Protein AF-A0A131XV72-F1 (afdb_monomer_lite)

pLDDT: mean 80.52, std 11.96, range [27.45, 95.62]

Structure (mmCIF, N/CA/C/O backbone):
data_AF-A0A131XV72-F1
#
_entry.id   AF-A0A131XV72-F1
#
loop_
_atom_site.group_PDB
_atom_site.id
_atom_site.type_symbol
_atom_site.label_atom_id
_atom_site.label_alt_id
_atom_site.label_comp_id
_atom_site.label_asym_id
_atom_site.label_entity_id
_atom_site.label_seq_id
_atom_site.pdbx_PDB_ins_code
_atom_site.Cartn_x
_atom_site.Cartn_y
_atom_site.Cartn_z
_atom_site.occupancy
_atom_site.B_iso_or_equiv
_atom_site.auth_seq_id
_atom_site.auth_comp_id
_atom_site.auth_asym_id
_atom_site.auth_atom_id
_atom_site.pdbx_PDB_model_num
ATOM 1 N N . SER A 1 1 ? -5.399 -6.086 -35.362 1.00 27.45 1 SER A N 1
ATOM 2 C CA . SER A 1 1 ? -6.202 -4.880 -35.625 1.00 27.45 1 SER A CA 1
ATOM 3 C C . SER A 1 1 ? -5.304 -3.683 -35.371 1.00 27.45 1 SER A C 1
ATOM 5 O O . SER A 1 1 ? -4.701 -3.657 -34.309 1.00 27.45 1 SER A O 1
ATOM 7 N N . VAL A 1 2 ? -5.060 -2.812 -36.354 1.00 29.72 2 VAL A N 1
ATOM 8 C CA . VAL A 1 2 ? -4.218 -1.610 -36.183 1.00 29.72 2 VAL A CA 1
ATOM 9 C C . VAL A 1 2 ? -5.155 -0.458 -35.835 1.00 29.72 2 VAL A C 1
ATOM 11 O O . VAL A 1 2 ? -6.003 -0.112 -36.652 1.00 29.72 2 VAL A O 1
ATOM 14 N N . ASP A 1 3 ? -5.048 0.084 -34.623 1.00 28.81 3 ASP A N 1
ATOM 15 C CA . ASP A 1 3 ? -5.884 1.199 -34.174 1.00 28.81 3 ASP A CA 1
ATOM 16 C C . ASP A 1 3 ? -5.440 2.516 -34.829 1.00 28.81 3 ASP A C 1
ATOM 18 O O . ASP A 1 3 ? -4.367 3.050 -34.563 1.00 28.81 3 ASP A O 1
ATOM 22 N N . LEU A 1 4 ? -6.299 3.032 -35.712 1.00 39.41 4 LEU A N 1
ATOM 23 C CA . LEU A 1 4 ? -6.119 4.222 -36.558 1.00 39.41 4 LEU A CA 1
ATOM 24 C C . LEU A 1 4 ? -6.673 5.505 -35.905 1.00 39.41 4 LEU A C 1
ATOM 26 O O . LEU A 1 4 ? -7.398 6.271 -36.547 1.00 39.41 4 LEU A O 1
ATOM 30 N N . LYS A 1 5 ? -6.382 5.745 -34.621 1.00 35.47 5 LYS A N 1
ATOM 31 C CA . LYS A 1 5 ? -6.919 6.919 -33.901 1.00 35.47 5 LYS A CA 1
ATOM 32 C C . LYS A 1 5 ? -6.004 8.147 -33.844 1.00 35.47 5 LYS A C 1
ATOM 34 O O . LYS A 1 5 ? -6.435 9.163 -33.320 1.00 35.47 5 LYS A O 1
ATOM 39 N N . SER A 1 6 ? -4.795 8.107 -34.404 1.00 35.81 6 SER A N 1
ATOM 40 C CA . SER A 1 6 ? -3.827 9.213 -34.281 1.00 35.81 6 SER A CA 1
ATOM 41 C C . SER A 1 6 ? -3.590 10.038 -35.553 1.00 35.81 6 SER A C 1
ATOM 43 O O . SER A 1 6 ? -2.619 10.785 -35.608 1.00 35.81 6 SER A O 1
ATOM 45 N N . LEU A 1 7 ? -4.448 9.922 -36.570 1.00 38.53 7 LEU A N 1
ATOM 46 C CA . LEU A 1 7 ? -4.444 10.834 -37.719 1.00 38.53 7 LEU A CA 1
ATOM 47 C C . LEU A 1 7 ? -5.539 11.881 -37.502 1.00 38.53 7 LEU A C 1
ATOM 49 O O . LEU A 1 7 ? -6.712 11.630 -37.782 1.00 38.53 7 LEU A O 1
ATOM 53 N N . GLU A 1 8 ? -5.151 13.037 -36.962 1.00 36.12 8 GLU A N 1
ATOM 54 C CA . GLU A 1 8 ? -5.967 14.252 -36.958 1.00 36.12 8 GLU A CA 1
ATOM 55 C C . GLU A 1 8 ? -6.166 14.713 -38.409 1.00 36.12 8 GLU A C 1
ATOM 57 O O . GLU A 1 8 ? -5.365 15.435 -38.990 1.00 36.12 8 GLU A O 1
ATOM 62 N N . GLY A 1 9 ? -7.225 14.208 -39.032 1.00 32.41 9 GLY A N 1
ATOM 63 C CA . GLY A 1 9 ? -7.619 14.539 -40.392 1.00 32.41 9 GLY A CA 1
ATOM 64 C C . GLY A 1 9 ? -8.913 13.809 -40.719 1.00 32.41 9 GLY A C 1
ATOM 65 O O . GLY A 1 9 ? -8.969 12.581 -40.632 1.00 32.41 9 GLY A O 1
ATOM 66 N N . GLY A 1 10 ? -9.963 14.576 -41.027 1.00 34.97 10 GLY A N 1
ATOM 67 C CA . GLY A 1 10 ? -11.336 14.097 -41.196 1.00 34.97 10 GLY A CA 1
ATOM 68 C C . GLY A 1 10 ? -11.464 12.858 -42.087 1.00 34.97 10 GLY A C 1
ATOM 69 O O . GLY A 1 10 ? -10.639 12.611 -42.965 1.00 34.97 10 GLY A O 1
ATOM 70 N N . GLU A 1 11 ? -12.534 12.092 -41.869 1.00 42.91 11 GLU A N 1
ATOM 71 C CA . GLU A 1 11 ? -12.829 10.751 -42.413 1.00 42.91 11 GLU A CA 1
ATOM 72 C C . GLU A 1 11 ? -12.763 10.586 -43.955 1.00 42.91 11 GLU A C 1
ATOM 74 O O . GLU A 1 11 ? -12.989 9.494 -44.470 1.00 42.91 11 GLU A O 1
ATOM 79 N N . ASN A 1 12 ? -12.405 11.629 -44.711 1.00 44.94 12 ASN A N 1
ATOM 80 C CA . ASN A 1 12 ? -12.421 11.696 -46.170 1.00 44.94 12 ASN A CA 1
ATOM 81 C C . ASN A 1 12 ? -11.063 11.967 -46.854 1.00 44.94 12 ASN A C 1
ATOM 83 O O . ASN A 1 12 ? -11.059 12.248 -48.055 1.00 44.94 12 ASN A O 1
ATOM 87 N N . SER A 1 13 ? -9.918 11.871 -46.167 1.00 60.88 13 SER A N 1
ATOM 88 C CA . SER A 1 13 ? -8.619 12.088 -46.831 1.00 60.88 13 SER A CA 1
ATOM 89 C C . SER A 1 13 ? -8.328 11.022 -47.915 1.00 60.88 13 SER A C 1
ATOM 91 O O . SER A 1 13 ? -8.603 9.831 -47.712 1.00 60.88 13 SER A O 1
ATOM 93 N N . PRO A 1 14 ? -7.787 11.410 -49.091 1.00 65.44 14 PRO A N 1
ATOM 94 C CA . PRO A 1 14 ? -7.508 10.483 -50.196 1.00 65.44 14 PRO A CA 1
ATOM 95 C C . PRO A 1 14 ? -6.527 9.375 -49.786 1.00 65.44 14 PRO A C 1
ATOM 97 O O . PRO A 1 14 ? -6.689 8.224 -50.178 1.00 65.44 14 PRO A O 1
ATOM 100 N N . GLU A 1 15 ? -5.578 9.690 -48.909 1.00 68.69 15 GLU A N 1
ATOM 101 C CA . GLU A 1 15 ? -4.560 8.776 -48.379 1.00 68.69 15 GLU A CA 1
ATOM 102 C C . GLU A 1 15 ? -5.152 7.627 -47.549 1.00 68.69 15 GLU A C 1
ATOM 104 O O . GLU A 1 15 ? -4.706 6.481 -47.654 1.00 68.69 15 GLU A O 1
ATOM 109 N N . ARG A 1 16 ? -6.217 7.892 -46.778 1.00 68.12 16 ARG A N 1
ATOM 110 C CA . ARG A 1 16 ? -6.900 6.874 -45.964 1.00 68.12 16 ARG A CA 1
ATOM 111 C C . ARG A 1 16 ? -7.698 5.895 -46.829 1.00 68.12 16 ARG A C 1
ATOM 113 O O . ARG A 1 16 ? -7.755 4.707 -46.514 1.00 68.12 16 ARG A O 1
ATOM 120 N N . LYS A 1 17 ? -8.253 6.364 -47.954 1.00 72.94 17 LYS A N 1
ATOM 121 C CA . LYS A 1 17 ? -8.891 5.505 -48.971 1.00 72.94 17 LYS A CA 1
ATOM 122 C C . LYS A 1 17 ? -7.856 4.610 -49.659 1.00 72.94 17 LYS A C 1
ATOM 124 O O . LYS A 1 17 ? -8.112 3.420 -49.845 1.00 72.94 17 LYS A O 1
ATOM 129 N N . THR A 1 18 ? -6.670 5.144 -49.955 1.00 74.94 18 THR A N 1
ATOM 130 C CA . THR A 1 18 ? -5.547 4.374 -50.514 1.00 74.94 18 THR A CA 1
ATOM 131 C C . THR A 1 18 ? -5.054 3.297 -49.543 1.00 74.94 18 THR A C 1
ATOM 133 O O . THR A 1 18 ? -4.872 2.154 -49.956 1.00 74.94 18 THR A O 1
ATOM 136 N N . LEU A 1 19 ? -4.935 3.601 -48.242 1.00 75.88 19 LEU A N 1
ATOM 137 C CA . LEU A 1 19 ? -4.617 2.609 -47.202 1.00 75.88 19 LEU A CA 1
ATOM 138 C C . LEU A 1 19 ? -5.638 1.464 -47.153 1.00 75.88 19 LEU A C 1
ATOM 140 O O . LEU A 1 19 ? -5.257 0.296 -47.195 1.00 75.88 19 LEU A O 1
ATOM 144 N N . GLN A 1 20 ? -6.938 1.777 -47.118 1.00 76.25 20 GLN A N 1
ATOM 145 C CA . GLN A 1 20 ? -8.000 0.760 -47.086 1.00 76.25 20 GLN A CA 1
ATOM 146 C C . GLN A 1 20 ? -7.979 -0.147 -48.325 1.00 76.25 20 GLN A C 1
ATOM 148 O O . GLN A 1 20 ? -8.265 -1.345 -48.241 1.00 76.25 20 GLN A O 1
ATOM 153 N N . LEU A 1 21 ? -7.632 0.417 -49.482 1.00 77.62 21 LEU A N 1
ATOM 154 C CA . LEU A 1 21 ? -7.515 -0.319 -50.734 1.00 77.62 21 LEU A CA 1
ATOM 155 C C . LEU A 1 21 ? -6.277 -1.234 -50.725 1.00 77.62 21 LEU A C 1
ATOM 157 O O . LEU A 1 21 ? -6.392 -2.413 -51.062 1.00 77.62 21 LEU A O 1
ATOM 161 N N . LEU A 1 22 ? -5.130 -0.747 -50.239 1.00 77.38 22 LEU A N 1
ATOM 162 C CA . LEU A 1 22 ? -3.911 -1.546 -50.054 1.00 77.38 22 LEU A CA 1
ATOM 163 C C . LEU A 1 22 ? -4.099 -2.678 -49.030 1.00 77.38 22 LEU A C 1
ATOM 165 O O . LEU A 1 22 ? -3.632 -3.796 -49.254 1.00 77.38 22 LEU A O 1
ATOM 169 N N . GLU A 1 23 ? -4.834 -2.444 -47.940 1.00 78.81 23 GLU A N 1
ATOM 170 C CA . GLU A 1 23 ? -5.179 -3.488 -46.969 1.00 78.81 23 GLU A CA 1
ATOM 171 C C . GLU A 1 23 ? -6.040 -4.592 -47.591 1.00 78.81 23 GLU A C 1
ATOM 173 O O . GLU A 1 23 ? -5.794 -5.779 -47.361 1.00 78.81 23 GLU A O 1
ATOM 178 N N . ARG A 1 24 ? -7.038 -4.219 -48.404 1.00 77.94 24 ARG A N 1
ATOM 179 C CA . ARG A 1 24 ? -7.892 -5.178 -49.122 1.00 77.94 24 ARG A CA 1
ATOM 180 C C . ARG A 1 24 ? -7.087 -6.016 -50.114 1.00 77.94 24 ARG A C 1
ATOM 182 O O . ARG A 1 24 ? -7.250 -7.234 -50.135 1.00 77.94 24 ARG A O 1
ATOM 189 N N . ILE A 1 25 ? -6.180 -5.392 -50.868 1.00 77.88 25 ILE A N 1
ATOM 190 C CA . ILE A 1 25 ? -5.281 -6.093 -51.800 1.00 77.88 25 ILE A CA 1
ATOM 191 C C . ILE A 1 25 ? -4.367 -7.061 -51.043 1.00 77.88 25 ILE A C 1
ATOM 193 O O . ILE A 1 25 ? -4.231 -8.220 -51.433 1.00 77.88 25 ILE A O 1
ATOM 197 N N . THR A 1 26 ? -3.800 -6.622 -49.919 1.00 77.38 26 THR A N 1
ATOM 198 C CA . THR A 1 26 ? -2.908 -7.451 -49.096 1.00 77.38 26 THR A CA 1
ATOM 199 C C . THR A 1 26 ? -3.626 -8.675 -48.517 1.00 77.38 26 THR A C 1
ATOM 201 O O . THR A 1 26 ? -3.021 -9.738 -48.408 1.00 77.38 26 THR A O 1
ATOM 204 N N . ARG A 1 27 ? -4.921 -8.567 -48.180 1.00 75.81 27 ARG A N 1
ATOM 205 C CA . ARG A 1 27 ? -5.741 -9.706 -47.713 1.00 75.81 27 ARG A CA 1
ATOM 206 C C . ARG A 1 27 ? -6.132 -10.668 -48.839 1.00 75.81 27 ARG A C 1
ATOM 208 O O . ARG A 1 27 ? -6.290 -11.858 -48.585 1.00 75.81 27 ARG A O 1
ATOM 215 N N . ALA A 1 28 ? -6.296 -10.171 -50.064 1.00 75.56 28 ALA A N 1
ATOM 216 C CA . ALA A 1 28 ? -6.684 -10.982 -51.219 1.00 75.56 28 ALA A CA 1
ATOM 217 C C . ALA A 1 28 ? -5.498 -11.737 -51.858 1.00 75.56 28 ALA A C 1
ATOM 219 O O . ALA A 1 28 ? -5.679 -12.806 -52.445 1.00 75.56 28 ALA A O 1
ATOM 220 N N . ALA A 1 29 ? -4.279 -11.207 -51.744 1.00 73.25 29 ALA A N 1
ATOM 221 C CA . ALA A 1 29 ? -3.091 -11.758 -52.385 1.00 73.25 29 ALA A CA 1
ATOM 222 C C . ALA A 1 29 ? -2.446 -12.902 -51.573 1.00 73.25 29 ALA A C 1
ATOM 224 O O . ALA A 1 29 ? -1.741 -12.657 -50.601 1.00 73.25 29 ALA A O 1
ATOM 225 N N . LYS A 1 30 ? -2.622 -14.162 -52.007 1.00 68.62 30 LYS A N 1
ATOM 226 C CA . LYS A 1 30 ? -2.040 -15.346 -51.330 1.00 68.62 30 LYS A CA 1
ATOM 227 C C . LYS A 1 30 ? -0.558 -15.614 -51.645 1.00 68.62 30 LYS A C 1
ATOM 229 O O . LYS A 1 30 ? 0.149 -16.133 -50.794 1.00 68.62 30 LYS A O 1
ATOM 234 N N . LYS A 1 31 ? -0.077 -15.294 -52.858 1.00 70.06 31 LYS A N 1
ATOM 235 C CA . LYS A 1 31 ? 1.315 -15.576 -53.296 1.00 70.06 31 LYS A CA 1
ATOM 236 C C . LYS A 1 31 ? 2.268 -14.381 -53.172 1.00 70.06 31 LYS A C 1
ATOM 238 O O . LYS A 1 31 ? 3.456 -14.576 -52.965 1.00 70.06 31 LYS A O 1
ATOM 243 N N . SER A 1 32 ? 1.761 -13.152 -53.272 1.00 75.50 32 SER A N 1
ATOM 244 C CA . SER A 1 32 ? 2.546 -11.908 -53.183 1.00 75.50 32 SER A CA 1
ATOM 245 C C . SER A 1 32 ? 2.342 -11.167 -51.856 1.00 75.50 32 SER A C 1
ATOM 247 O O . SER A 1 32 ? 2.614 -9.972 -51.764 1.00 75.50 32 SER A O 1
ATOM 249 N N . GLN A 1 33 ? 1.861 -11.864 -50.822 1.00 78.81 33 GLN A N 1
ATOM 250 C CA . GLN A 1 33 ? 1.451 -11.263 -49.552 1.00 78.81 33 GLN A CA 1
ATOM 251 C C . GLN A 1 33 ? 2.580 -10.471 -48.880 1.00 78.81 33 GLN A C 1
ATOM 253 O O . GLN A 1 33 ? 2.343 -9.360 -48.421 1.00 78.81 33 GLN A O 1
ATOM 258 N N . GLN A 1 34 ? 3.810 -10.995 -48.880 1.00 76.06 34 GLN A N 1
ATOM 259 C CA . GLN A 1 34 ? 4.971 -10.311 -48.300 1.00 76.06 34 GLN A CA 1
ATOM 260 C C . GLN A 1 34 ? 5.309 -9.006 -49.036 1.00 76.06 34 GLN A C 1
ATOM 262 O O . GLN A 1 34 ? 5.602 -7.998 -48.401 1.00 76.06 34 GLN A O 1
ATOM 267 N N . LEU A 1 35 ? 5.211 -8.983 -50.369 1.00 76.62 35 LEU A N 1
ATOM 268 C CA . LEU A 1 35 ? 5.434 -7.766 -51.158 1.00 76.62 35 LEU A CA 1
ATOM 269 C C . LEU A 1 35 ? 4.325 -6.735 -50.914 1.00 76.62 35 LEU A C 1
ATOM 271 O O . LEU A 1 35 ? 4.615 -5.560 -50.711 1.00 76.62 35 LEU A O 1
ATOM 275 N N . CYS A 1 36 ? 3.064 -7.175 -50.857 1.00 77.25 36 CYS A N 1
ATOM 276 C CA . CYS A 1 36 ? 1.935 -6.305 -50.525 1.00 77.25 36 CYS A CA 1
ATOM 277 C C . CYS A 1 36 ? 2.045 -5.740 -49.098 1.00 77.25 36 CYS A C 1
ATOM 279 O O . CYS A 1 36 ? 1.782 -4.560 -48.888 1.00 77.25 36 CYS A O 1
ATOM 281 N N . GLN A 1 37 ? 2.505 -6.544 -48.134 1.00 79.06 37 GLN A N 1
ATOM 282 C CA . GLN A 1 37 ? 2.784 -6.094 -46.768 1.00 79.06 37 GLN A CA 1
ATOM 283 C C . GLN A 1 37 ? 3.927 -5.079 -46.720 1.00 79.06 37 GLN A C 1
ATOM 285 O O . GLN A 1 37 ? 3.807 -4.086 -46.009 1.00 79.06 37 GLN A O 1
ATOM 290 N N . ARG A 1 38 ? 5.002 -5.276 -47.496 1.00 79.69 38 ARG A N 1
ATOM 291 C CA . ARG A 1 38 ? 6.100 -4.301 -47.601 1.00 79.69 38 ARG A CA 1
ATOM 292 C C . ARG A 1 38 ? 5.608 -2.963 -48.143 1.00 79.69 38 ARG A C 1
ATOM 294 O O . ARG A 1 38 ? 5.890 -1.948 -47.524 1.00 79.69 38 ARG A O 1
ATOM 301 N N . VAL A 1 39 ? 4.822 -2.972 -49.221 1.00 81.31 39 VAL A N 1
ATOM 302 C CA . VAL A 1 39 ? 4.223 -1.762 -49.819 1.00 81.31 39 VAL A CA 1
ATOM 303 C C . VAL A 1 39 ? 3.257 -1.066 -48.855 1.00 81.31 39 VAL A C 1
ATOM 305 O O . VAL A 1 39 ? 3.277 0.155 -48.720 1.00 81.31 39 VAL A O 1
ATOM 308 N N . LEU A 1 40 ? 2.419 -1.830 -48.150 1.00 81.12 40 LEU A N 1
ATOM 309 C CA . LEU A 1 40 ? 1.497 -1.284 -47.154 1.00 81.12 40 LEU A CA 1
ATOM 310 C C . LEU A 1 40 ? 2.254 -0.637 -45.985 1.00 81.12 40 LEU A C 1
ATOM 312 O O . LEU A 1 40 ? 1.885 0.449 -45.536 1.00 81.12 40 LEU A O 1
ATOM 316 N N . LEU A 1 41 ? 3.317 -1.284 -45.498 1.00 78.88 41 LEU A N 1
ATOM 317 C CA . LEU A 1 41 ? 4.143 -0.751 -44.418 1.00 78.88 41 LEU A CA 1
ATOM 318 C C . LEU A 1 41 ? 4.914 0.491 -44.861 1.00 78.88 41 LEU A C 1
ATOM 320 O O . LEU A 1 41 ? 4.845 1.488 -44.156 1.00 78.88 41 LEU A O 1
ATOM 324 N N . THR A 1 42 ? 5.570 0.497 -46.024 1.00 78.75 42 THR A N 1
ATOM 325 C CA . THR A 1 42 ? 6.277 1.693 -46.523 1.00 78.75 42 THR A CA 1
ATOM 326 C C . THR A 1 42 ? 5.334 2.863 -46.771 1.00 78.75 42 THR A C 1
ATOM 328 O O . THR A 1 42 ? 5.685 4.001 -46.467 1.00 78.75 42 THR A O 1
ATOM 331 N N . PHE A 1 43 ? 4.108 2.602 -47.229 1.00 78.25 43 PHE A N 1
ATOM 332 C CA . PHE A 1 43 ? 3.083 3.636 -47.342 1.00 78.25 43 PHE A CA 1
ATOM 333 C C . PHE A 1 43 ? 2.635 4.153 -45.968 1.00 78.25 43 PHE A C 1
ATOM 335 O O . PHE A 1 43 ? 2.572 5.361 -45.757 1.00 78.25 43 PHE A O 1
ATOM 342 N N . THR A 1 44 ? 2.426 3.273 -44.988 1.00 77.81 44 THR A N 1
ATOM 343 C CA . THR A 1 44 ? 2.098 3.688 -43.612 1.00 77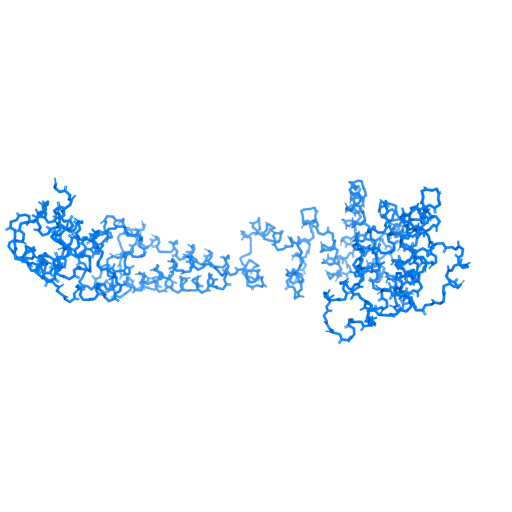.81 44 THR A CA 1
ATOM 344 C C . THR A 1 44 ? 3.234 4.506 -42.976 1.00 77.81 44 THR A C 1
ATOM 346 O O . THR A 1 44 ? 2.977 5.510 -42.318 1.00 77.81 44 THR A O 1
ATOM 349 N N . LEU A 1 45 ? 4.494 4.130 -43.223 1.00 78.62 45 LEU A N 1
ATOM 350 C CA . LEU A 1 45 ? 5.674 4.882 -42.784 1.00 78.62 45 LEU A CA 1
ATOM 351 C C . LEU A 1 45 ? 5.743 6.263 -43.439 1.00 78.62 45 LEU A C 1
ATOM 353 O O . LEU A 1 45 ? 6.028 7.237 -42.750 1.00 78.62 45 LEU A O 1
ATOM 357 N N . SER A 1 46 ? 5.433 6.364 -44.737 1.00 80.44 46 SER A N 1
ATOM 358 C CA . SER A 1 46 ? 5.400 7.647 -45.452 1.00 80.44 46 SER A CA 1
ATOM 359 C C . SER A 1 46 ? 4.403 8.633 -44.843 1.00 80.44 46 SER A C 1
ATOM 361 O O . SER A 1 46 ? 4.728 9.807 -44.681 1.00 80.44 46 SER A O 1
ATOM 363 N N . LEU A 1 47 ? 3.244 8.136 -44.398 1.00 78.81 47 LEU A N 1
ATOM 364 C CA . LEU A 1 47 ? 2.219 8.941 -43.736 1.00 78.81 47 LEU A CA 1
ATOM 365 C C . LEU A 1 47 ? 2.638 9.370 -42.325 1.00 78.81 47 LEU A C 1
ATOM 367 O O . LEU A 1 47 ? 2.422 10.517 -41.948 1.00 78.81 47 LEU A O 1
ATOM 371 N N . ASN A 1 48 ? 3.280 8.483 -41.560 1.00 74.75 48 ASN A N 1
ATOM 372 C CA . ASN A 1 48 ? 3.741 8.804 -40.205 1.00 74.75 48 ASN A CA 1
ATOM 373 C C . ASN A 1 48 ? 4.941 9.761 -40.177 1.00 74.75 48 ASN A C 1
ATOM 375 O O . ASN A 1 48 ? 5.066 10.545 -39.240 1.00 74.75 48 ASN A O 1
ATOM 379 N N . LEU A 1 49 ? 5.822 9.685 -41.180 1.00 71.44 49 LEU A N 1
ATOM 380 C CA . LEU A 1 49 ? 7.017 10.528 -41.309 1.00 71.44 49 LEU A CA 1
ATOM 381 C C . LEU A 1 49 ? 6.769 11.807 -42.128 1.00 71.44 49 LEU A C 1
ATOM 383 O O . LEU A 1 49 ? 7.673 12.628 -42.253 1.00 71.44 49 LEU A O 1
ATOM 387 N N . GLY A 1 50 ? 5.588 11.963 -42.741 1.00 71.06 50 GLY A N 1
ATOM 388 C CA . GLY A 1 50 ? 5.273 13.090 -43.628 1.00 71.06 50 GLY A CA 1
ATOM 389 C C . GLY A 1 50 ? 6.161 13.171 -44.880 1.00 71.06 50 GLY A C 1
ATOM 390 O O . GLY A 1 50 ? 6.374 14.256 -45.416 1.00 71.06 50 GLY A O 1
ATOM 391 N N . CYS A 1 51 ? 6.715 12.042 -45.334 1.00 75.56 51 CYS A N 1
ATOM 392 C CA . CYS A 1 51 ? 7.671 11.971 -46.444 1.00 75.56 51 CYS A CA 1
ATOM 393 C C . CYS A 1 51 ? 7.030 11.372 -47.704 1.00 75.56 51 CYS A C 1
ATOM 395 O O . CYS A 1 51 ? 6.091 10.585 -47.623 1.00 75.56 51 CYS A O 1
ATOM 397 N N . SER A 1 52 ? 7.558 11.692 -48.892 1.00 77.44 52 SER A N 1
ATOM 398 C CA . SER A 1 52 ? 7.040 11.105 -50.139 1.00 77.44 52 SER A CA 1
ATOM 399 C C . SER A 1 52 ? 7.315 9.595 -50.213 1.00 77.44 52 SER A C 1
ATOM 401 O O . SER A 1 52 ? 8.429 9.138 -49.944 1.00 77.44 52 SER A O 1
ATOM 403 N N . TYR A 1 53 ? 6.311 8.814 -50.629 1.00 75.56 53 TYR A N 1
ATOM 404 C CA . TYR A 1 53 ? 6.428 7.357 -50.778 1.00 75.56 53 TYR A CA 1
ATOM 405 C C . TYR A 1 53 ? 7.586 6.947 -51.700 1.00 75.56 53 TYR A C 1
ATOM 407 O O . TYR A 1 53 ? 8.267 5.962 -51.434 1.00 75.56 53 TYR A O 1
ATOM 415 N N . SER A 1 54 ? 7.849 7.720 -52.759 1.00 69.62 54 SER A N 1
ATOM 416 C CA . SER A 1 54 ? 8.938 7.460 -53.706 1.00 69.62 54 SER A CA 1
ATOM 417 C C . SER A 1 54 ? 10.318 7.469 -53.052 1.00 69.62 54 SER A C 1
ATOM 419 O O . SER A 1 54 ? 11.163 6.676 -53.442 1.00 69.62 54 SER A O 1
ATOM 421 N N . VAL A 1 55 ? 10.547 8.321 -52.048 1.00 72.44 55 VAL A N 1
ATOM 422 C CA . VAL A 1 55 ? 11.841 8.397 -51.350 1.00 72.44 55 VAL A CA 1
ATOM 423 C C . VAL A 1 55 ? 12.048 7.165 -50.470 1.00 72.44 55 VAL A C 1
ATOM 425 O O . VAL A 1 55 ? 13.083 6.515 -50.562 1.00 72.44 55 VAL A O 1
ATOM 428 N N . LEU A 1 56 ? 11.030 6.775 -49.699 1.00 72.25 56 LEU A N 1
ATOM 429 C CA . LEU A 1 56 ? 11.103 5.612 -48.806 1.00 72.25 56 LEU A CA 1
ATOM 430 C C . LEU A 1 56 ? 11.079 4.274 -49.559 1.00 72.25 56 LEU A C 1
ATOM 432 O O . LEU A 1 56 ? 11.620 3.284 -49.080 1.00 72.25 56 LEU A O 1
ATOM 436 N N . ALA A 1 57 ? 10.457 4.226 -50.738 1.00 69.69 57 ALA A N 1
ATOM 437 C CA . ALA A 1 57 ? 10.430 3.031 -51.579 1.00 69.69 57 ALA A CA 1
ATOM 438 C C . ALA A 1 57 ? 11.765 2.770 -52.301 1.00 69.69 57 ALA A C 1
ATOM 440 O O . ALA A 1 57 ? 12.038 1.624 -52.658 1.00 69.69 57 ALA A O 1
ATOM 441 N N . LEU A 1 58 ? 12.576 3.811 -52.526 1.00 72.38 58 LEU A N 1
ATOM 442 C CA . LEU A 1 58 ? 13.916 3.708 -53.122 1.00 72.38 58 LEU A CA 1
ATOM 443 C C . LEU A 1 58 ? 15.000 3.373 -52.086 1.00 72.38 58 LEU A C 1
ATOM 445 O O . LEU A 1 58 ? 16.100 2.947 -52.450 1.00 72.38 58 LEU A O 1
ATOM 449 N N . GLU A 1 59 ? 14.702 3.547 -50.800 1.00 72.00 59 GLU A N 1
ATOM 450 C CA . GLU A 1 59 ? 15.637 3.271 -49.719 1.00 72.00 59 GLU A CA 1
ATOM 451 C C . GLU A 1 59 ? 15.863 1.759 -49.580 1.00 72.00 59 GLU A C 1
ATOM 453 O O . GLU A 1 59 ? 14.964 0.978 -49.262 1.00 72.00 59 GLU A O 1
ATOM 458 N N . SER A 1 60 ? 17.086 1.332 -49.898 1.00 65.56 60 SER A N 1
ATOM 459 C CA . SER A 1 60 ? 17.434 -0.087 -50.032 1.00 65.56 60 SER A CA 1
ATOM 460 C C . SER A 1 60 ? 17.801 -0.747 -48.699 1.00 65.56 60 SER A C 1
ATOM 462 O O . SER A 1 60 ? 17.750 -1.975 -48.597 1.00 65.56 60 SER A O 1
ATOM 464 N N . ASP A 1 61 ? 18.165 0.042 -47.680 1.00 78.50 61 ASP A N 1
ATOM 465 C CA . ASP A 1 61 ? 18.572 -0.471 -46.371 1.00 78.50 61 ASP A CA 1
ATOM 466 C C . ASP A 1 61 ? 17.413 -0.425 -45.357 1.00 78.50 61 ASP A C 1
ATOM 468 O O . ASP A 1 61 ? 16.981 0.654 -44.945 1.00 78.50 61 ASP A O 1
ATOM 472 N N . PRO A 1 62 ? 16.904 -1.583 -44.902 1.00 77.25 62 PRO A N 1
ATOM 473 C CA . PRO A 1 62 ? 15.786 -1.625 -43.965 1.00 77.25 62 PRO A CA 1
ATOM 474 C C . PRO A 1 62 ? 16.152 -1.114 -42.558 1.00 77.25 62 PRO A C 1
ATOM 476 O O . PRO A 1 62 ? 15.256 -0.747 -41.798 1.00 77.25 62 PRO A O 1
ATOM 479 N N . VAL A 1 63 ? 17.445 -1.050 -42.208 1.00 82.00 63 VAL A N 1
ATOM 480 C CA . VAL A 1 63 ? 17.917 -0.492 -40.926 1.00 82.00 63 VAL A CA 1
ATOM 481 C C . VAL A 1 63 ? 17.821 1.038 -40.915 1.00 82.00 63 VAL A C 1
ATOM 483 O O . VAL A 1 63 ? 17.448 1.611 -39.895 1.00 82.00 63 VAL A O 1
ATOM 486 N N . ALA A 1 64 ? 18.060 1.705 -42.048 1.00 80.88 64 ALA A N 1
ATOM 487 C CA . ALA A 1 64 ? 17.863 3.151 -42.179 1.00 80.88 64 ALA A CA 1
ATOM 488 C C . ALA A 1 64 ? 16.385 3.545 -41.994 1.00 80.88 64 ALA A C 1
ATOM 490 O O . ALA A 1 64 ? 16.077 4.481 -41.256 1.00 80.88 64 ALA A O 1
ATOM 491 N N . LEU A 1 65 ? 15.458 2.766 -42.567 1.00 79.62 65 LEU A N 1
AT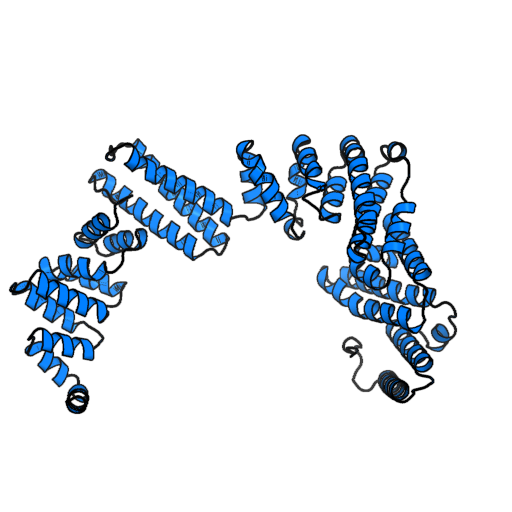OM 492 C CA . LEU A 1 65 ? 14.013 2.954 -42.371 1.00 79.62 65 LEU A CA 1
ATOM 493 C C . LEU A 1 65 ? 13.599 2.788 -40.899 1.00 79.62 65 LEU A C 1
ATOM 495 O O . LEU A 1 65 ? 12.792 3.569 -40.389 1.00 79.62 65 LEU A O 1
ATOM 499 N N . LEU A 1 66 ? 14.171 1.795 -40.208 1.00 82.88 66 LEU A N 1
ATOM 500 C CA . LEU A 1 66 ? 13.988 1.604 -38.768 1.00 82.88 66 LEU A CA 1
ATOM 501 C C . LEU A 1 66 ? 14.533 2.806 -37.976 1.00 82.88 66 LEU A C 1
ATOM 503 O O . LEU A 1 66 ? 13.848 3.314 -37.090 1.00 82.88 66 LEU A O 1
ATOM 507 N N . GLY A 1 67 ? 15.721 3.295 -38.340 1.00 82.69 67 GLY A N 1
ATOM 508 C CA . GLY A 1 67 ? 16.349 4.483 -37.762 1.00 82.69 67 GLY A CA 1
ATOM 509 C C . GLY A 1 67 ? 15.500 5.740 -37.881 1.00 82.69 67 GLY A C 1
ATOM 510 O O . GLY A 1 67 ? 15.285 6.431 -36.885 1.00 82.69 67 GLY A O 1
ATOM 511 N N . ASN A 1 68 ? 14.949 5.993 -39.066 1.00 82.00 68 ASN A N 1
ATOM 512 C CA . ASN A 1 68 ? 14.090 7.146 -39.322 1.00 82.00 68 ASN A CA 1
ATOM 513 C C . ASN A 1 68 ? 12.799 7.088 -38.491 1.00 82.00 68 ASN A C 1
ATOM 515 O O . ASN A 1 68 ? 12.398 8.089 -37.899 1.00 82.00 68 ASN A O 1
ATOM 519 N N . LEU A 1 69 ? 12.177 5.910 -38.385 1.00 81.94 69 LEU A N 1
ATOM 520 C CA . LEU A 1 69 ? 10.960 5.716 -37.595 1.00 81.94 69 LEU A CA 1
ATOM 521 C C . LEU A 1 69 ? 11.206 5.889 -36.090 1.00 81.94 69 LEU A C 1
ATOM 523 O O . LEU A 1 69 ? 10.476 6.628 -35.427 1.00 81.94 69 LEU A O 1
ATOM 527 N N . VAL A 1 70 ? 12.237 5.230 -35.553 1.00 83.06 70 VAL A N 1
ATOM 528 C CA . VAL A 1 70 ? 12.580 5.311 -34.126 1.00 83.06 70 VAL A CA 1
ATOM 529 C C . VAL A 1 70 ? 13.027 6.732 -33.774 1.00 83.06 70 VAL A C 1
ATOM 531 O O . VAL A 1 70 ? 12.545 7.297 -32.796 1.00 83.06 70 VAL A O 1
ATOM 534 N N . GLY A 1 71 ? 13.871 7.357 -34.598 1.00 82.94 71 GLY A N 1
ATOM 535 C CA . GLY A 1 71 ? 14.325 8.734 -34.399 1.00 82.94 71 GLY A CA 1
ATOM 536 C C . GLY A 1 71 ? 13.187 9.758 -34.427 1.00 82.94 71 GLY A C 1
ATOM 537 O O . GLY A 1 71 ? 13.151 10.655 -33.584 1.00 82.94 71 GLY A O 1
ATOM 538 N N . HIS A 1 72 ? 12.222 9.609 -35.341 1.00 81.19 72 HIS A N 1
ATOM 539 C CA . HIS A 1 72 ? 11.040 10.473 -35.398 1.00 81.19 72 HIS A CA 1
ATOM 540 C C . HIS A 1 72 ? 10.132 10.292 -34.173 1.00 81.19 72 HIS A C 1
ATOM 542 O O . HIS A 1 72 ? 9.670 11.275 -33.589 1.00 81.19 72 HIS A O 1
ATOM 548 N N . SER A 1 73 ? 9.920 9.046 -33.741 1.00 81.69 73 SER A N 1
ATOM 549 C CA . SER A 1 73 ? 9.125 8.737 -32.549 1.00 81.69 73 SER A CA 1
ATOM 550 C C . SER A 1 73 ? 9.736 9.346 -31.281 1.00 81.69 73 SER A C 1
ATOM 552 O O . SER A 1 73 ? 9.047 10.008 -30.500 1.00 81.69 73 SER A O 1
ATOM 554 N N . LEU A 1 74 ? 11.056 9.228 -31.123 1.00 80.12 74 LEU A N 1
ATOM 555 C CA . LEU A 1 74 ? 11.782 9.837 -30.010 1.00 80.12 74 LEU A CA 1
ATOM 556 C C . LEU A 1 74 ? 11.766 11.375 -30.072 1.00 80.12 74 LEU A C 1
ATOM 558 O O . LEU A 1 74 ? 11.552 12.023 -29.050 1.00 80.12 74 LEU A O 1
ATOM 562 N N . ALA A 1 75 ? 11.895 11.983 -31.255 1.00 81.00 75 ALA A N 1
ATOM 563 C CA . ALA A 1 75 ? 11.778 13.436 -31.406 1.00 81.00 75 ALA A CA 1
ATOM 564 C C . ALA A 1 75 ? 10.379 13.955 -31.013 1.00 81.00 75 ALA A C 1
ATOM 566 O O . ALA A 1 75 ? 10.256 14.980 -30.335 1.00 81.00 75 ALA A O 1
ATOM 567 N N . LYS A 1 76 ? 9.322 13.221 -31.386 1.00 78.50 76 LYS A N 1
ATOM 568 C CA . LYS A 1 76 ? 7.933 13.517 -31.002 1.00 78.50 76 LYS A CA 1
ATOM 569 C C . LYS A 1 76 ? 7.736 13.434 -29.486 1.00 78.50 76 LYS A C 1
ATOM 571 O O . LYS A 1 76 ? 7.108 14.315 -28.898 1.00 78.50 76 LYS A O 1
ATOM 576 N N . MET A 1 77 ? 8.322 12.421 -28.850 1.00 77.12 77 MET A N 1
ATOM 577 C CA . MET A 1 77 ? 8.315 12.237 -27.397 1.00 77.12 77 MET A CA 1
ATOM 578 C C . MET A 1 77 ? 8.937 13.429 -26.667 1.00 77.12 77 MET A C 1
ATOM 580 O O . MET A 1 77 ? 8.330 13.987 -25.749 1.00 77.12 77 MET A O 1
ATOM 584 N N . GLU A 1 78 ? 10.107 13.884 -27.118 1.00 75.81 78 GLU A N 1
ATOM 585 C CA . GLU A 1 78 ? 10.765 15.044 -26.522 1.00 75.81 78 GLU A CA 1
ATOM 586 C C . GLU A 1 78 ? 9.971 16.338 -26.706 1.00 75.81 78 GLU A C 1
ATOM 588 O O . GLU A 1 78 ? 9.873 17.144 -25.778 1.00 75.81 78 GLU A O 1
ATOM 593 N N . ALA A 1 79 ? 9.388 16.552 -27.888 1.00 77.00 79 ALA A N 1
ATOM 594 C CA . ALA A 1 79 ? 8.538 17.710 -28.152 1.00 77.00 79 ALA A CA 1
ATOM 595 C C . ALA A 1 79 ? 7.314 17.733 -27.220 1.00 77.00 79 ALA A C 1
ATOM 597 O O . ALA A 1 79 ? 6.991 18.767 -26.633 1.00 77.00 79 ALA A O 1
ATOM 598 N N . GLN A 1 80 ? 6.682 16.580 -27.002 1.00 75.19 80 GLN A N 1
ATOM 599 C CA . GLN A 1 80 ? 5.516 16.458 -26.132 1.00 75.19 80 GLN A CA 1
ATOM 600 C C . GLN A 1 80 ? 5.857 16.612 -24.646 1.00 75.19 80 GLN A C 1
ATOM 602 O O . GLN A 1 80 ? 5.090 17.218 -23.892 1.00 75.19 80 GLN A O 1
ATOM 607 N N . LYS A 1 81 ? 7.033 16.135 -24.223 1.00 74.00 81 LYS A N 1
ATOM 608 C CA . LYS A 1 81 ? 7.566 16.351 -22.871 1.00 74.00 81 LYS A CA 1
ATOM 609 C C . LYS A 1 81 ? 7.803 17.838 -22.592 1.00 74.00 81 LYS A C 1
ATOM 611 O O . LYS A 1 81 ? 7.452 18.306 -21.511 1.00 74.00 81 LYS A O 1
ATOM 616 N N . ARG A 1 82 ? 8.327 18.590 -23.574 1.00 73.38 82 ARG A N 1
ATOM 617 C CA . ARG A 1 82 ? 8.502 20.056 -23.485 1.00 73.38 82 ARG A CA 1
ATOM 618 C C . ARG A 1 82 ? 7.165 20.801 -23.387 1.00 73.38 82 ARG A C 1
ATOM 620 O O . ARG A 1 82 ? 7.099 21.805 -22.689 1.00 73.38 82 ARG A O 1
ATOM 627 N N . ALA A 1 83 ? 6.115 20.309 -24.046 1.00 70.88 83 ALA A N 1
ATOM 628 C CA . ALA A 1 83 ? 4.806 20.965 -24.074 1.00 70.88 83 ALA A CA 1
ATOM 629 C C . ALA A 1 83 ? 3.910 20.657 -22.856 1.00 70.88 83 ALA A C 1
ATOM 631 O O . ALA A 1 83 ? 3.186 21.533 -22.396 1.00 70.88 83 ALA A O 1
ATOM 632 N N . SER A 1 84 ? 3.929 19.422 -22.340 1.00 63.44 84 SER A N 1
ATOM 633 C CA . SER A 1 84 ? 2.938 18.942 -21.355 1.00 63.44 84 SER A CA 1
ATOM 634 C C . SER A 1 84 ? 3.469 18.760 -19.930 1.00 63.44 84 SER A C 1
ATOM 636 O O . SER A 1 84 ? 2.677 18.608 -19.002 1.00 63.44 84 SER A O 1
ATOM 638 N N . GLY A 1 85 ? 4.792 18.729 -19.723 1.00 59.78 85 GLY A N 1
ATOM 639 C CA . GLY A 1 85 ? 5.410 18.513 -18.406 1.00 59.78 85 GLY A CA 1
ATOM 640 C C . GLY A 1 85 ? 5.138 17.139 -17.761 1.00 59.78 85 GLY A C 1
ATOM 641 O O . GLY A 1 85 ? 5.711 16.832 -16.715 1.00 59.78 85 GLY A O 1
ATOM 642 N N . GLN A 1 86 ? 4.307 16.286 -18.371 1.00 57.66 86 GLN A N 1
ATOM 643 C CA . GLN A 1 86 ? 3.939 14.960 -17.876 1.00 57.66 86 GLN A CA 1
ATOM 644 C C . GLN A 1 86 ? 4.743 13.866 -18.591 1.00 57.66 86 GLN A C 1
ATOM 646 O O . GLN A 1 86 ? 4.800 13.810 -19.818 1.00 57.66 86 GLN A O 1
ATOM 651 N N . ARG A 1 87 ? 5.367 12.970 -17.812 1.00 56.97 87 ARG A N 1
ATOM 652 C CA . ARG A 1 87 ? 6.221 11.883 -18.332 1.00 56.97 87 ARG A CA 1
ATOM 653 C C . ARG A 1 87 ? 5.422 10.715 -18.924 1.00 56.97 87 ARG A C 1
ATOM 655 O O . ARG A 1 87 ? 5.863 10.121 -19.901 1.00 56.97 87 ARG A O 1
ATOM 662 N N . ASP A 1 88 ? 4.242 10.422 -18.381 1.00 55.53 88 ASP A N 1
ATOM 663 C CA . ASP A 1 88 ? 3.483 9.216 -18.746 1.00 55.53 88 ASP A CA 1
ATOM 664 C C . ASP A 1 88 ? 2.789 9.344 -20.115 1.00 55.53 88 ASP A C 1
ATOM 666 O O . ASP A 1 88 ? 2.791 8.401 -20.908 1.00 55.53 88 ASP A O 1
ATOM 670 N N . GLY A 1 89 ? 2.295 10.541 -20.459 1.00 56.62 89 GLY A N 1
ATOM 671 C CA . GLY A 1 89 ? 1.699 10.812 -21.774 1.00 56.62 89 GLY A CA 1
ATOM 672 C C . GLY A 1 89 ? 2.699 10.708 -22.934 1.00 56.62 89 GLY A C 1
ATOM 673 O O . GLY A 1 89 ? 2.332 10.298 -24.033 1.00 56.62 89 GLY A O 1
ATOM 674 N N . ALA A 1 90 ? 3.977 11.007 -22.684 1.00 58.94 90 ALA A N 1
ATOM 675 C CA . ALA A 1 90 ? 5.039 10.951 -23.690 1.00 58.94 90 ALA A CA 1
ATOM 676 C C . ALA A 1 90 ? 5.402 9.502 -24.083 1.00 58.94 90 ALA A C 1
ATOM 678 O O . ALA A 1 90 ? 5.691 9.223 -25.250 1.00 58.94 90 ALA A O 1
ATOM 679 N N . ARG A 1 91 ? 5.310 8.552 -23.137 1.00 65.31 91 ARG A N 1
ATOM 680 C CA . ARG A 1 91 ? 5.532 7.116 -23.391 1.00 65.31 91 ARG A CA 1
ATOM 681 C C . ARG A 1 91 ? 4.427 6.515 -24.259 1.00 65.31 91 ARG A C 1
ATOM 683 O O . ARG A 1 91 ? 4.718 5.770 -25.195 1.00 65.31 91 ARG A O 1
ATOM 690 N N . GLN A 1 92 ? 3.168 6.866 -23.989 1.00 69.44 92 GLN A N 1
ATOM 691 C CA . GLN A 1 92 ? 2.015 6.371 -24.751 1.00 69.44 92 GLN A CA 1
ATOM 692 C C . GLN A 1 92 ? 2.125 6.727 -26.244 1.00 69.44 92 GLN A C 1
ATOM 694 O O . GLN A 1 92 ? 1.750 5.932 -27.105 1.00 69.44 92 GLN A O 1
ATOM 699 N N . CYS A 1 93 ? 2.696 7.892 -26.555 1.00 67.56 93 CYS A N 1
ATOM 700 C CA . CYS A 1 93 ? 2.849 8.371 -27.925 1.00 67.56 93 CYS A CA 1
ATOM 701 C C . CYS A 1 93 ? 3.899 7.620 -28.751 1.00 67.56 93 CYS A C 1
ATOM 703 O O . CYS A 1 93 ? 3.792 7.629 -29.974 1.00 67.56 93 CYS A O 1
ATOM 705 N N . CYS A 1 94 ? 4.849 6.926 -28.114 1.00 73.25 94 CYS A N 1
ATOM 706 C CA . CYS A 1 94 ? 5.860 6.123 -28.811 1.00 73.25 94 CYS A CA 1
ATOM 707 C C . CYS A 1 94 ? 5.395 4.687 -29.092 1.00 73.25 94 CYS A C 1
ATOM 709 O O . CYS A 1 94 ? 5.883 4.043 -30.015 1.00 73.25 94 CYS A O 1
ATOM 711 N N . SER A 1 95 ? 4.444 4.165 -28.310 1.00 79.12 95 SER A N 1
ATOM 712 C CA . SER A 1 95 ? 4.046 2.749 -28.366 1.00 79.12 95 SER A CA 1
ATOM 713 C C . SER A 1 95 ? 3.556 2.309 -29.753 1.00 79.12 95 SER A C 1
ATOM 715 O O . SER A 1 95 ? 3.938 1.242 -30.236 1.00 79.12 95 SER A O 1
ATOM 717 N N . ALA A 1 96 ? 2.773 3.148 -30.439 1.00 79.44 96 ALA A N 1
ATOM 718 C CA . ALA A 1 96 ? 2.270 2.838 -31.778 1.00 79.44 96 ALA A CA 1
ATOM 719 C C . ALA A 1 96 ? 3.390 2.770 -32.833 1.00 79.44 96 ALA A C 1
ATOM 721 O O . ALA A 1 96 ? 3.393 1.866 -33.672 1.00 79.44 96 ALA A O 1
ATOM 722 N N . ASP A 1 97 ? 4.362 3.681 -32.764 1.00 82.50 97 ASP A N 1
ATOM 723 C CA . ASP A 1 97 ? 5.482 3.740 -33.707 1.00 82.50 97 ASP A CA 1
ATOM 724 C C . ASP A 1 97 ? 6.451 2.570 -33.494 1.00 82.50 97 ASP A C 1
ATOM 726 O O . ASP A 1 97 ? 6.880 1.943 -34.461 1.00 82.50 97 ASP A O 1
ATOM 730 N N . PHE A 1 98 ? 6.731 2.195 -32.241 1.00 83.50 98 PHE A N 1
ATOM 731 C CA . PHE A 1 98 ? 7.544 1.014 -31.927 1.00 83.50 98 PHE A CA 1
ATOM 732 C C . PHE A 1 98 ? 6.843 -0.296 -32.328 1.00 83.50 98 PHE A C 1
ATOM 734 O O . PHE A 1 98 ? 7.483 -1.219 -32.834 1.00 83.50 98 PHE A O 1
ATOM 741 N N . ALA A 1 99 ? 5.513 -0.373 -32.222 1.00 84.25 99 ALA A N 1
ATOM 742 C CA . ALA A 1 99 ? 4.756 -1.512 -32.743 1.00 84.25 99 ALA A CA 1
ATOM 743 C C . ALA A 1 99 ? 4.825 -1.612 -34.281 1.00 84.25 99 ALA A C 1
ATOM 745 O O . ALA A 1 99 ? 4.822 -2.715 -34.840 1.00 84.25 99 ALA A O 1
ATOM 746 N N . LEU A 1 100 ? 4.891 -0.477 -34.985 1.00 82.62 100 LEU A N 1
ATOM 747 C CA . LEU A 1 100 ? 5.140 -0.441 -36.429 1.00 82.62 100 LEU A CA 1
ATOM 748 C C . LEU A 1 100 ? 6.585 -0.820 -36.765 1.00 82.62 100 LEU A C 1
ATOM 750 O O . LEU A 1 100 ? 6.794 -1.602 -37.691 1.00 82.62 100 LEU A O 1
ATOM 754 N N . ALA A 1 101 ? 7.559 -0.355 -35.982 1.00 84.69 101 ALA A N 1
ATOM 755 C CA . ALA A 1 101 ? 8.967 -0.722 -36.107 1.00 84.69 101 ALA A CA 1
ATOM 756 C C . ALA A 1 101 ? 9.169 -2.240 -35.965 1.00 84.69 101 ALA A C 1
ATOM 758 O O . ALA A 1 101 ? 9.829 -2.862 -36.795 1.00 84.69 101 ALA A O 1
ATOM 759 N N . LYS A 1 102 ? 8.501 -2.873 -34.996 1.00 85.62 102 LYS A N 1
ATOM 760 C CA . LYS A 1 102 ? 8.514 -4.333 -34.821 1.00 85.62 102 LYS A CA 1
ATOM 761 C C . LYS A 1 102 ? 7.961 -5.078 -36.040 1.00 85.62 102 LYS A C 1
ATOM 763 O O . LYS A 1 102 ? 8.521 -6.082 -36.476 1.00 85.62 102 LYS A O 1
ATOM 768 N N . LYS A 1 103 ? 6.876 -4.574 -36.638 1.00 83.06 103 LYS A N 1
ATOM 769 C CA . LYS A 1 103 ? 6.320 -5.136 -37.883 1.00 83.06 103 LYS A CA 1
ATOM 770 C C . LYS A 1 103 ? 7.256 -4.938 -39.070 1.00 83.06 103 LYS A C 1
ATOM 772 O O . LYS A 1 103 ? 7.337 -5.826 -39.912 1.00 83.06 103 LYS A O 1
ATOM 777 N N . LEU A 1 104 ? 7.954 -3.805 -39.135 1.00 84.12 104 LEU A N 1
ATOM 778 C CA . LEU A 1 104 ? 8.967 -3.530 -40.151 1.00 84.12 104 LEU A CA 1
ATOM 779 C C . LEU A 1 104 ? 10.087 -4.571 -40.065 1.00 84.12 104 LEU A C 1
ATOM 781 O O . LEU A 1 104 ? 10.359 -5.230 -41.065 1.00 84.12 104 LEU A O 1
ATOM 785 N N . VAL A 1 105 ? 10.650 -4.799 -38.874 1.00 85.25 105 VAL A N 1
ATOM 786 C CA . VAL A 1 105 ? 11.677 -5.831 -38.640 1.00 85.25 105 VAL A CA 1
ATOM 787 C C . VAL A 1 105 ? 11.204 -7.202 -39.141 1.00 85.25 105 VAL A C 1
ATOM 789 O O . VAL A 1 105 ? 11.906 -7.842 -39.925 1.00 85.25 105 VAL A O 1
ATOM 792 N N . ALA A 1 106 ? 9.982 -7.608 -38.778 1.00 84.88 106 ALA A N 1
ATOM 793 C CA . ALA A 1 106 ? 9.422 -8.903 -39.164 1.00 84.88 106 ALA A CA 1
ATOM 794 C C . ALA A 1 106 ? 9.153 -9.042 -40.676 1.00 84.88 106 ALA A C 1
ATOM 796 O O . ALA A 1 106 ? 9.435 -10.083 -41.263 1.00 84.88 106 ALA A O 1
ATOM 797 N N . VAL A 1 107 ? 8.605 -8.009 -41.327 1.00 83.38 107 VAL A N 1
ATOM 798 C CA . VAL A 1 107 ? 8.208 -8.070 -42.747 1.00 83.38 107 VAL A CA 1
ATOM 799 C C . VAL A 1 107 ? 9.394 -7.883 -43.694 1.00 83.38 107 VAL A C 1
ATOM 801 O O . VAL A 1 107 ? 9.417 -8.475 -44.774 1.00 83.38 107 VAL A O 1
ATOM 804 N N . PHE A 1 108 ? 10.386 -7.078 -43.309 1.00 81.75 108 PHE A N 1
ATOM 805 C CA . PHE A 1 108 ? 11.619 -6.912 -44.081 1.00 81.75 108 PHE A CA 1
ATOM 806 C C . PHE A 1 108 ? 12.661 -7.997 -43.785 1.00 81.75 108 PHE A C 1
ATOM 808 O O . PHE A 1 108 ? 13.655 -8.065 -44.505 1.00 81.75 108 PHE A O 1
ATOM 815 N N . GLY A 1 109 ? 12.435 -8.844 -42.773 1.00 81.25 109 GLY A N 1
ATOM 816 C CA . GLY A 1 109 ? 13.344 -9.930 -42.405 1.00 81.25 109 GLY A CA 1
ATOM 817 C C . GLY A 1 109 ? 14.725 -9.411 -42.011 1.00 81.25 109 GLY A C 1
ATOM 818 O O . GLY A 1 109 ? 15.737 -9.932 -42.478 1.00 81.25 109 GLY A O 1
ATOM 819 N N . ILE A 1 110 ? 14.774 -8.332 -41.223 1.00 85.38 110 ILE A N 1
ATOM 820 C CA . ILE A 1 110 ? 16.049 -7.767 -40.770 1.00 85.38 110 ILE A CA 1
ATOM 821 C C . ILE A 1 110 ? 16.690 -8.779 -39.812 1.00 85.38 110 ILE A C 1
ATOM 823 O O . ILE A 1 110 ? 16.034 -9.160 -38.847 1.00 85.38 110 ILE A O 1
ATOM 827 N N . PRO A 1 111 ? 17.942 -9.212 -40.049 1.00 86.69 111 PRO A N 1
ATOM 828 C CA . PRO A 1 111 ? 18.596 -10.169 -39.169 1.00 86.69 111 PRO A CA 1
ATOM 829 C C . PRO A 1 111 ? 18.817 -9.568 -37.779 1.00 86.69 111 PRO A C 1
ATOM 831 O O . PRO A 1 111 ? 19.172 -8.391 -37.650 1.00 86.69 111 PRO A O 1
ATOM 834 N N . ASP A 1 112 ? 18.661 -10.408 -36.764 1.00 86.25 112 ASP A N 1
ATOM 835 C CA . ASP A 1 112 ? 18.683 -10.049 -35.344 1.00 86.25 112 ASP A CA 1
ATOM 836 C C . ASP A 1 112 ? 19.968 -9.306 -34.959 1.00 86.25 112 ASP A C 1
ATOM 838 O O . ASP A 1 112 ? 19.911 -8.273 -34.294 1.00 86.25 112 ASP A O 1
ATOM 842 N N . ASP A 1 113 ? 21.114 -9.741 -35.494 1.00 88.00 113 ASP A N 1
ATOM 843 C CA . ASP A 1 113 ? 22.411 -9.085 -35.308 1.00 88.00 113 ASP A CA 1
ATOM 844 C C . ASP A 1 113 ? 22.410 -7.628 -35.783 1.00 88.00 113 ASP A C 1
ATOM 846 O O . ASP A 1 113 ? 23.036 -6.766 -35.164 1.00 88.00 113 ASP A O 1
ATOM 850 N N . ARG A 1 114 ? 21.721 -7.313 -36.888 1.00 87.19 114 ARG A N 1
ATOM 851 C CA . ARG A 1 114 ? 21.662 -5.937 -37.404 1.00 87.19 114 ARG A CA 1
ATOM 852 C C . ARG A 1 114 ? 20.743 -5.062 -36.565 1.00 87.19 114 ARG A C 1
ATOM 854 O O . ARG A 1 114 ? 21.078 -3.901 -36.347 1.00 87.19 114 ARG A O 1
ATOM 861 N N . VAL A 1 115 ? 19.646 -5.613 -36.046 1.00 87.88 115 VAL A N 1
ATOM 862 C CA . VAL A 1 115 ? 18.769 -4.898 -35.105 1.00 87.88 115 VAL A CA 1
ATOM 863 C C . VAL A 1 115 ? 19.496 -4.650 -33.781 1.00 87.88 115 VAL A C 1
ATOM 865 O O . VAL A 1 115 ? 19.501 -3.524 -33.288 1.00 87.88 115 VAL A O 1
ATOM 868 N N . ALA A 1 116 ? 20.180 -5.663 -33.242 1.00 89.00 116 ALA A N 1
ATOM 869 C CA . ALA A 1 116 ? 20.963 -5.550 -32.016 1.00 89.00 116 ALA A CA 1
ATOM 870 C C . ALA A 1 116 ? 22.112 -4.538 -32.160 1.00 89.00 116 ALA A C 1
ATOM 872 O O . ALA A 1 116 ? 22.285 -3.691 -31.288 1.00 89.00 116 ALA A O 1
ATOM 873 N N . ASN A 1 117 ? 22.858 -4.558 -33.271 1.00 89.44 117 ASN A N 1
ATOM 874 C CA . ASN A 1 117 ? 23.915 -3.573 -33.530 1.00 89.44 117 ASN A CA 1
ATOM 875 C C . ASN A 1 117 ? 23.359 -2.150 -33.693 1.00 89.44 117 ASN A C 1
ATOM 877 O O . ASN A 1 117 ? 23.940 -1.204 -33.165 1.00 89.44 117 ASN A O 1
ATOM 881 N N . PHE A 1 118 ? 22.223 -1.986 -34.374 1.00 89.06 118 PHE A N 1
ATOM 882 C CA . PHE A 1 118 ? 21.553 -0.692 -34.503 1.00 89.06 118 PHE A CA 1
ATOM 883 C C . PHE A 1 118 ? 21.159 -0.115 -33.132 1.00 89.06 118 PHE A C 1
ATOM 885 O O . PHE A 1 118 ? 21.536 1.012 -32.801 1.00 89.06 118 PHE A O 1
ATOM 892 N N . LEU A 1 119 ? 20.476 -0.910 -32.300 1.00 88.88 119 LEU A N 1
ATOM 893 C CA . LEU A 1 119 ? 20.092 -0.506 -30.945 1.00 88.88 119 LEU A CA 1
ATOM 894 C C . LEU A 1 119 ? 21.311 -0.259 -30.052 1.00 88.88 119 LEU A C 1
ATOM 896 O O . LEU A 1 119 ? 21.309 0.684 -29.264 1.00 88.88 119 LEU A O 1
ATOM 900 N N . PHE A 1 120 ? 22.366 -1.063 -30.198 1.00 90.44 120 PHE A N 1
ATOM 901 C CA . PHE A 1 120 ? 23.627 -0.878 -29.488 1.00 90.44 120 PHE A CA 1
ATOM 902 C C . PHE A 1 120 ? 24.260 0.479 -29.808 1.00 90.44 120 PHE A C 1
ATOM 904 O O . PHE A 1 120 ? 24.607 1.206 -28.882 1.00 90.44 120 PHE A O 1
ATOM 911 N N . HIS A 1 121 ? 24.378 0.855 -31.084 1.00 88.75 121 HIS A N 1
ATOM 912 C CA . HIS A 1 121 ? 24.945 2.152 -31.463 1.00 88.75 121 HIS A CA 1
ATOM 913 C C . HIS A 1 121 ? 24.115 3.318 -30.919 1.00 88.75 121 HIS A C 1
ATOM 915 O O . HIS A 1 121 ? 24.675 4.209 -30.281 1.00 88.75 121 HIS A O 1
ATOM 921 N N . MET A 1 122 ? 22.785 3.256 -31.048 1.00 85.69 122 MET A N 1
ATOM 922 C CA . MET A 1 122 ? 21.895 4.262 -30.461 1.00 85.69 122 MET A CA 1
ATOM 923 C C . MET A 1 122 ? 22.049 4.372 -28.939 1.00 85.69 122 MET A C 1
ATOM 925 O O . MET A 1 122 ? 22.134 5.476 -28.399 1.00 85.69 122 MET A O 1
ATOM 929 N N . ALA A 1 123 ? 22.103 3.236 -28.240 1.00 87.69 123 ALA A N 1
ATOM 930 C CA . ALA A 1 123 ? 22.289 3.200 -26.796 1.00 87.69 123 ALA A CA 1
ATOM 931 C C . ALA A 1 123 ? 23.651 3.779 -26.399 1.00 87.69 123 ALA A C 1
ATOM 933 O O . ALA A 1 123 ? 23.730 4.600 -25.493 1.00 87.69 123 ALA A O 1
ATOM 934 N N . MET A 1 124 ? 24.726 3.397 -27.090 1.00 87.88 124 MET A N 1
ATOM 935 C CA . MET A 1 124 ? 26.079 3.872 -26.804 1.00 87.88 124 MET A CA 1
ATOM 936 C C . MET A 1 124 ? 26.231 5.376 -27.024 1.00 87.88 124 MET A C 1
ATOM 938 O O . MET A 1 124 ? 26.878 6.039 -26.209 1.00 87.88 124 MET A O 1
ATOM 942 N N . ASP A 1 125 ? 25.626 5.919 -28.079 1.00 85.38 125 ASP A N 1
ATOM 943 C CA . ASP A 1 125 ? 25.633 7.357 -28.341 1.00 85.38 125 ASP A CA 1
ATOM 944 C C . ASP A 1 125 ? 24.865 8.116 -27.253 1.00 85.38 125 ASP A C 1
ATOM 946 O O . ASP A 1 125 ? 25.347 9.141 -26.760 1.00 85.38 125 ASP A O 1
ATOM 950 N N . ALA A 1 126 ? 23.727 7.580 -26.799 1.00 85.38 126 ALA A N 1
ATOM 951 C CA . ALA A 1 126 ? 22.960 8.154 -25.696 1.00 85.38 126 ALA A CA 1
ATOM 952 C C . ALA A 1 126 ? 23.728 8.095 -24.363 1.00 85.38 126 ALA A C 1
ATOM 954 O O . ALA A 1 126 ? 23.833 9.103 -23.666 1.00 85.38 126 ALA A O 1
ATOM 955 N N . ILE A 1 127 ? 24.337 6.951 -24.036 1.00 84.50 127 ILE A N 1
ATOM 956 C CA . ILE A 1 127 ? 25.094 6.734 -22.792 1.00 84.50 127 ILE A CA 1
ATOM 957 C C . ILE A 1 127 ? 26.342 7.628 -22.729 1.00 84.50 127 ILE A C 1
ATOM 959 O O . ILE A 1 127 ? 26.690 8.144 -21.667 1.00 84.50 127 ILE A O 1
ATOM 963 N N . ARG A 1 128 ? 27.030 7.832 -23.859 1.00 83.25 128 ARG A N 1
ATOM 964 C CA . ARG A 1 128 ? 28.224 8.693 -23.933 1.00 83.25 128 ARG A CA 1
ATOM 965 C C . ARG A 1 128 ? 27.895 10.185 -24.012 1.00 83.25 128 ARG A C 1
ATOM 967 O O . ARG A 1 128 ? 28.812 10.996 -23.911 1.00 83.25 128 ARG A O 1
ATOM 974 N N . GLY A 1 129 ? 26.621 10.546 -24.176 1.00 74.25 129 GLY A N 1
ATOM 975 C CA . GLY A 1 129 ? 26.187 11.931 -24.372 1.00 74.25 129 GLY A CA 1
ATOM 976 C C . GLY A 1 129 ? 26.530 12.496 -25.754 1.00 74.25 129 GLY A C 1
ATOM 977 O O . GLY A 1 129 ? 26.549 13.711 -25.921 1.00 74.25 129 GLY A O 1
ATOM 978 N N . ASN A 1 130 ? 26.805 11.625 -26.730 1.00 68.25 130 ASN A N 1
ATOM 979 C CA . ASN A 1 130 ? 27.093 11.987 -28.121 1.00 68.25 130 ASN A CA 1
ATOM 980 C C . ASN A 1 130 ? 25.851 11.900 -29.022 1.00 68.25 130 ASN A C 1
ATOM 982 O O . ASN A 1 130 ? 25.933 12.216 -30.207 1.00 68.25 130 ASN A O 1
ATOM 986 N N . ALA A 1 131 ? 24.714 11.449 -28.487 1.00 62.56 131 ALA A N 1
ATOM 987 C CA . ALA A 1 131 ? 23.478 11.353 -29.242 1.00 62.56 131 ALA A CA 1
ATOM 988 C C . ALA A 1 131 ? 23.030 12.730 -29.751 1.00 62.56 131 ALA A C 1
ATOM 990 O O . ALA A 1 131 ? 23.001 13.716 -29.012 1.00 62.56 131 ALA A O 1
ATOM 991 N N . VAL A 1 132 ? 22.603 12.767 -31.015 1.00 59.03 132 VAL A N 1
ATOM 992 C CA . VAL A 1 132 ? 21.760 13.849 -31.540 1.00 59.03 132 VAL A CA 1
ATOM 993 C C . VAL A 1 132 ? 20.547 13.986 -30.613 1.00 59.03 132 VAL A C 1
ATOM 995 O O . VAL A 1 132 ? 20.090 12.975 -30.083 1.00 59.03 132 VAL A O 1
ATOM 998 N N . ALA A 1 133 ? 20.020 15.201 -30.410 1.00 54.47 133 ALA A N 1
ATOM 999 C CA . ALA A 1 133 ? 18.918 15.460 -29.472 1.00 54.47 133 ALA A CA 1
ATOM 1000 C C . ALA A 1 133 ? 17.776 14.425 -29.573 1.00 54.47 133 ALA A C 1
ATOM 1002 O O . ALA A 1 133 ? 17.302 13.948 -28.560 1.00 54.47 133 ALA A O 1
ATOM 1003 N N . SER A 1 134 ? 17.434 13.957 -30.775 1.00 55.75 134 SER A N 1
ATOM 1004 C CA . SER A 1 134 ? 16.412 12.927 -31.006 1.00 55.75 134 SER A CA 1
ATOM 1005 C C . SER A 1 134 ? 16.746 11.507 -30.511 1.00 55.75 134 SER A C 1
ATOM 1007 O O . SER A 1 134 ? 15.838 10.698 -30.379 1.00 55.75 134 SER A O 1
ATOM 1009 N N . GLY A 1 135 ? 18.008 11.153 -30.263 1.00 60.38 135 GLY A N 1
ATOM 1010 C CA . GLY A 1 135 ? 18.434 9.795 -29.894 1.00 60.38 135 GLY A CA 1
ATOM 1011 C C . GLY A 1 135 ? 18.537 9.541 -28.387 1.00 60.38 135 GLY A C 1
ATOM 1012 O O . GLY A 1 135 ? 18.474 8.390 -27.959 1.00 60.38 135 GLY A O 1
ATOM 1013 N N . ALA A 1 136 ? 18.657 10.590 -27.567 1.00 66.06 136 ALA A N 1
ATOM 1014 C CA . ALA A 1 136 ? 18.863 10.461 -26.120 1.00 66.06 136 ALA A CA 1
ATOM 1015 C C . ALA A 1 136 ? 17.673 9.793 -25.401 1.00 66.06 136 ALA A C 1
ATOM 1017 O O . ALA A 1 136 ? 17.854 9.070 -24.419 1.00 66.06 136 ALA A O 1
ATOM 1018 N N . GLY A 1 137 ? 16.460 9.970 -25.935 1.00 76.06 137 GLY A N 1
ATOM 1019 C CA . GLY A 1 137 ? 15.230 9.388 -25.399 1.00 76.06 137 GLY A CA 1
ATOM 1020 C C . GLY A 1 137 ? 15.150 7.858 -25.453 1.00 76.06 137 GLY A C 1
ATOM 1021 O O . GLY A 1 137 ? 14.296 7.288 -24.776 1.00 76.06 137 GLY A O 1
ATOM 1022 N N . ILE A 1 138 ? 16.031 7.170 -26.196 1.00 82.38 138 ILE A N 1
ATOM 1023 C CA . ILE A 1 138 ? 16.014 5.697 -26.304 1.00 82.38 138 ILE A CA 1
ATOM 1024 C C . ILE A 1 138 ? 16.178 5.014 -24.939 1.00 82.38 138 ILE A C 1
ATOM 1026 O O . ILE A 1 138 ? 15.594 3.964 -24.679 1.00 82.38 138 ILE A O 1
ATOM 1030 N N . LEU A 1 139 ? 16.927 5.651 -24.037 1.00 84.62 139 LEU A N 1
ATOM 1031 C CA . LEU A 1 139 ? 17.157 5.181 -22.678 1.00 84.62 139 LEU A CA 1
ATOM 1032 C C . LEU A 1 139 ? 15.904 5.309 -21.792 1.00 84.62 139 LEU A C 1
ATOM 1034 O O . LEU A 1 139 ? 15.750 4.540 -20.846 1.00 84.62 139 LEU A O 1
ATOM 1038 N N . GLU A 1 140 ? 14.988 6.233 -22.080 1.00 82.06 140 GLU A N 1
ATOM 1039 C CA . GLU A 1 140 ? 13.728 6.371 -21.329 1.00 82.06 140 GLU A CA 1
ATOM 1040 C C . GLU A 1 140 ? 12.675 5.342 -21.773 1.00 82.06 140 GLU A C 1
ATOM 1042 O O . GLU A 1 140 ? 11.775 5.003 -21.008 1.00 82.06 140 GLU A O 1
ATOM 1047 N N . VAL A 1 141 ? 12.801 4.821 -22.998 1.00 85.19 141 VAL A N 1
ATOM 1048 C CA . VAL A 1 141 ? 11.827 3.921 -23.639 1.00 85.19 141 VAL A CA 1
ATOM 1049 C C . VAL A 1 141 ? 12.450 2.551 -23.950 1.00 85.19 141 VAL A C 1
ATOM 1051 O O . VAL A 1 141 ? 12.101 1.874 -24.915 1.00 85.19 141 VAL A O 1
ATOM 1054 N N . TRP A 1 142 ? 13.399 2.138 -23.113 1.00 88.38 142 TRP A N 1
ATOM 1055 C CA . TRP A 1 142 ? 14.228 0.954 -23.339 1.00 88.38 142 TRP A CA 1
ATOM 1056 C C . TRP A 1 142 ? 13.438 -0.344 -23.428 1.00 88.38 142 TRP A C 1
ATOM 1058 O O . TRP A 1 142 ? 13.749 -1.166 -24.279 1.00 88.38 142 TRP A O 1
ATOM 1068 N N . ASP A 1 143 ? 12.373 -0.489 -22.641 1.00 87.00 143 ASP A N 1
ATOM 1069 C CA . ASP A 1 143 ? 11.496 -1.663 -22.704 1.00 87.00 143 ASP A CA 1
ATOM 1070 C C . ASP A 1 143 ? 10.926 -1.859 -24.123 1.00 87.00 143 ASP A C 1
ATOM 1072 O O . ASP A 1 143 ? 10.984 -2.957 -24.670 1.00 87.00 143 ASP A O 1
ATOM 1076 N N . LEU A 1 144 ? 10.471 -0.779 -24.782 1.00 85.94 144 LEU A N 1
ATOM 1077 C CA . LEU A 1 144 ? 9.972 -0.866 -26.163 1.00 85.94 144 LEU A CA 1
ATOM 1078 C C . LEU A 1 144 ? 11.099 -1.144 -27.163 1.00 85.94 144 LEU A C 1
ATOM 1080 O O . LEU A 1 144 ? 10.866 -1.774 -28.191 1.00 85.94 144 LEU A O 1
ATOM 1084 N N . ALA A 1 145 ? 12.317 -0.671 -26.885 1.00 86.19 145 ALA A N 1
ATOM 1085 C CA . ALA A 1 145 ? 13.481 -0.968 -27.712 1.00 86.19 145 ALA A CA 1
ATOM 1086 C C . ALA A 1 145 ? 13.869 -2.453 -27.626 1.00 86.19 145 ALA A C 1
ATOM 1088 O O . ALA A 1 145 ? 14.199 -3.050 -28.650 1.00 86.19 145 ALA A O 1
ATOM 1089 N N . LEU A 1 146 ? 13.771 -3.067 -26.441 1.00 87.81 146 LEU A N 1
ATOM 1090 C CA . LEU A 1 146 ? 13.986 -4.504 -26.261 1.00 87.81 146 LEU A CA 1
ATOM 1091 C C . LEU A 1 146 ? 12.957 -5.325 -27.045 1.00 87.81 146 LEU A C 1
ATOM 1093 O O . LEU A 1 146 ? 13.338 -6.295 -27.692 1.00 87.81 146 LEU A O 1
ATOM 1097 N N . GLU A 1 147 ? 11.694 -4.890 -27.102 1.00 87.12 147 GLU A N 1
ATOM 10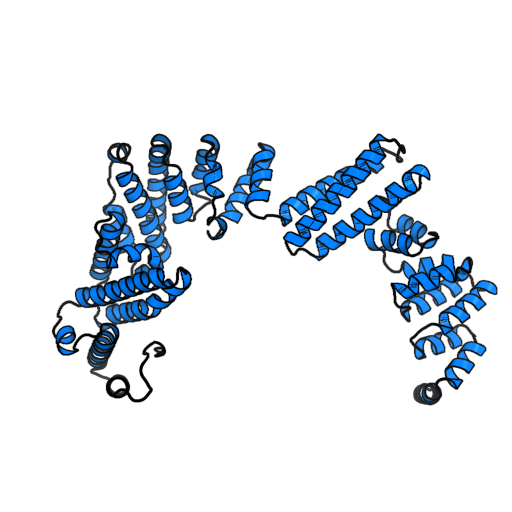98 C CA . GLU A 1 147 ? 10.651 -5.570 -27.884 1.00 87.12 147 GLU A CA 1
ATOM 1099 C C . GLU A 1 147 ? 10.905 -5.609 -29.404 1.00 87.12 147 GLU A C 1
ATOM 1101 O O . GLU A 1 147 ? 10.269 -6.418 -30.098 1.00 87.12 147 GLU A O 1
ATOM 1106 N N . LEU A 1 148 ? 11.774 -4.731 -29.931 1.00 85.31 148 LEU A N 1
ATOM 1107 C CA . LEU A 1 148 ? 12.191 -4.725 -31.341 1.00 85.31 148 LEU A CA 1
ATOM 1108 C C . LEU A 1 148 ? 13.181 -5.844 -31.653 1.00 85.31 148 LEU A C 1
ATOM 1110 O O . LEU A 1 148 ? 13.265 -6.274 -32.804 1.00 85.31 148 LEU A O 1
ATOM 1114 N N . CYS A 1 149 ? 13.946 -6.280 -30.653 1.00 85.06 149 CYS A N 1
ATOM 1115 C CA . CYS A 1 149 ? 14.954 -7.309 -30.813 1.00 85.06 149 CYS A CA 1
ATOM 1116 C C . CYS A 1 149 ? 14.331 -8.680 -30.504 1.00 85.06 149 CYS A C 1
ATOM 1118 O O . CYS A 1 149 ? 13.889 -8.903 -29.379 1.00 85.06 149 CYS A O 1
ATOM 1120 N N . PRO A 1 150 ? 14.274 -9.608 -31.472 1.00 81.12 150 PRO A N 1
ATOM 1121 C CA . PRO A 1 150 ? 13.753 -10.951 -31.217 1.00 81.12 150 PRO A CA 1
ATOM 1122 C C . PRO A 1 150 ? 14.663 -11.767 -30.284 1.00 81.12 150 PRO A C 1
ATOM 1124 O O . PRO A 1 150 ? 14.144 -12.572 -29.516 1.00 81.12 150 PRO A O 1
ATOM 1127 N N . ASP A 1 151 ? 15.981 -11.518 -30.290 1.00 87.44 151 ASP A N 1
ATOM 1128 C CA . ASP A 1 151 ? 16.926 -12.042 -29.294 1.00 87.44 151 ASP A CA 1
ATOM 1129 C C . ASP A 1 151 ? 17.671 -10.908 -28.554 1.00 87.44 151 ASP A C 1
ATOM 1131 O O . ASP A 1 151 ? 18.755 -10.473 -28.967 1.00 87.44 151 ASP A O 1
ATOM 1135 N N . PRO A 1 152 ? 17.137 -10.445 -27.409 1.00 89.62 152 PRO A N 1
ATOM 1136 C CA . PRO A 1 152 ? 17.773 -9.416 -26.588 1.00 89.62 152 PRO A CA 1
ATOM 1137 C C . PRO A 1 152 ? 19.142 -9.823 -26.014 1.00 89.62 152 PRO A C 1
ATOM 1139 O O . PRO A 1 152 ? 19.919 -8.956 -25.601 1.00 89.62 152 PRO A O 1
ATOM 1142 N N . SER A 1 153 ? 19.488 -11.117 -25.987 1.00 90.31 153 SER A N 1
ATOM 1143 C CA . SER A 1 153 ? 20.763 -11.581 -25.427 1.00 90.31 153 SER A CA 1
ATOM 1144 C C . SER A 1 153 ? 21.968 -11.107 -26.248 1.00 90.31 153 SER A C 1
ATOM 1146 O O . SER A 1 153 ? 23.030 -10.821 -25.681 1.00 90.31 153 SER A O 1
ATOM 1148 N N . LEU A 1 154 ? 21.801 -10.940 -27.565 1.00 89.94 154 LEU A N 1
ATOM 1149 C CA . LEU A 1 154 ? 22.816 -10.390 -28.465 1.00 89.94 154 LEU A CA 1
ATOM 1150 C C . LEU A 1 154 ? 23.145 -8.944 -28.090 1.00 89.94 154 LEU A C 1
ATOM 1152 O O . LEU A 1 154 ? 24.315 -8.606 -27.892 1.00 89.94 154 LEU A O 1
ATOM 1156 N N . LEU A 1 155 ? 22.115 -8.115 -27.896 1.00 90.94 155 LEU A N 1
ATOM 1157 C CA . LEU A 1 155 ? 22.263 -6.728 -27.453 1.00 90.94 155 LEU A CA 1
ATOM 1158 C C . LEU A 1 155 ? 22.932 -6.655 -26.074 1.00 90.94 155 LEU A C 1
ATOM 1160 O O . LEU A 1 155 ? 23.887 -5.898 -25.888 1.00 90.94 155 LEU A O 1
ATOM 1164 N N . GLY A 1 156 ? 22.499 -7.498 -25.132 1.00 91.38 156 GLY A N 1
ATOM 1165 C CA . GLY A 1 156 ? 23.126 -7.611 -23.815 1.00 91.38 156 GLY A CA 1
ATOM 1166 C C . GLY A 1 156 ? 24.618 -7.939 -23.914 1.00 91.38 156 GLY A C 1
ATOM 1167 O O . GLY A 1 156 ? 25.448 -7.275 -23.293 1.00 91.38 156 GLY A O 1
ATOM 1168 N N . ASN A 1 157 ? 24.995 -8.912 -24.747 1.00 91.88 157 ASN A N 1
ATOM 1169 C CA . ASN A 1 157 ? 26.392 -9.291 -24.959 1.00 91.88 157 ASN A CA 1
ATOM 1170 C C . ASN A 1 157 ? 27.228 -8.176 -25.603 1.00 91.88 157 ASN A C 1
ATOM 1172 O O . ASN A 1 157 ? 28.379 -7.986 -25.200 1.00 91.88 157 ASN A O 1
ATOM 1176 N N . LEU A 1 158 ? 26.671 -7.426 -26.559 1.00 90.75 158 LEU A N 1
ATOM 1177 C CA . LEU A 1 158 ? 27.332 -6.260 -27.157 1.00 90.75 158 LEU A CA 1
ATOM 1178 C C . LEU A 1 158 ? 27.600 -5.174 -26.105 1.00 90.75 158 LEU A C 1
ATOM 1180 O O . LEU A 1 158 ? 28.732 -4.701 -25.987 1.00 90.75 158 LEU A O 1
ATOM 1184 N N . LEU A 1 159 ? 26.606 -4.860 -25.268 1.00 90.75 159 LEU A N 1
ATOM 1185 C CA . LEU A 1 159 ? 26.759 -3.914 -24.157 1.00 90.75 159 LEU A CA 1
ATOM 1186 C C . LEU A 1 159 ? 27.810 -4.389 -23.146 1.00 90.75 159 LEU A C 1
ATOM 1188 O O . LEU A 1 159 ? 28.647 -3.598 -22.713 1.00 90.75 159 LEU A O 1
ATOM 1192 N N . LEU A 1 160 ? 27.841 -5.687 -22.813 1.00 88.62 160 LEU A N 1
ATOM 1193 C CA . LEU A 1 160 ? 28.864 -6.231 -21.916 1.00 88.62 160 LEU A CA 1
ATOM 1194 C C . LEU A 1 160 ? 30.280 -6.149 -22.493 1.00 88.62 160 LEU A C 1
ATOM 1196 O O . LEU A 1 160 ? 31.217 -5.971 -21.710 1.00 88.62 160 LEU A O 1
ATOM 1200 N N . ARG A 1 161 ? 30.436 -6.329 -23.812 1.00 87.69 161 ARG A N 1
ATOM 1201 C CA . ARG A 1 161 ? 31.723 -6.247 -24.527 1.00 87.69 161 ARG A CA 1
ATOM 1202 C C . ARG A 1 161 ? 32.231 -4.812 -24.646 1.00 87.69 161 ARG A C 1
ATOM 1204 O O . ARG A 1 161 ? 33.437 -4.615 -24.679 1.00 87.69 161 ARG A O 1
ATOM 1211 N N . ALA A 1 162 ? 31.335 -3.828 -24.671 1.00 83.38 162 ALA A N 1
ATOM 1212 C CA . ALA A 1 162 ? 31.688 -2.409 -24.728 1.00 83.38 162 ALA A CA 1
ATOM 1213 C C . ALA A 1 162 ? 32.254 -1.847 -23.410 1.00 83.38 162 ALA A C 1
ATOM 1215 O O . ALA A 1 162 ? 32.739 -0.714 -23.382 1.00 83.38 162 ALA A O 1
ATOM 1216 N N . ARG A 1 163 ? 32.183 -2.621 -22.320 1.00 81.50 163 ARG A N 1
ATOM 1217 C CA . ARG A 1 163 ? 32.702 -2.247 -20.999 1.00 81.50 163 ARG A CA 1
ATOM 1218 C C . ARG A 1 163 ? 34.227 -2.263 -20.965 1.00 81.50 163 ARG A C 1
ATOM 1220 O O . ARG A 1 163 ? 34.878 -3.059 -21.636 1.00 81.50 163 ARG A O 1
ATOM 1227 N N . VAL A 1 164 ? 34.806 -1.429 -20.109 1.00 77.06 164 VAL A N 1
ATOM 1228 C CA . VAL A 1 164 ? 36.265 -1.362 -19.932 1.00 77.06 164 VAL A CA 1
ATOM 1229 C C . VAL A 1 164 ? 36.738 -2.549 -19.099 1.00 77.06 164 VAL A C 1
ATOM 1231 O O . VAL A 1 164 ? 36.284 -2.718 -17.978 1.00 77.06 164 VAL A O 1
ATOM 1234 N N . HIS A 1 165 ? 37.669 -3.374 -19.580 1.00 68.44 165 HIS A N 1
ATOM 1235 C CA . HIS A 1 165 ? 38.090 -4.574 -18.840 1.00 68.44 165 HIS A CA 1
ATOM 1236 C C . HIS A 1 165 ? 38.655 -4.259 -17.438 1.00 68.44 165 HIS A C 1
ATOM 1238 O O . HIS A 1 165 ? 38.240 -4.891 -16.455 1.00 68.44 165 HIS A O 1
ATOM 1244 N N . ASP A 1 166 ? 39.479 -3.213 -17.324 1.00 71.69 166 ASP A N 1
ATOM 1245 C CA . ASP A 1 166 ? 40.150 -2.820 -16.082 1.00 71.69 166 ASP A CA 1
ATOM 1246 C C . ASP A 1 166 ? 39.452 -1.679 -15.335 1.00 71.69 166 ASP A C 1
ATOM 1248 O O . ASP A 1 166 ? 39.656 -0.496 -15.607 1.00 71.69 166 ASP A O 1
ATOM 1252 N N . LEU A 1 167 ? 38.708 -2.038 -14.286 1.00 71.50 167 LEU A N 1
ATOM 1253 C CA . LEU A 1 167 ? 38.021 -1.097 -13.383 1.00 71.50 167 LEU A CA 1
ATOM 1254 C C . LEU A 1 167 ? 38.965 -0.109 -12.673 1.00 71.50 167 LEU A C 1
ATOM 1256 O O . LEU A 1 167 ? 38.540 0.970 -12.274 1.00 71.50 167 LEU A O 1
ATOM 1260 N N . ARG A 1 168 ? 40.255 -0.445 -12.539 1.00 63.50 168 ARG A N 1
ATOM 1261 C CA . ARG A 1 168 ? 41.269 0.433 -11.925 1.00 63.50 168 ARG A CA 1
ATOM 1262 C C . ARG A 1 168 ? 41.563 1.680 -12.760 1.00 63.50 168 ARG A C 1
ATOM 1264 O O . ARG A 1 168 ? 41.964 2.693 -12.210 1.00 63.50 168 ARG A O 1
ATOM 1271 N N . THR A 1 169 ? 41.339 1.619 -14.071 1.00 65.56 169 THR A N 1
ATOM 1272 C CA . THR A 1 169 ? 41.488 2.782 -14.962 1.00 65.56 169 THR A CA 1
ATOM 1273 C C . THR A 1 169 ? 40.299 3.742 -14.863 1.00 65.56 169 THR A C 1
ATOM 1275 O O . THR A 1 169 ? 40.410 4.916 -15.207 1.00 65.56 169 THR A O 1
ATOM 1278 N N . LEU A 1 170 ? 39.164 3.252 -14.352 1.00 65.38 170 LEU A N 1
ATOM 1279 C CA . LEU A 1 170 ? 37.905 3.985 -14.243 1.00 65.38 170 LEU A CA 1
ATOM 1280 C C . LEU A 1 170 ? 37.762 4.739 -12.918 1.00 65.38 170 LEU A C 1
ATOM 1282 O O . LEU A 1 170 ? 37.023 5.719 -12.868 1.00 65.38 170 LEU A O 1
ATOM 1286 N N . SER A 1 171 ? 38.473 4.336 -11.859 1.00 63.69 171 SER A N 1
ATOM 1287 C CA . SER A 1 171 ? 38.329 4.934 -10.520 1.00 63.69 171 SER A CA 1
ATOM 1288 C C . SER A 1 171 ? 38.662 6.427 -10.462 1.00 63.69 171 SER A C 1
ATOM 1290 O O . SER A 1 171 ? 38.252 7.101 -9.525 1.00 63.69 171 SER A O 1
ATOM 1292 N N . SER A 1 172 ? 39.389 6.950 -11.453 1.00 65.38 172 SER A N 1
ATOM 1293 C CA . SER A 1 172 ? 39.769 8.364 -11.533 1.00 65.38 172 SER A CA 1
ATOM 1294 C C . SER A 1 172 ? 38.800 9.229 -12.351 1.00 65.38 172 SER A C 1
ATOM 1296 O O . SER A 1 172 ? 38.920 10.450 -12.301 1.00 65.38 172 SER A O 1
ATOM 1298 N N . ASN A 1 173 ? 37.855 8.645 -13.105 1.00 78.56 173 ASN A N 1
ATOM 1299 C CA . ASN A 1 173 ? 36.949 9.401 -13.976 1.00 78.56 173 ASN A CA 1
ATOM 1300 C C . ASN A 1 173 ? 35.461 9.124 -13.657 1.00 78.56 173 ASN A C 1
ATOM 1302 O O . ASN A 1 173 ? 34.945 8.061 -14.017 1.00 78.56 173 ASN A O 1
ATOM 1306 N N . PRO A 1 174 ? 34.726 10.096 -13.078 1.00 75.62 174 PRO A N 1
ATOM 1307 C CA . PRO A 1 174 ? 33.328 9.912 -12.678 1.00 75.62 174 PRO A CA 1
ATOM 1308 C C . PRO A 1 174 ? 32.392 9.645 -13.863 1.00 75.62 174 PRO A C 1
ATOM 1310 O O . PRO A 1 174 ? 31.441 8.873 -13.743 1.00 75.62 174 PRO A O 1
ATOM 1313 N N . LYS A 1 175 ? 32.667 10.234 -15.037 1.00 80.06 175 LYS A N 1
ATOM 1314 C CA . LYS A 1 175 ? 31.853 10.010 -16.242 1.00 80.06 175 LYS A CA 1
ATOM 1315 C C . LYS A 1 175 ? 31.987 8.574 -16.734 1.00 80.06 175 LYS A C 1
ATOM 1317 O O . LYS A 1 175 ? 31.002 7.965 -17.132 1.00 80.06 175 LYS A O 1
ATOM 1322 N N . ALA A 1 176 ? 33.193 8.021 -16.662 1.00 83.19 176 ALA A N 1
ATOM 1323 C CA . ALA A 1 176 ? 33.453 6.656 -17.092 1.00 83.19 176 ALA A CA 1
ATOM 1324 C C . ALA A 1 176 ? 32.794 5.627 -16.150 1.00 83.19 176 ALA A C 1
ATOM 1326 O O . ALA A 1 176 ? 32.260 4.625 -16.619 1.00 83.19 176 ALA A O 1
ATOM 1327 N N . LEU A 1 177 ? 32.741 5.915 -14.843 1.00 83.62 177 LEU A N 1
ATOM 1328 C CA . LEU A 1 177 ? 31.976 5.120 -13.874 1.00 83.62 177 LEU A CA 1
ATOM 1329 C C . LEU A 1 177 ? 30.465 5.188 -14.130 1.00 83.62 177 LEU A C 1
ATOM 1331 O O . LEU A 1 177 ? 29.799 4.160 -14.071 1.00 83.62 177 LEU A O 1
ATOM 1335 N N . SER A 1 178 ? 29.927 6.368 -14.455 1.00 85.56 178 SER A N 1
ATOM 1336 C CA . SER A 1 178 ? 28.508 6.515 -14.808 1.00 85.56 178 SER A CA 1
ATOM 1337 C C . SER A 1 178 ? 28.140 5.714 -16.058 1.00 85.56 178 SER A C 1
ATOM 1339 O O . SER A 1 178 ? 27.103 5.058 -16.073 1.00 85.56 178 SER A O 1
ATOM 1341 N N . VAL A 1 179 ? 28.997 5.732 -17.084 1.00 87.44 179 VAL A N 1
ATOM 1342 C CA . VAL A 1 179 ? 28.829 4.916 -18.297 1.00 87.44 179 VAL A CA 1
ATOM 1343 C C . VAL A 1 179 ? 28.839 3.426 -17.953 1.00 87.44 179 VAL A C 1
ATOM 1345 O O . VAL A 1 179 ? 27.984 2.686 -18.425 1.00 87.44 179 VAL A O 1
ATOM 1348 N N . GLU A 1 180 ? 29.763 2.976 -17.102 1.00 88.25 180 GLU A N 1
ATOM 1349 C CA . GLU A 1 180 ? 29.850 1.567 -16.697 1.00 88.25 180 GLU A CA 1
ATOM 1350 C C . GLU A 1 180 ? 28.612 1.105 -15.906 1.00 88.25 180 GLU A C 1
ATOM 1352 O O . GLU A 1 180 ? 28.124 -0.006 -16.132 1.00 88.25 180 GLU A O 1
ATOM 1357 N N . VAL A 1 181 ? 28.085 1.948 -15.008 1.00 89.06 181 VAL A N 1
ATOM 1358 C CA . VAL A 1 181 ? 26.832 1.684 -14.277 1.00 89.06 181 VAL A CA 1
ATOM 1359 C C . VAL A 1 181 ? 25.670 1.537 -15.254 1.00 89.06 181 VAL A C 1
ATOM 1361 O O . VAL A 1 181 ? 24.968 0.528 -15.210 1.00 89.06 181 VAL A O 1
ATOM 1364 N N . GLU A 1 182 ? 25.514 2.491 -16.171 1.00 89.31 182 GLU A N 1
ATOM 1365 C CA . GLU A 1 182 ? 24.429 2.480 -17.151 1.00 89.31 182 GLU A CA 1
ATOM 1366 C C . GLU A 1 182 ? 24.510 1.244 -18.060 1.00 89.31 182 GLU A C 1
ATOM 1368 O O . GLU A 1 182 ? 23.517 0.547 -18.253 1.00 89.31 182 GLU A O 1
ATOM 1373 N N . LEU A 1 183 ? 25.708 0.882 -18.535 1.00 90.69 183 LEU A N 1
ATOM 1374 C CA . LEU A 1 183 ? 25.923 -0.340 -19.318 1.00 90.69 183 LEU A CA 1
ATOM 1375 C C . LEU A 1 183 ? 25.525 -1.604 -18.553 1.00 90.69 183 LEU A C 1
ATOM 1377 O O . LEU A 1 183 ? 24.937 -2.512 -19.141 1.00 90.69 183 LEU A O 1
ATOM 1381 N N . CYS A 1 184 ? 25.834 -1.683 -17.255 1.00 91.25 184 CYS A N 1
ATOM 1382 C CA . CYS A 1 184 ? 25.446 -2.830 -16.436 1.00 91.25 184 CYS A CA 1
ATOM 1383 C C . CYS A 1 184 ? 23.924 -2.916 -16.274 1.00 91.25 184 CYS A C 1
ATOM 1385 O O . CYS A 1 184 ? 23.372 -3.997 -16.471 1.00 91.25 184 CYS A O 1
ATOM 1387 N N . VAL A 1 185 ? 23.256 -1.793 -15.995 1.00 91.75 185 VAL A N 1
ATOM 1388 C CA . VAL A 1 185 ? 21.790 -1.731 -15.875 1.00 91.75 185 VAL A CA 1
ATOM 1389 C C . VAL A 1 185 ? 21.117 -2.133 -17.191 1.00 91.75 185 VAL A C 1
ATOM 1391 O O . VAL A 1 185 ? 20.258 -3.009 -17.203 1.00 91.75 185 VAL A O 1
ATOM 1394 N N . ARG A 1 186 ? 21.548 -1.581 -18.332 1.00 91.88 186 ARG A N 1
ATOM 1395 C CA . ARG A 1 186 ? 20.934 -1.899 -19.636 1.00 91.88 186 ARG A CA 1
ATOM 1396 C C . ARG A 1 186 ? 21.177 -3.323 -20.087 1.00 91.88 186 ARG A C 1
ATOM 1398 O O . ARG A 1 186 ? 20.251 -3.975 -20.570 1.00 91.88 186 ARG A O 1
ATOM 1405 N N . ALA A 1 187 ? 22.399 -3.821 -19.923 1.00 92.19 187 ALA A N 1
ATOM 1406 C CA . ALA A 1 187 ? 22.704 -5.201 -20.267 1.00 92.19 187 ALA A CA 1
ATOM 1407 C C . ALA A 1 187 ? 21.922 -6.178 -19.379 1.00 92.19 187 ALA A C 1
ATOM 1409 O O . ALA A 1 187 ? 21.469 -7.215 -19.855 1.00 92.19 187 ALA A O 1
ATOM 1410 N N . HIS A 1 188 ? 21.712 -5.832 -18.107 1.00 93.19 188 HIS A N 1
ATOM 1411 C CA . HIS A 1 188 ? 20.872 -6.610 -17.206 1.00 93.19 188 HIS A CA 1
ATOM 1412 C C . HIS A 1 188 ? 19.422 -6.699 -17.681 1.00 93.19 188 HIS A C 1
ATOM 1414 O O . HIS A 1 188 ? 18.915 -7.816 -17.771 1.00 93.19 188 HIS A O 1
ATOM 1420 N N . SER A 1 189 ? 18.795 -5.582 -18.065 1.00 90.81 189 SER A N 1
ATOM 1421 C CA . SER A 1 189 ? 17.441 -5.593 -18.641 1.00 90.81 189 SER A CA 1
ATOM 1422 C C . SER A 1 189 ? 17.355 -6.481 -19.889 1.00 90.81 189 SER A C 1
ATOM 1424 O O . SER A 1 189 ? 16.399 -7.235 -20.037 1.00 90.81 189 SER A O 1
ATOM 1426 N N . CYS A 1 190 ? 18.387 -6.469 -20.744 1.00 91.75 190 CYS A N 1
ATOM 1427 C CA . CYS A 1 190 ? 18.448 -7.346 -21.920 1.00 91.75 190 CYS A CA 1
ATOM 1428 C C . CYS A 1 190 ? 18.448 -8.835 -21.534 1.00 91.75 190 CYS A C 1
ATOM 1430 O O . CYS A 1 190 ? 17.729 -9.633 -22.127 1.00 91.75 190 CYS A O 1
ATOM 1432 N N . PHE A 1 191 ? 19.254 -9.230 -20.542 1.00 92.62 191 PHE A N 1
ATOM 1433 C CA . PHE A 1 191 ? 19.320 -10.631 -20.112 1.00 92.62 191 PHE A CA 1
ATOM 1434 C C . PHE A 1 191 ? 18.106 -11.078 -19.303 1.00 92.62 191 PHE A C 1
ATOM 1436 O O . PHE A 1 191 ? 17.809 -12.270 -19.307 1.00 92.62 191 PHE A O 1
ATOM 1443 N N . LEU A 1 192 ? 17.421 -10.157 -18.620 1.00 91.12 192 LEU A N 1
ATOM 1444 C CA . LEU A 1 192 ? 16.129 -10.439 -18.000 1.00 91.12 192 LEU A CA 1
ATOM 1445 C C . LEU A 1 192 ? 15.087 -10.788 -19.060 1.00 91.12 192 LEU A C 1
ATOM 1447 O O . LEU A 1 192 ? 14.467 -11.841 -18.952 1.00 91.12 192 LEU A O 1
ATOM 1451 N N . GLU A 1 193 ? 14.957 -9.960 -20.099 1.00 89.62 193 GLU A N 1
ATOM 1452 C CA . GLU A 1 193 ? 14.001 -10.203 -21.185 1.00 89.62 193 GLU A CA 1
ATOM 1453 C C . GLU A 1 193 ? 14.328 -11.502 -21.938 1.00 89.62 193 GLU A C 1
ATOM 1455 O O . GLU A 1 193 ? 13.458 -12.333 -22.178 1.00 89.62 193 GLU A O 1
ATOM 1460 N N . ALA A 1 194 ? 15.612 -11.747 -22.217 1.00 89.25 194 ALA A N 1
ATOM 1461 C CA . ALA A 1 194 ? 16.069 -12.992 -22.835 1.00 89.25 194 ALA A CA 1
ATOM 1462 C C . ALA A 1 194 ? 16.087 -14.206 -21.881 1.00 89.25 194 ALA A C 1
ATOM 1464 O O . ALA A 1 194 ? 16.491 -15.294 -22.290 1.00 89.25 194 ALA A O 1
ATOM 1465 N N . CYS A 1 195 ? 15.721 -14.038 -20.603 1.00 89.81 195 CYS A N 1
ATOM 1466 C CA . CYS A 1 195 ? 15.781 -15.077 -19.567 1.00 89.81 195 CYS A CA 1
ATOM 1467 C C . CYS A 1 195 ? 17.154 -15.789 -19.457 1.00 89.81 195 CYS A C 1
ATOM 1469 O O . CYS A 1 195 ? 17.240 -16.973 -19.125 1.00 89.81 195 CYS A O 1
ATOM 1471 N N . SER A 1 196 ? 18.257 -15.078 -19.723 1.00 91.88 196 SER A N 1
ATOM 1472 C CA . SER A 1 196 ? 19.614 -15.639 -19.719 1.00 91.88 196 SER A CA 1
ATOM 1473 C C . SER A 1 196 ? 20.259 -15.546 -18.334 1.00 91.88 196 SER A C 1
ATOM 1475 O O . SER A 1 196 ? 20.814 -14.514 -17.945 1.00 91.88 196 SER A O 1
ATOM 1477 N N . MET A 1 197 ? 20.242 -16.659 -17.596 1.00 90.75 197 MET A N 1
ATOM 1478 C CA . MET A 1 197 ? 20.843 -16.749 -16.256 1.00 90.75 197 MET A CA 1
ATOM 1479 C C . MET A 1 197 ? 22.363 -16.518 -16.265 1.00 90.75 197 MET A C 1
ATOM 1481 O O . MET A 1 197 ? 22.905 -15.899 -15.347 1.00 90.75 197 MET A O 1
ATOM 1485 N N . GLU A 1 198 ? 23.059 -16.961 -17.316 1.00 91.94 198 GLU A N 1
ATOM 1486 C CA . GLU A 1 198 ? 24.502 -16.738 -17.468 1.00 91.94 198 GLU A CA 1
ATOM 1487 C C . GLU A 1 198 ? 24.821 -15.246 -17.635 1.00 91.94 198 GLU A C 1
ATOM 1489 O O . GLU A 1 198 ? 25.686 -14.706 -16.940 1.00 91.94 198 GLU A O 1
ATOM 1494 N N . GLY A 1 199 ? 24.091 -14.554 -18.518 1.00 90.50 199 GLY A N 1
ATOM 1495 C CA . GLY A 1 199 ? 24.247 -13.115 -18.727 1.00 90.50 199 GLY A CA 1
ATOM 1496 C C . GLY A 1 199 ? 23.969 -12.326 -17.448 1.00 90.50 199 GLY A C 1
ATOM 1497 O O . GLY A 1 199 ? 24.769 -11.479 -17.048 1.00 90.50 199 GLY A O 1
ATOM 1498 N N . ILE A 1 200 ? 22.893 -12.687 -16.748 1.00 91.56 200 ILE A N 1
ATOM 1499 C CA . ILE A 1 200 ? 22.525 -12.154 -15.433 1.00 91.56 200 ILE A CA 1
ATOM 1500 C C . ILE A 1 200 ? 23.676 -12.282 -14.424 1.00 91.56 200 ILE A C 1
ATOM 1502 O O . ILE A 1 200 ? 24.077 -11.279 -13.827 1.00 91.56 200 ILE A O 1
ATOM 1506 N N . SER A 1 201 ? 24.245 -13.480 -14.270 1.00 91.88 201 SER A N 1
ATOM 1507 C CA . SER A 1 201 ? 25.344 -13.739 -13.333 1.00 91.88 201 SER A CA 1
ATOM 1508 C C . SER A 1 201 ? 26.601 -12.931 -13.680 1.00 91.88 201 SER A C 1
ATOM 1510 O O . SER A 1 201 ? 27.215 -12.305 -12.812 1.00 91.88 201 SER A O 1
ATOM 1512 N N . ARG A 1 202 ? 26.942 -12.837 -14.974 1.00 91.50 202 ARG A N 1
ATOM 1513 C CA . ARG A 1 202 ? 28.081 -12.041 -15.467 1.00 91.50 202 ARG A CA 1
ATOM 1514 C C . ARG A 1 202 ? 27.926 -10.548 -15.172 1.00 91.50 202 ARG A C 1
ATOM 1516 O O . ARG A 1 202 ? 28.924 -9.881 -14.886 1.00 91.50 202 ARG A O 1
ATOM 1523 N N . VAL A 1 203 ? 26.708 -10.005 -15.249 1.00 92.94 203 VAL A N 1
ATOM 1524 C CA . VAL A 1 203 ? 26.439 -8.613 -14.855 1.00 92.94 203 VAL A CA 1
ATOM 1525 C C . VAL A 1 203 ? 26.590 -8.454 -13.347 1.00 92.94 203 VAL A C 1
ATOM 1527 O O . VAL A 1 203 ? 27.337 -7.582 -12.921 1.00 92.94 203 VAL A O 1
ATOM 1530 N N . LEU A 1 204 ? 25.959 -9.303 -12.535 1.00 91.50 204 LEU A N 1
ATOM 1531 C CA . LEU A 1 204 ? 26.016 -9.194 -11.071 1.00 91.50 204 LEU A CA 1
ATOM 1532 C C . LEU A 1 204 ? 27.440 -9.279 -10.534 1.00 91.50 204 LEU A C 1
ATOM 1534 O O . LEU A 1 204 ? 27.848 -8.452 -9.720 1.00 91.50 204 LEU A O 1
ATOM 1538 N N . HIS A 1 205 ? 28.226 -10.230 -11.041 1.00 90.88 205 HIS A N 1
ATOM 1539 C CA . HIS A 1 205 ? 29.631 -10.356 -10.676 1.00 90.88 205 HIS A CA 1
ATOM 1540 C C . HIS A 1 205 ? 30.413 -9.078 -11.011 1.00 90.88 205 HIS A C 1
ATOM 1542 O O . HIS A 1 205 ? 31.284 -8.642 -10.254 1.00 90.88 205 HIS A O 1
ATOM 1548 N N . ARG A 1 206 ? 30.080 -8.430 -12.134 1.00 89.00 206 ARG A N 1
ATOM 1549 C CA . ARG A 1 206 ? 30.663 -7.140 -12.496 1.00 89.00 206 ARG A CA 1
ATOM 1550 C C . ARG A 1 206 ? 30.205 -6.022 -11.558 1.00 89.00 206 ARG A C 1
ATOM 1552 O O . ARG A 1 206 ? 31.063 -5.270 -11.104 1.00 89.00 206 ARG A O 1
ATOM 1559 N N . CYS A 1 207 ? 28.915 -5.937 -11.235 1.00 90.94 207 CYS A N 1
ATOM 1560 C CA . CYS A 1 207 ? 28.366 -4.962 -10.290 1.00 90.94 207 CYS A CA 1
ATOM 1561 C C . CYS A 1 207 ? 29.047 -5.072 -8.922 1.00 90.94 207 CYS A C 1
ATOM 1563 O O . CYS A 1 207 ? 29.499 -4.065 -8.387 1.00 90.94 207 CYS A O 1
ATOM 1565 N N . HIS A 1 208 ? 29.232 -6.291 -8.412 1.00 89.75 208 HIS A N 1
ATOM 1566 C CA . HIS A 1 208 ? 29.935 -6.537 -7.153 1.00 89.75 208 HIS A CA 1
ATOM 1567 C C . HIS A 1 208 ? 31.376 -6.005 -7.172 1.00 89.75 208 HIS A C 1
ATOM 1569 O O . HIS A 1 208 ? 31.851 -5.446 -6.188 1.00 89.75 208 HIS A O 1
ATOM 1575 N N . ARG A 1 209 ? 32.085 -6.123 -8.303 1.00 87.75 209 ARG A N 1
ATOM 1576 C CA . ARG A 1 209 ? 33.436 -5.555 -8.469 1.00 87.75 209 ARG A CA 1
ATOM 1577 C C . ARG A 1 209 ? 33.440 -4.039 -8.679 1.00 87.75 209 ARG A C 1
ATOM 1579 O O . ARG A 1 209 ? 34.431 -3.395 -8.348 1.00 87.75 209 ARG A O 1
ATOM 1586 N N . LEU A 1 210 ? 32.369 -3.481 -9.240 1.00 86.50 210 LEU A N 1
ATOM 1587 C CA . LEU A 1 210 ? 32.203 -2.047 -9.481 1.00 86.50 210 LEU A CA 1
ATOM 1588 C C . LEU A 1 210 ? 31.880 -1.286 -8.188 1.00 86.50 210 LEU A C 1
ATOM 1590 O O . LEU A 1 210 ? 32.354 -0.167 -8.000 1.00 86.50 210 LEU A O 1
ATOM 1594 N N . THR A 1 211 ? 31.112 -1.893 -7.280 1.00 87.81 211 THR A N 1
ATOM 1595 C CA . THR A 1 211 ? 30.658 -1.246 -6.046 1.00 87.81 211 THR A CA 1
ATOM 1596 C C . THR A 1 211 ? 31.803 -0.677 -5.185 1.00 87.81 211 THR A C 1
ATOM 1598 O O . THR A 1 211 ? 31.712 0.497 -4.827 1.00 87.81 211 THR A O 1
ATOM 1601 N N . PRO A 1 212 ? 32.913 -1.395 -4.905 1.00 85.69 212 PRO A N 1
ATOM 1602 C CA . PRO A 1 212 ? 34.041 -0.830 -4.159 1.00 85.69 212 PRO A CA 1
ATOM 1603 C C . PRO A 1 212 ? 34.665 0.402 -4.827 1.00 85.69 212 PRO A C 1
ATOM 1605 O O . PRO A 1 212 ? 35.059 1.339 -4.139 1.00 85.69 212 PRO A O 1
ATOM 1608 N N . CYS A 1 213 ? 34.722 0.438 -6.163 1.00 84.25 213 CYS A N 1
ATOM 1609 C CA . CYS A 1 213 ? 35.227 1.595 -6.903 1.00 84.25 213 CYS A CA 1
ATOM 1610 C C . CYS A 1 213 ? 34.300 2.813 -6.758 1.00 84.25 213 CYS A C 1
ATOM 1612 O O . CYS A 1 213 ? 34.785 3.931 -6.603 1.00 84.25 213 CYS A O 1
ATOM 1614 N N . LEU A 1 214 ? 32.979 2.601 -6.762 1.00 83.75 214 LEU A N 1
ATOM 1615 C CA . LEU A 1 214 ? 31.990 3.666 -6.548 1.00 83.75 214 LEU A CA 1
ATOM 1616 C C . LEU A 1 214 ? 32.047 4.225 -5.120 1.00 83.75 214 LEU A C 1
ATOM 1618 O O . LEU A 1 214 ? 31.962 5.439 -4.937 1.00 83.75 214 LEU A O 1
ATOM 1622 N N . VAL A 1 215 ? 32.233 3.353 -4.124 1.00 85.69 215 VAL A N 1
ATOM 1623 C CA . VAL A 1 215 ? 32.387 3.751 -2.716 1.00 85.69 215 VAL A CA 1
ATOM 1624 C C . VAL A 1 215 ? 33.692 4.524 -2.512 1.00 85.69 215 VAL A C 1
ATOM 1626 O O . VAL A 1 215 ? 33.674 5.593 -1.907 1.00 85.69 215 VAL A O 1
ATOM 1629 N N . ALA A 1 216 ? 34.807 4.056 -3.087 1.00 83.62 216 ALA A N 1
ATOM 1630 C CA . ALA A 1 216 ? 36.088 4.764 -3.038 1.00 83.62 216 ALA A CA 1
ATOM 1631 C C . ALA A 1 216 ? 36.011 6.162 -3.684 1.00 83.62 216 ALA A C 1
ATOM 1633 O O . ALA A 1 216 ? 36.584 7.115 -3.162 1.00 83.62 216 ALA A O 1
ATOM 1634 N N . GLY A 1 217 ? 35.255 6.297 -4.779 1.00 77.31 217 GLY A N 1
ATOM 1635 C CA . GLY A 1 217 ? 34.978 7.577 -5.438 1.00 77.31 217 GLY A CA 1
ATOM 1636 C C . GLY A 1 217 ? 33.901 8.441 -4.764 1.00 77.31 217 GLY A C 1
ATOM 1637 O O . GLY A 1 217 ? 33.598 9.519 -5.268 1.00 77.31 217 GLY A O 1
ATOM 1638 N N . ARG A 1 218 ? 33.299 7.993 -3.649 1.00 80.62 218 ARG A N 1
ATOM 1639 C CA . ARG A 1 218 ? 32.161 8.644 -2.962 1.00 80.62 218 ARG A CA 1
ATOM 1640 C C . ARG A 1 218 ? 30.959 8.943 -3.876 1.00 80.62 218 ARG A C 1
ATOM 1642 O O . ARG A 1 218 ? 30.205 9.888 -3.650 1.00 80.62 218 ARG A O 1
ATOM 1649 N N . HIS A 1 219 ? 30.744 8.131 -4.909 1.00 84.12 219 HIS A N 1
ATOM 1650 C CA . HIS A 1 219 ? 29.648 8.301 -5.867 1.00 84.12 219 HIS A CA 1
ATOM 1651 C C . HIS A 1 219 ? 28.406 7.494 -5.461 1.00 84.12 219 HIS A C 1
ATOM 1653 O O . HIS A 1 219 ? 27.985 6.563 -6.149 1.00 84.12 219 HIS A O 1
ATOM 1659 N N . PHE A 1 220 ? 27.794 7.859 -4.333 1.00 84.88 220 PHE A N 1
ATOM 1660 C CA . PHE A 1 220 ? 26.655 7.121 -3.770 1.00 84.88 220 PHE A CA 1
ATOM 1661 C C . PHE A 1 220 ? 25.360 7.257 -4.588 1.00 84.88 220 PHE A C 1
ATOM 1663 O O . PHE A 1 220 ? 24.557 6.331 -4.610 1.00 84.88 220 PHE A O 1
ATOM 1670 N N . SER A 1 221 ? 25.179 8.346 -5.342 1.00 83.88 221 SER A N 1
ATOM 1671 C CA . SER A 1 221 ? 24.048 8.496 -6.274 1.00 83.88 221 SER A CA 1
ATOM 1672 C C . SER A 1 221 ? 24.088 7.474 -7.418 1.00 83.88 221 SER A C 1
ATOM 1674 O O . SER A 1 221 ? 23.055 6.918 -7.796 1.00 83.88 221 SER A O 1
ATOM 1676 N N . LEU A 1 222 ? 25.285 7.171 -7.934 1.00 84.81 222 LEU A N 1
ATOM 1677 C CA . LEU A 1 222 ? 25.492 6.125 -8.939 1.00 84.81 222 LEU A CA 1
ATOM 1678 C C . LEU A 1 222 ? 25.275 4.731 -8.347 1.00 84.81 222 LEU A C 1
ATOM 1680 O O . LEU A 1 222 ? 24.739 3.859 -9.021 1.00 84.81 222 LEU A O 1
ATOM 1684 N N . LEU A 1 223 ? 25.642 4.529 -7.080 1.00 87.44 223 LEU A N 1
ATOM 1685 C CA . LEU A 1 223 ? 25.389 3.276 -6.373 1.00 87.44 223 LEU A CA 1
ATOM 1686 C C . LEU A 1 223 ? 23.886 3.025 -6.172 1.00 87.44 223 LEU A C 1
ATOM 1688 O O . LEU A 1 223 ? 23.418 1.912 -6.405 1.00 87.44 223 LEU A O 1
ATOM 1692 N N . VAL A 1 224 ? 23.125 4.062 -5.810 1.00 87.31 224 VAL A N 1
ATOM 1693 C CA . VAL A 1 224 ? 21.658 3.991 -5.737 1.00 87.31 224 VAL A CA 1
ATOM 1694 C C . VAL A 1 224 ? 21.059 3.725 -7.116 1.00 87.31 224 VAL A C 1
ATOM 1696 O O . VAL A 1 224 ? 20.204 2.855 -7.232 1.00 87.31 224 VAL A O 1
ATOM 1699 N N . SER A 1 225 ? 21.547 4.396 -8.164 1.00 86.25 225 SER A N 1
ATOM 1700 C CA . SER A 1 225 ? 21.089 4.176 -9.547 1.00 86.25 225 SER A CA 1
ATOM 1701 C C . SER A 1 225 ? 21.373 2.752 -10.036 1.00 86.25 225 SER A C 1
ATOM 1703 O O . SER A 1 225 ? 20.544 2.146 -10.708 1.00 86.25 225 SER A O 1
ATOM 1705 N N . LEU A 1 226 ? 22.523 2.183 -9.657 1.00 89.56 226 LEU A N 1
ATOM 1706 C CA . LEU A 1 226 ? 22.861 0.789 -9.935 1.00 89.56 226 LEU A CA 1
ATOM 1707 C C . LEU A 1 226 ? 21.896 -0.162 -9.214 1.00 89.56 226 LEU A C 1
ATOM 1709 O O . LEU A 1 226 ? 21.385 -1.094 -9.823 1.00 89.56 226 LEU A O 1
ATOM 1713 N N . LEU A 1 227 ? 21.623 0.076 -7.930 1.00 89.12 227 LEU A N 1
ATOM 1714 C CA . LEU A 1 227 ? 20.716 -0.754 -7.139 1.00 89.12 227 LEU A CA 1
ATOM 1715 C C . LEU A 1 227 ? 19.276 -0.713 -7.672 1.00 89.12 227 LEU A C 1
ATOM 1717 O O . LEU A 1 227 ? 18.642 -1.758 -7.819 1.00 89.12 227 LEU A O 1
ATOM 1721 N N . THR A 1 228 ? 18.753 0.480 -7.965 1.00 87.19 228 THR A N 1
ATOM 1722 C CA . THR A 1 228 ? 17.389 0.646 -8.487 1.00 87.19 228 THR A CA 1
ATOM 1723 C C . THR A 1 228 ? 17.256 0.138 -9.915 1.00 87.19 228 THR A C 1
ATOM 1725 O O . THR A 1 228 ? 16.244 -0.480 -10.226 1.00 87.19 228 THR A O 1
ATOM 1728 N N . GLY A 1 229 ? 18.276 0.332 -10.756 1.00 85.12 229 GLY A N 1
ATOM 1729 C CA . GLY A 1 229 ? 18.292 -0.161 -12.132 1.00 85.12 229 GLY A CA 1
ATOM 1730 C C . GLY A 1 229 ? 18.364 -1.685 -12.232 1.00 85.12 229 GLY A C 1
ATOM 1731 O O . GLY A 1 229 ? 17.730 -2.271 -13.102 1.00 85.12 229 GLY A O 1
ATOM 1732 N N . MET A 1 230 ? 19.091 -2.340 -11.324 1.00 87.06 230 MET A N 1
ATOM 1733 C CA . MET A 1 230 ? 19.201 -3.802 -11.296 1.00 87.06 230 MET A CA 1
ATOM 1734 C C . MET A 1 230 ? 17.966 -4.489 -10.694 1.00 87.06 230 MET A C 1
ATOM 1736 O O . MET A 1 230 ? 17.736 -5.663 -10.967 1.00 87.06 230 MET A O 1
ATOM 1740 N N . ALA A 1 231 ? 17.201 -3.808 -9.833 1.00 85.12 231 ALA A N 1
ATOM 1741 C CA . ALA A 1 231 ? 15.947 -4.284 -9.225 1.00 85.12 231 ALA A CA 1
ATOM 1742 C C . ALA A 1 231 ? 15.981 -5.696 -8.574 1.00 85.12 231 ALA A C 1
ATOM 1744 O O . ALA A 1 231 ? 14.939 -6.294 -8.314 1.00 85.12 231 ALA A O 1
ATOM 1745 N N . ARG A 1 232 ? 17.172 -6.235 -8.271 1.00 84.81 232 ARG A N 1
ATOM 1746 C CA . ARG A 1 232 ? 17.389 -7.523 -7.587 1.00 84.81 232 ARG A CA 1
ATOM 1747 C C . ARG A 1 232 ? 17.964 -7.300 -6.199 1.00 84.81 232 ARG A C 1
ATOM 1749 O O . ARG A 1 232 ? 19.147 -7.509 -5.936 1.00 84.81 232 ARG A O 1
ATOM 1756 N N . TYR A 1 233 ? 17.096 -6.840 -5.307 1.00 85.50 233 TYR A N 1
ATOM 1757 C CA . TYR A 1 233 ? 17.489 -6.388 -3.975 1.00 85.50 233 TYR A CA 1
ATOM 1758 C C . TYR A 1 233 ? 18.027 -7.501 -3.063 1.00 85.50 233 TYR A C 1
ATOM 1760 O O . TYR A 1 233 ? 18.836 -7.210 -2.189 1.00 85.50 233 TYR A O 1
ATOM 1768 N N . SER A 1 234 ? 17.637 -8.761 -3.280 1.00 84.62 234 SER A N 1
ATOM 1769 C CA . SER A 1 234 ? 18.151 -9.910 -2.518 1.00 84.62 234 SER A CA 1
ATOM 1770 C C . SER A 1 234 ? 19.636 -10.168 -2.795 1.00 84.62 234 SER A C 1
ATOM 1772 O O . SER A 1 234 ? 20.435 -10.284 -1.872 1.00 84.62 234 SER A O 1
ATOM 1774 N N . GLU A 1 235 ? 20.026 -10.207 -4.069 1.00 86.06 235 GLU A N 1
ATOM 1775 C CA . GLU A 1 235 ? 21.411 -10.442 -4.503 1.00 86.06 235 GLU A CA 1
ATOM 1776 C C . GLU A 1 235 ? 22.313 -9.225 -4.255 1.00 86.06 235 GLU A C 1
ATOM 1778 O O . GLU A 1 235 ? 23.519 -9.364 -4.050 1.00 86.06 235 GLU A O 1
ATOM 1783 N N . MET A 1 236 ? 21.730 -8.023 -4.265 1.00 87.62 236 MET A N 1
ATOM 1784 C CA . MET A 1 236 ? 22.434 -6.759 -4.043 1.00 87.62 236 MET A CA 1
ATOM 1785 C C . MET A 1 236 ? 22.301 -6.216 -2.616 1.00 87.62 236 MET A C 1
ATOM 1787 O O . MET A 1 236 ? 22.615 -5.049 -2.383 1.00 87.62 236 MET A O 1
ATOM 1791 N N . ALA A 1 237 ? 21.897 -7.043 -1.646 1.00 85.50 237 ALA A N 1
ATOM 1792 C CA . ALA A 1 237 ? 21.713 -6.622 -0.255 1.00 85.50 237 ALA A CA 1
ATOM 1793 C C . ALA A 1 237 ? 22.972 -5.969 0.353 1.00 85.50 237 ALA A C 1
ATOM 1795 O O . ALA A 1 237 ? 22.866 -5.023 1.129 1.00 85.50 237 ALA A O 1
ATOM 1796 N N . TYR A 1 238 ? 24.165 -6.386 -0.090 1.00 86.81 238 TYR A N 1
ATOM 1797 C CA . TYR A 1 238 ? 25.450 -5.800 0.312 1.00 86.81 238 TYR A CA 1
ATOM 1798 C C . TYR A 1 238 ? 25.557 -4.287 0.027 1.00 86.81 238 TYR A C 1
ATOM 1800 O O . TYR A 1 238 ? 26.324 -3.577 0.674 1.00 86.81 238 TYR A O 1
ATOM 1808 N N . VAL A 1 239 ? 24.798 -3.762 -0.941 1.00 87.25 239 VAL A N 1
ATOM 1809 C CA . VAL A 1 239 ? 24.761 -2.325 -1.240 1.00 87.25 239 VAL A CA 1
ATOM 1810 C C . VAL A 1 239 ? 24.061 -1.546 -0.126 1.00 87.25 239 VAL A C 1
ATOM 1812 O O . VAL A 1 239 ? 24.485 -0.431 0.180 1.00 87.25 239 VAL A O 1
ATOM 1815 N N . PHE A 1 240 ? 23.038 -2.124 0.5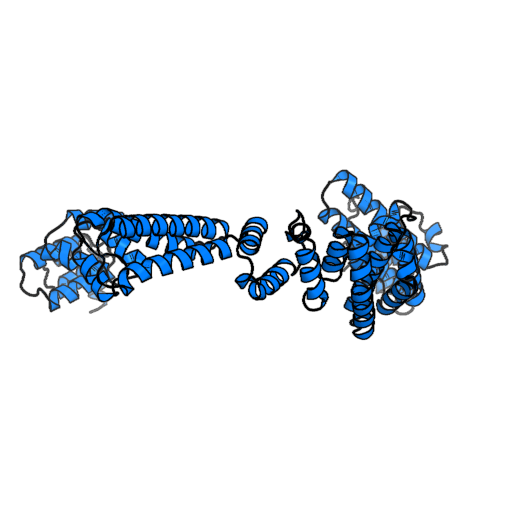13 1.00 85.12 240 PHE A N 1
ATOM 1816 C CA . PHE A 1 240 ? 22.385 -1.503 1.666 1.00 85.12 240 PHE A CA 1
ATOM 1817 C C . PHE A 1 240 ? 23.351 -1.374 2.845 1.00 85.12 240 PHE A C 1
ATOM 1819 O O . PHE A 1 240 ? 23.434 -0.298 3.436 1.00 85.12 240 PHE A O 1
ATOM 1826 N N . ASP A 1 241 ? 24.139 -2.419 3.121 1.00 84.31 241 ASP A N 1
ATOM 1827 C CA . ASP A 1 241 ? 25.190 -2.392 4.145 1.00 84.31 241 ASP A CA 1
ATOM 1828 C C . ASP A 1 241 ? 26.204 -1.271 3.878 1.00 84.31 241 ASP A C 1
ATOM 1830 O O . ASP A 1 241 ? 26.537 -0.494 4.772 1.00 84.31 241 ASP A O 1
ATOM 1834 N N . LEU A 1 242 ? 26.662 -1.139 2.630 1.00 85.12 242 LEU A N 1
ATOM 1835 C CA . LEU A 1 242 ? 27.638 -0.117 2.248 1.00 85.12 242 LEU A CA 1
ATOM 1836 C C . LEU A 1 242 ? 27.073 1.306 2.323 1.00 85.12 242 LEU A C 1
ATOM 1838 O O . LEU A 1 242 ? 27.782 2.219 2.743 1.00 85.12 242 LEU A O 1
ATOM 1842 N N . LEU A 1 243 ? 25.816 1.523 1.932 1.00 84.50 243 LEU A N 1
ATOM 1843 C CA . LEU A 1 243 ? 25.171 2.835 2.057 1.00 84.50 243 LEU A CA 1
ATOM 1844 C C . LEU A 1 243 ? 24.981 3.231 3.522 1.00 84.50 243 LEU A C 1
ATOM 1846 O O . LEU A 1 243 ? 25.171 4.399 3.871 1.00 84.50 243 LEU A O 1
ATOM 1850 N N . LEU A 1 244 ? 24.654 2.257 4.369 1.00 80.69 244 LEU A N 1
ATOM 1851 C CA . LEU A 1 244 ? 24.480 2.461 5.799 1.00 80.69 244 LEU A CA 1
ATOM 1852 C C . LEU A 1 244 ? 25.807 2.805 6.489 1.00 80.69 244 LEU A C 1
ATOM 1854 O O . LEU A 1 244 ? 25.884 3.814 7.186 1.00 80.69 244 LEU A O 1
ATOM 1858 N N . GLN A 1 245 ? 26.868 2.034 6.227 1.00 82.50 245 GLN A N 1
ATOM 1859 C CA . GLN A 1 245 ? 28.210 2.266 6.784 1.00 82.50 245 GLN A CA 1
ATOM 1860 C C . GLN A 1 245 ? 28.790 3.642 6.428 1.00 82.50 245 GLN A C 1
ATOM 1862 O O . GLN A 1 245 ? 29.614 4.172 7.164 1.00 82.50 245 GLN A O 1
ATOM 1867 N N . ASN A 1 246 ? 28.369 4.223 5.302 1.00 79.00 246 ASN A N 1
ATOM 1868 C CA . ASN A 1 246 ? 28.831 5.532 4.844 1.00 79.00 246 ASN A CA 1
ATOM 1869 C C . ASN A 1 246 ? 27.849 6.678 5.169 1.00 79.00 246 ASN A C 1
ATOM 1871 O O . ASN A 1 246 ? 28.010 7.765 4.626 1.00 79.00 246 ASN A O 1
ATOM 1875 N N . HIS A 1 247 ? 26.832 6.459 6.016 1.00 76.06 247 HIS A N 1
ATOM 1876 C CA . HIS A 1 247 ? 25.812 7.454 6.395 1.00 76.06 247 HIS A CA 1
ATOM 1877 C C . HIS A 1 247 ? 25.039 8.087 5.218 1.00 76.06 247 HIS A C 1
ATOM 1879 O O . HIS A 1 247 ? 24.488 9.178 5.337 1.00 76.06 247 HIS A O 1
ATOM 1885 N N . HIS A 1 248 ? 24.950 7.400 4.076 1.00 77.62 248 HIS A N 1
ATOM 1886 C CA . HIS A 1 248 ? 24.247 7.881 2.877 1.00 77.62 248 HIS A CA 1
ATOM 1887 C C . HIS A 1 248 ? 22.965 7.092 2.582 1.00 77.62 248 HIS A C 1
ATOM 1889 O O . HIS A 1 248 ? 22.466 7.087 1.455 1.00 77.62 248 HIS A O 1
ATOM 1895 N N . PHE A 1 249 ? 22.404 6.442 3.604 1.00 75.69 249 PHE A N 1
ATOM 1896 C CA . PHE A 1 249 ? 21.165 5.672 3.491 1.00 75.69 249 PHE A CA 1
ATOM 1897 C C . PHE A 1 249 ? 19.961 6.550 3.098 1.00 75.69 249 PHE A C 1
ATOM 1899 O O . PHE A 1 249 ? 19.063 6.088 2.400 1.00 75.69 249 PHE A O 1
ATOM 1906 N N . GLU A 1 250 ? 19.996 7.847 3.433 1.00 73.25 250 GLU A N 1
ATOM 1907 C CA . GLU A 1 250 ? 18.967 8.838 3.080 1.00 73.25 250 GLU A CA 1
ATOM 1908 C C . GLU A 1 250 ? 18.713 8.975 1.573 1.00 73.25 250 GLU A C 1
ATOM 1910 O O . GLU A 1 250 ? 17.612 9.336 1.154 1.00 73.25 250 GLU A O 1
ATOM 1915 N N . LEU A 1 251 ? 19.701 8.647 0.733 1.00 76.12 251 LEU A N 1
ATOM 1916 C CA . LEU A 1 251 ? 19.552 8.699 -0.723 1.00 76.12 251 LEU A CA 1
ATOM 1917 C C . LEU A 1 251 ? 18.479 7.725 -1.240 1.00 76.12 251 LEU A C 1
ATOM 1919 O O . LEU A 1 251 ? 17.900 7.958 -2.299 1.00 76.12 251 LEU A O 1
ATOM 1923 N N . LEU A 1 252 ? 18.179 6.661 -0.487 1.00 75.19 252 LEU A N 1
ATOM 1924 C CA . LEU A 1 252 ? 17.123 5.699 -0.813 1.00 75.19 252 LEU A CA 1
ATOM 1925 C C . LEU A 1 252 ? 15.715 6.217 -0.476 1.00 75.19 252 LEU A C 1
ATOM 1927 O O . LEU A 1 252 ? 14.734 5.617 -0.909 1.00 75.19 252 LEU A O 1
ATOM 1931 N N . PHE A 1 253 ? 15.619 7.341 0.244 1.00 68.25 253 PHE A N 1
ATOM 1932 C CA . PHE A 1 253 ? 14.367 7.965 0.691 1.00 68.25 253 PHE A CA 1
ATOM 1933 C C . PHE A 1 253 ? 14.044 9.271 -0.047 1.00 68.25 253 PHE A C 1
ATOM 1935 O O . PHE A 1 253 ? 13.126 9.998 0.327 1.00 68.25 253 PHE A O 1
ATOM 1942 N N . GLN A 1 254 ? 14.793 9.604 -1.101 1.00 69.88 254 GLN A N 1
ATOM 1943 C CA . GLN A 1 254 ? 14.540 10.816 -1.874 1.00 69.88 254 GLN A CA 1
ATOM 1944 C C . GLN A 1 254 ? 13.237 10.734 -2.681 1.00 69.88 254 GLN A C 1
ATOM 1946 O O . GLN A 1 254 ? 12.789 9.665 -3.108 1.00 69.88 254 GLN A O 1
ATOM 1951 N N . ARG A 1 255 ? 12.643 11.906 -2.945 1.00 55.97 255 ARG A N 1
ATOM 1952 C CA . ARG A 1 255 ? 11.421 12.045 -3.753 1.00 55.97 255 ARG A CA 1
ATOM 1953 C C . ARG A 1 255 ? 11.578 11.326 -5.098 1.00 55.97 255 ARG A C 1
ATOM 1955 O O . ARG A 1 255 ? 12.439 11.680 -5.897 1.00 55.97 255 ARG A O 1
ATOM 1962 N N . GLY A 1 256 ? 10.703 10.354 -5.356 1.00 59.50 256 GLY A N 1
ATOM 1963 C CA . GLY A 1 256 ? 10.704 9.537 -6.577 1.00 59.50 256 GLY A CA 1
ATOM 1964 C C . GLY A 1 256 ? 11.026 8.059 -6.344 1.00 59.50 256 GLY A C 1
ATOM 1965 O O . GLY A 1 256 ? 10.607 7.231 -7.150 1.00 59.50 256 GLY A O 1
ATOM 1966 N N . MET A 1 257 ? 11.659 7.716 -5.218 1.00 67.06 257 MET A N 1
ATOM 1967 C CA . MET A 1 257 ? 11.979 6.327 -4.848 1.00 67.06 257 MET A CA 1
ATOM 1968 C C . MET A 1 257 ? 10.736 5.497 -4.500 1.00 67.06 257 MET A C 1
ATOM 1970 O O . MET A 1 257 ? 10.715 4.286 -4.687 1.00 67.06 257 MET A O 1
ATOM 1974 N N . ASP A 1 258 ? 9.651 6.169 -4.116 1.00 61.19 258 ASP A N 1
ATOM 1975 C CA . ASP A 1 258 ? 8.316 5.596 -3.921 1.00 61.19 258 ASP A CA 1
ATOM 1976 C C . ASP A 1 258 ? 7.738 4.887 -5.146 1.00 61.19 258 ASP A C 1
ATOM 1978 O O . ASP A 1 258 ? 6.915 3.982 -5.013 1.00 61.19 258 ASP A O 1
ATOM 1982 N N . LYS A 1 259 ? 8.145 5.325 -6.342 1.00 65.69 259 LYS A N 1
ATOM 1983 C CA . LYS A 1 259 ? 7.667 4.785 -7.618 1.00 65.69 259 LYS A CA 1
ATOM 1984 C C . LYS A 1 259 ? 8.498 3.592 -8.092 1.00 65.69 259 LYS A C 1
ATOM 1986 O O . LYS A 1 259 ? 8.129 2.966 -9.082 1.00 65.69 259 LYS A O 1
ATOM 1991 N N . VAL A 1 260 ? 9.616 3.293 -7.426 1.00 72.75 260 VAL A N 1
ATOM 1992 C CA . VAL A 1 260 ? 10.488 2.177 -7.797 1.00 72.75 260 VAL A CA 1
ATOM 1993 C C . VAL A 1 260 ? 9.842 0.874 -7.313 1.00 72.75 260 VAL A C 1
ATOM 1995 O O . VAL A 1 260 ? 9.579 0.725 -6.115 1.00 72.75 260 VAL A O 1
ATOM 1998 N N . PRO A 1 261 ? 9.561 -0.077 -8.219 1.00 70.44 261 PRO A N 1
ATOM 1999 C CA . PRO A 1 261 ? 8.862 -1.301 -7.862 1.00 70.44 261 PRO A CA 1
ATOM 2000 C C . PRO A 1 261 ? 9.716 -2.153 -6.914 1.00 70.44 261 PRO A C 1
ATOM 2002 O O . PRO A 1 261 ? 10.930 -2.250 -7.066 1.00 70.44 261 PRO A O 1
ATOM 2005 N N . TYR A 1 262 ? 9.074 -2.776 -5.923 1.00 78.19 262 TYR A N 1
ATOM 2006 C CA . TYR A 1 262 ? 9.670 -3.716 -4.955 1.00 78.19 262 TYR A CA 1
ATOM 2007 C C . TYR A 1 262 ? 10.755 -3.167 -4.009 1.00 78.19 262 TYR A C 1
ATOM 2009 O O . TYR A 1 262 ? 11.075 -3.838 -3.028 1.00 78.19 262 TYR A O 1
ATOM 2017 N N . LEU A 1 263 ? 11.252 -1.941 -4.209 1.00 81.81 263 LEU A N 1
ATOM 2018 C CA . LEU A 1 263 ? 12.252 -1.321 -3.335 1.00 81.81 263 LEU A CA 1
ATOM 2019 C C . LEU A 1 263 ? 11.764 -1.211 -1.884 1.00 81.81 263 LEU A C 1
ATOM 2021 O O . LEU A 1 263 ? 12.484 -1.582 -0.963 1.00 81.81 263 LEU A O 1
ATOM 2025 N N . ARG A 1 264 ? 10.526 -0.742 -1.677 1.00 74.25 264 ARG A N 1
ATOM 2026 C CA . ARG A 1 264 ? 9.930 -0.585 -0.337 1.00 74.25 264 ARG A CA 1
ATOM 2027 C C . ARG A 1 264 ? 9.874 -1.904 0.429 1.00 74.25 264 ARG A C 1
ATOM 2029 O O . ARG A 1 264 ? 10.227 -1.957 1.600 1.00 74.25 264 ARG A O 1
ATOM 2036 N N . VAL A 1 265 ? 9.457 -2.973 -0.252 1.00 77.12 265 VAL A N 1
ATOM 2037 C CA . VAL A 1 265 ? 9.347 -4.311 0.344 1.00 77.12 265 VAL A CA 1
ATOM 2038 C C . VAL A 1 265 ? 10.729 -4.841 0.710 1.00 77.12 265 VAL A C 1
ATOM 2040 O O . VAL A 1 265 ? 10.910 -5.347 1.811 1.00 77.12 265 VAL A O 1
ATOM 2043 N N . ALA A 1 266 ? 11.714 -4.671 -0.173 1.00 79.88 266 ALA A N 1
ATOM 2044 C CA . ALA A 1 266 ? 13.080 -5.103 0.091 1.00 79.88 266 ALA A CA 1
ATOM 2045 C C . ALA A 1 266 ? 13.755 -4.307 1.219 1.00 79.88 266 ALA A C 1
ATOM 2047 O O . ALA A 1 266 ? 14.468 -4.889 2.030 1.00 79.88 266 ALA A O 1
ATOM 2048 N N . LEU A 1 267 ? 13.511 -2.996 1.304 1.00 79.56 267 LEU A N 1
ATOM 2049 C CA . LEU A 1 267 ? 13.997 -2.158 2.402 1.00 79.56 267 LEU A CA 1
ATOM 2050 C C . LEU A 1 267 ? 13.383 -2.572 3.738 1.00 79.56 267 LEU A C 1
ATOM 2052 O O . LEU A 1 267 ? 14.098 -2.687 4.728 1.00 79.56 267 LEU A O 1
ATOM 2056 N N . LEU A 1 268 ? 12.075 -2.834 3.756 1.00 73.81 268 LEU A N 1
ATOM 2057 C CA . LEU A 1 268 ? 11.382 -3.364 4.926 1.00 73.81 268 LEU A CA 1
ATOM 2058 C C . LEU A 1 268 ? 11.945 -4.716 5.354 1.00 73.81 268 LEU A C 1
ATOM 2060 O O . LEU A 1 268 ? 12.169 -4.928 6.540 1.00 73.81 268 LEU A O 1
ATOM 2064 N N . ASP A 1 269 ? 12.172 -5.626 4.410 1.00 77.19 269 ASP A N 1
ATOM 2065 C CA . ASP A 1 269 ? 12.729 -6.945 4.706 1.00 77.19 269 ASP A CA 1
ATOM 2066 C C . ASP A 1 269 ? 14.157 -6.835 5.258 1.00 77.19 269 ASP A C 1
ATOM 2068 O O . ASP A 1 269 ? 14.461 -7.375 6.322 1.00 77.19 269 ASP A O 1
ATOM 2072 N N . TYR A 1 270 ? 15.006 -6.028 4.619 1.00 76.81 270 TYR A N 1
ATOM 2073 C CA . TYR A 1 270 ? 16.361 -5.745 5.090 1.00 76.81 270 TYR A CA 1
ATOM 2074 C C . TYR A 1 270 ? 16.371 -5.137 6.503 1.00 76.81 270 TYR A C 1
ATOM 2076 O O . TYR A 1 270 ? 17.155 -5.549 7.361 1.00 76.81 270 TYR A O 1
ATOM 2084 N N . LEU A 1 271 ? 15.466 -4.194 6.780 1.00 72.31 271 LEU A N 1
ATOM 2085 C CA . LEU A 1 271 ? 15.396 -3.523 8.075 1.00 72.31 271 LEU A CA 1
ATOM 2086 C C . LEU A 1 271 ? 14.738 -4.377 9.151 1.00 72.31 271 LEU A C 1
ATOM 2088 O O . LEU A 1 271 ? 15.183 -4.300 10.284 1.00 72.31 271 LEU A O 1
ATOM 2092 N N . LYS A 1 272 ? 13.775 -5.253 8.849 1.00 69.81 272 LYS A N 1
ATOM 2093 C CA . LYS A 1 272 ? 13.228 -6.207 9.836 1.00 69.81 272 LYS A CA 1
ATOM 2094 C C . LYS A 1 272 ? 14.313 -7.098 10.435 1.00 69.81 272 LYS A C 1
ATOM 2096 O O . LYS A 1 272 ? 14.311 -7.333 11.639 1.00 69.81 272 LYS A O 1
ATOM 2101 N N . HIS A 1 273 ? 15.271 -7.531 9.618 1.00 70.75 273 HIS A N 1
ATOM 2102 C CA . HIS A 1 273 ? 16.407 -8.332 10.074 1.00 70.75 273 HIS A CA 1
ATOM 2103 C C . HIS A 1 273 ? 17.445 -7.519 10.882 1.00 70.75 273 HIS A C 1
ATOM 2105 O O . HIS A 1 273 ? 18.270 -8.110 11.574 1.00 70.75 273 HIS A O 1
ATOM 2111 N N . ARG A 1 274 ? 17.408 -6.177 10.820 1.00 65.38 274 ARG A N 1
ATOM 2112 C CA . ARG A 1 274 ? 18.359 -5.242 11.466 1.00 65.38 274 ARG A CA 1
ATOM 2113 C C . ARG A 1 274 ? 17.707 -4.286 12.485 1.00 65.38 274 ARG A C 1
ATOM 2115 O O . ARG A 1 274 ? 18.405 -3.505 13.126 1.00 65.38 274 ARG A O 1
ATOM 2122 N N . ALA A 1 275 ? 16.389 -4.334 12.676 1.00 53.09 275 ALA A N 1
ATOM 2123 C CA . ALA A 1 275 ? 15.629 -3.401 13.516 1.00 53.09 275 ALA A CA 1
ATOM 2124 C C . ALA A 1 275 ? 15.962 -3.533 15.011 1.00 53.09 275 ALA A C 1
ATOM 2126 O O . ALA A 1 275 ? 15.663 -2.633 15.788 1.00 53.09 275 ALA A O 1
ATOM 2127 N N . SER A 1 276 ? 16.623 -4.621 15.420 1.00 53.28 276 SER A N 1
ATOM 2128 C CA . SER A 1 276 ? 17.137 -4.778 16.782 1.00 53.28 276 SER A CA 1
ATOM 2129 C C . SER A 1 276 ? 18.364 -3.912 17.085 1.00 53.28 276 SER A C 1
ATOM 2131 O O . SER A 1 276 ? 18.727 -3.802 18.251 1.00 53.28 276 SER A O 1
ATOM 2133 N N . THR A 1 277 ? 19.027 -3.349 16.067 1.00 55.97 277 THR A N 1
ATOM 2134 C CA . THR A 1 277 ? 20.288 -2.606 16.244 1.00 55.97 277 THR A CA 1
ATOM 2135 C C . THR A 1 277 ? 20.129 -1.085 16.308 1.00 55.97 277 THR A C 1
ATOM 2137 O O . THR A 1 277 ? 20.827 -0.490 17.116 1.00 55.97 277 THR A O 1
ATOM 2140 N N . ASP A 1 278 ? 19.197 -0.468 15.564 1.00 63.69 278 ASP A N 1
ATOM 2141 C CA . ASP A 1 278 ? 19.031 1.000 15.534 1.00 63.69 278 ASP A CA 1
ATOM 2142 C C . ASP A 1 278 ? 17.548 1.429 15.404 1.00 63.69 278 ASP A C 1
ATOM 2144 O O . ASP A 1 278 ? 16.989 1.408 14.300 1.00 63.69 278 ASP A O 1
ATOM 2148 N N . PRO A 1 279 ? 16.882 1.849 16.499 1.00 62.78 279 PRO A N 1
ATOM 2149 C CA . PRO A 1 279 ? 15.473 2.261 16.472 1.00 62.78 279 PRO A CA 1
ATOM 2150 C C . PRO A 1 279 ? 15.235 3.574 15.700 1.00 62.78 279 PRO A C 1
ATOM 2152 O O . PRO A 1 279 ? 14.168 3.757 15.109 1.00 62.78 279 PRO A O 1
ATOM 2155 N N . ASP A 1 280 ? 16.233 4.459 15.632 1.00 65.62 280 ASP A N 1
ATOM 2156 C CA . ASP A 1 280 ? 16.123 5.764 14.964 1.00 65.62 280 ASP A CA 1
ATOM 2157 C C . ASP A 1 280 ? 16.018 5.636 13.436 1.00 65.62 280 ASP A C 1
ATOM 2159 O O . ASP A 1 280 ? 15.242 6.349 12.796 1.00 65.62 280 ASP A O 1
ATOM 2163 N N . LEU A 1 281 ? 16.729 4.670 12.843 1.00 63.91 281 LEU A N 1
ATOM 2164 C CA . LEU A 1 281 ? 16.651 4.367 11.409 1.00 63.91 281 LEU A CA 1
ATOM 2165 C C . LEU A 1 281 ? 15.283 3.793 11.024 1.00 63.91 281 LEU A C 1
ATOM 2167 O O . LEU A 1 281 ? 14.750 4.123 9.964 1.00 63.91 281 LEU A O 1
ATOM 2171 N N . TYR A 1 282 ? 14.691 2.974 11.896 1.00 63.53 282 TYR A N 1
ATOM 2172 C CA . TYR A 1 282 ? 13.346 2.432 11.702 1.00 63.53 282 TYR A CA 1
ATOM 2173 C C . TYR A 1 282 ? 12.268 3.525 11.821 1.00 63.53 282 TYR A C 1
ATOM 2175 O O . TYR A 1 282 ? 11.323 3.570 11.031 1.00 63.53 282 TYR A O 1
ATOM 2183 N N . SER A 1 283 ? 12.440 4.464 12.756 1.00 63.56 283 SER A N 1
ATOM 2184 C CA . SER A 1 283 ? 11.562 5.633 12.902 1.00 63.56 283 SER A CA 1
ATOM 2185 C C . SER A 1 283 ? 11.631 6.567 11.679 1.00 63.56 283 SER A C 1
ATOM 2187 O O . SER A 1 283 ? 10.606 6.908 11.089 1.00 63.56 283 SER A O 1
ATOM 2189 N N . MET A 1 284 ? 12.838 6.890 11.197 1.00 62.44 284 MET A N 1
ATOM 2190 C CA . MET A 1 284 ? 13.041 7.653 9.954 1.00 62.44 284 MET A CA 1
ATOM 2191 C C . MET A 1 284 ? 12.417 6.969 8.728 1.00 62.44 284 MET A C 1
ATOM 2193 O O . MET A 1 284 ? 11.792 7.630 7.899 1.00 62.44 284 MET A O 1
ATOM 2197 N N . LEU A 1 285 ? 12.554 5.644 8.610 1.00 61.97 285 LEU A N 1
ATOM 2198 C CA . LEU A 1 285 ? 11.983 4.855 7.516 1.00 61.97 285 LEU A CA 1
ATOM 2199 C C . LEU A 1 285 ? 10.452 4.930 7.489 1.00 61.97 285 LEU A C 1
ATOM 2201 O O . LEU A 1 285 ? 9.845 5.149 6.440 1.00 61.97 285 LEU A O 1
ATOM 2205 N N . THR A 1 286 ? 9.832 4.712 8.646 1.00 58.72 286 THR A N 1
ATOM 2206 C CA . THR A 1 286 ? 8.375 4.649 8.769 1.00 58.72 286 THR A CA 1
ATOM 2207 C C . THR A 1 286 ? 7.723 6.004 8.489 1.00 58.72 286 THR A C 1
ATOM 2209 O O . THR A 1 286 ? 6.684 6.053 7.823 1.00 58.72 286 THR A O 1
ATOM 2212 N N . LEU A 1 287 ? 8.372 7.099 8.901 1.00 60.88 287 LEU A N 1
ATOM 2213 C CA . LEU A 1 287 ? 7.946 8.468 8.605 1.00 60.88 287 LEU A CA 1
ATOM 2214 C C . LEU A 1 287 ? 8.160 8.858 7.132 1.00 60.88 287 LEU A C 1
ATOM 2216 O O . LEU A 1 287 ? 7.256 9.431 6.528 1.00 60.88 287 LEU A O 1
ATOM 2220 N N . ASN A 1 288 ? 9.307 8.522 6.527 1.00 58.28 288 ASN A N 1
ATOM 2221 C CA . ASN A 1 288 ? 9.634 8.945 5.157 1.00 58.28 288 ASN A CA 1
ATOM 2222 C C . ASN A 1 288 ? 8.851 8.198 4.065 1.00 58.28 288 ASN A C 1
ATOM 2224 O O . ASN A 1 288 ? 8.616 8.762 2.999 1.00 58.28 288 ASN A O 1
ATOM 2228 N N . PHE A 1 289 ? 8.422 6.956 4.310 1.00 57.50 289 PHE A N 1
ATOM 2229 C CA . PHE A 1 289 ? 7.671 6.161 3.329 1.00 57.50 289 PHE A CA 1
ATOM 2230 C C . PHE A 1 289 ? 6.148 6.204 3.502 1.00 57.50 289 PHE A C 1
ATOM 2232 O O . PHE A 1 289 ? 5.448 5.403 2.878 1.00 57.50 289 PHE A O 1
ATOM 2239 N N . ASN A 1 290 ? 5.618 7.110 4.336 1.00 58.97 290 ASN A N 1
ATOM 2240 C CA . ASN A 1 290 ? 4.197 7.136 4.703 1.00 58.97 290 ASN A CA 1
ATOM 2241 C C . ASN A 1 290 ? 3.706 5.759 5.179 1.00 58.97 290 ASN A C 1
ATOM 2243 O O . ASN A 1 290 ? 2.585 5.340 4.877 1.00 58.97 290 ASN A O 1
ATOM 2247 N N . MET A 1 291 ? 4.535 5.024 5.929 1.00 64.38 291 MET A N 1
ATOM 2248 C CA . MET A 1 291 ? 4.158 3.710 6.454 1.00 64.38 291 MET A CA 1
ATOM 2249 C C . MET A 1 291 ? 3.343 3.868 7.730 1.00 64.38 291 MET A C 1
ATOM 2251 O O . MET A 1 291 ? 3.625 3.287 8.777 1.00 64.38 291 MET A O 1
ATOM 2255 N N . HIS A 1 292 ? 2.282 4.665 7.617 1.00 74.00 292 HIS A N 1
ATOM 2256 C CA . HIS A 1 292 ? 1.364 4.983 8.696 1.00 74.00 292 HIS A CA 1
ATOM 2257 C C . HIS A 1 292 ? 0.770 3.715 9.324 1.00 74.00 292 HIS A C 1
ATOM 2259 O O . HIS A 1 292 ? 0.515 3.698 10.524 1.00 74.00 292 HIS A O 1
ATOM 2265 N N . ARG A 1 293 ? 0.643 2.621 8.554 1.00 78.94 293 ARG A N 1
ATOM 2266 C CA . ARG A 1 293 ? 0.216 1.314 9.073 1.00 78.94 293 ARG A CA 1
ATOM 2267 C C . ARG A 1 293 ? 1.201 0.734 10.090 1.00 78.94 293 ARG A C 1
ATOM 2269 O O . ARG A 1 293 ? 0.771 0.230 11.116 1.00 78.94 293 ARG A O 1
ATOM 2276 N N . GLU A 1 294 ? 2.501 0.790 9.821 1.00 77.25 294 GLU A N 1
ATOM 2277 C CA . GLU A 1 294 ? 3.522 0.190 10.692 1.00 77.25 294 GLU A CA 1
ATOM 2278 C C . GLU A 1 294 ? 3.815 1.061 11.914 1.00 77.25 294 GLU A C 1
ATOM 2280 O O . GLU A 1 294 ? 4.022 0.529 13.004 1.00 77.25 294 GLU A O 1
ATOM 2285 N N . ILE A 1 295 ? 3.736 2.389 11.761 1.00 78.00 295 ILE A N 1
ATOM 2286 C CA . ILE A 1 295 ? 3.731 3.329 12.894 1.00 78.00 295 ILE A CA 1
ATOM 2287 C C . ILE A 1 295 ? 2.558 3.002 13.819 1.00 78.00 295 ILE A C 1
ATOM 2289 O O . ILE A 1 295 ? 2.750 2.811 15.019 1.00 78.00 295 ILE A O 1
ATOM 2293 N N . ALA A 1 296 ? 1.353 2.883 13.254 1.00 85.75 296 ALA A N 1
ATOM 2294 C CA . ALA A 1 296 ? 0.151 2.584 14.016 1.00 85.75 296 ALA A CA 1
ATOM 2295 C C . ALA A 1 296 ? 0.233 1.227 14.729 1.00 85.75 296 ALA A C 1
ATOM 2297 O O . ALA A 1 296 ? -0.113 1.138 15.903 1.00 85.75 296 ALA A O 1
ATOM 2298 N N . GLU A 1 297 ? 0.743 0.189 14.058 1.00 87.44 297 GLU A N 1
ATOM 2299 C CA . GLU A 1 297 ? 0.957 -1.136 14.655 1.00 87.44 297 GLU A CA 1
ATOM 2300 C C . GLU A 1 297 ? 1.945 -1.088 15.828 1.00 87.44 297 GLU A C 1
ATOM 2302 O O . GLU A 1 297 ? 1.687 -1.682 16.877 1.00 87.44 297 GLU A O 1
ATOM 2307 N N . SER A 1 298 ? 3.053 -0.357 15.683 1.00 86.69 298 SER A N 1
ATOM 2308 C CA . SER A 1 298 ? 4.054 -0.200 16.742 1.00 86.69 298 SER A CA 1
ATOM 2309 C C . SER A 1 298 ? 3.506 0.570 17.949 1.00 86.69 298 SER A C 1
ATOM 2311 O O . SER A 1 298 ? 3.715 0.160 19.096 1.00 86.69 298 SER A O 1
ATOM 2313 N N . LEU A 1 299 ? 2.782 1.668 17.705 1.00 89.75 299 LEU A N 1
ATOM 2314 C CA . LEU A 1 299 ? 2.135 2.464 18.751 1.00 89.75 299 LEU A CA 1
ATOM 2315 C C . LEU A 1 299 ? 1.042 1.661 19.466 1.00 89.75 299 LEU A C 1
ATOM 2317 O O . LEU A 1 299 ? 1.043 1.597 20.693 1.00 89.75 299 LEU A O 1
ATOM 2321 N N . GLU A 1 300 ? 0.171 0.969 18.722 1.00 92.12 300 GLU A N 1
ATOM 2322 C CA . GLU A 1 300 ? -0.871 0.109 19.294 1.00 92.12 300 GLU A CA 1
ATOM 2323 C C . GLU A 1 300 ? -0.256 -0.987 20.174 1.00 92.12 300 GLU A C 1
ATOM 2325 O O . GLU A 1 300 ? -0.700 -1.204 21.303 1.00 92.12 300 GLU A O 1
ATOM 2330 N N . LEU A 1 301 ? 0.794 -1.663 19.701 1.00 91.75 301 LEU A N 1
ATOM 2331 C CA . LEU A 1 301 ? 1.465 -2.717 20.461 1.00 91.75 301 LEU A CA 1
ATOM 2332 C C . LEU A 1 301 ? 2.124 -2.167 21.736 1.00 91.75 301 LEU A C 1
ATOM 2334 O O . LEU A 1 301 ? 2.013 -2.769 22.809 1.00 91.75 301 LEU A O 1
ATOM 2338 N N . THR A 1 302 ? 2.757 -0.998 21.652 1.00 90.38 302 THR A N 1
ATOM 2339 C CA . THR A 1 302 ? 3.356 -0.315 22.808 1.00 90.38 302 THR A CA 1
ATOM 2340 C C . THR A 1 302 ? 2.291 0.085 23.832 1.00 90.38 302 THR A C 1
ATOM 2342 O O . THR A 1 302 ? 2.439 -0.191 25.024 1.00 90.38 302 THR A O 1
ATOM 2345 N N . ALA A 1 303 ? 1.171 0.648 23.381 1.00 92.88 303 ALA A N 1
ATOM 2346 C CA . ALA A 1 303 ? 0.064 1.030 24.248 1.00 92.88 303 ALA A CA 1
ATOM 2347 C C . ALA A 1 303 ? -0.571 -0.187 24.937 1.00 92.88 303 ALA A C 1
ATOM 2349 O O . ALA A 1 303 ? -0.779 -0.186 26.150 1.00 92.88 303 ALA A O 1
ATOM 2350 N N . LEU A 1 304 ? -0.824 -1.269 24.192 1.00 91.06 304 LEU A N 1
ATOM 2351 C CA . LEU A 1 304 ? -1.417 -2.496 24.731 1.00 91.06 304 LEU A CA 1
ATOM 2352 C C . LEU A 1 304 ? -0.497 -3.208 25.723 1.00 91.06 304 LEU A C 1
ATOM 2354 O O . LEU A 1 304 ? -0.976 -3.766 26.710 1.00 91.06 304 LEU A O 1
ATOM 2358 N N . THR A 1 305 ? 0.814 -3.211 25.483 1.00 90.06 305 THR A N 1
ATOM 2359 C CA . THR A 1 305 ? 1.777 -3.806 26.421 1.00 90.06 305 THR A CA 1
ATOM 2360 C C . THR A 1 305 ? 1.862 -3.004 27.716 1.00 90.06 305 THR A C 1
ATOM 2362 O O . THR A 1 305 ? 1.819 -3.608 28.787 1.00 90.06 305 THR A O 1
ATOM 2365 N N . LYS A 1 306 ? 1.900 -1.666 27.645 1.00 89.50 306 LYS A N 1
ATOM 2366 C CA . LYS A 1 306 ? 1.787 -0.790 28.825 1.00 89.50 306 LYS A CA 1
ATOM 2367 C C . LYS A 1 306 ? 0.476 -1.038 29.572 1.00 89.50 306 LYS A C 1
ATOM 2369 O O . LYS A 1 306 ? 0.503 -1.273 30.774 1.00 89.50 306 LYS A O 1
ATOM 2374 N N . MET A 1 307 ? -0.649 -1.076 28.857 1.00 89.12 307 MET A N 1
ATOM 2375 C CA . MET A 1 307 ? -1.970 -1.311 29.440 1.00 89.12 307 MET A CA 1
ATOM 2376 C C . MET A 1 307 ? -2.051 -2.662 30.158 1.00 89.12 307 MET A C 1
ATOM 2378 O O . MET A 1 307 ? -2.583 -2.722 31.259 1.00 89.12 307 MET A O 1
ATOM 2382 N N . LYS A 1 308 ? -1.504 -3.742 29.584 1.00 87.19 308 LYS A N 1
ATOM 2383 C CA . LYS A 1 308 ? -1.486 -5.072 30.221 1.00 87.19 308 LYS A CA 1
ATOM 2384 C C . LYS A 1 308 ? -0.634 -5.109 31.493 1.00 87.19 308 LYS A C 1
ATOM 2386 O O . LYS A 1 308 ? -1.059 -5.700 32.480 1.00 87.19 308 LYS A O 1
ATOM 2391 N N . LYS A 1 309 ? 0.538 -4.461 31.491 1.00 85.25 309 LYS A N 1
ATOM 2392 C CA . LYS A 1 309 ? 1.447 -4.426 32.655 1.00 85.25 309 LYS A CA 1
ATOM 2393 C C . LYS A 1 309 ? 0.781 -3.868 33.914 1.00 85.25 309 LYS A C 1
ATOM 2395 O O . LYS A 1 309 ? 1.038 -4.374 34.996 1.00 85.25 309 LYS A O 1
ATOM 2400 N N . LEU A 1 310 ? -0.139 -2.915 33.756 1.00 79.94 310 LEU A N 1
ATOM 2401 C CA . LEU A 1 310 ? -0.890 -2.307 34.861 1.00 79.94 310 LEU A CA 1
ATOM 2402 C C . LEU A 1 310 ? -1.766 -3.289 35.665 1.00 79.94 310 LEU A C 1
ATOM 2404 O O . LEU A 1 310 ? -2.259 -2.916 36.723 1.00 79.94 310 LEU A O 1
ATOM 2408 N N . VAL A 1 311 ? -2.003 -4.507 35.164 1.00 69.56 311 VAL A N 1
ATOM 2409 C CA . VAL A 1 311 ? -2.807 -5.539 35.848 1.00 69.56 311 VAL A CA 1
ATOM 2410 C C . VAL A 1 311 ? -1.998 -6.808 36.131 1.00 69.56 311 VAL A C 1
ATOM 2412 O O . VAL A 1 311 ? -2.291 -7.526 37.083 1.00 69.56 311 VAL A O 1
ATOM 2415 N N . THR A 1 312 ? -0.955 -7.090 35.342 1.00 64.06 312 THR A N 1
ATOM 2416 C CA . THR A 1 312 ? -0.094 -8.266 35.555 1.00 64.06 312 THR A CA 1
ATOM 2417 C C . THR A 1 312 ? 0.728 -8.179 36.846 1.00 64.06 312 THR A C 1
ATOM 2419 O O . THR A 1 312 ? 0.965 -9.209 37.471 1.00 64.06 312 THR A O 1
ATOM 2422 N N . ASP A 1 313 ? 1.127 -6.976 37.271 1.00 61.72 313 ASP A N 1
ATOM 2423 C CA . ASP A 1 313 ? 1.978 -6.778 38.457 1.00 61.72 313 ASP A CA 1
ATOM 2424 C C . ASP A 1 313 ? 1.191 -6.788 39.791 1.00 61.72 313 ASP A C 1
ATOM 2426 O O . ASP A 1 313 ? 1.775 -6.624 40.864 1.00 61.72 313 ASP A O 1
ATOM 2430 N N . GLY A 1 314 ? -0.127 -7.024 39.746 1.00 63.50 314 GLY A N 1
ATOM 2431 C CA . GLY A 1 314 ? -1.022 -7.066 40.906 1.00 63.50 314 GLY A CA 1
ATOM 2432 C C . GLY A 1 314 ? -2.287 -6.216 40.719 1.00 63.50 314 GLY A C 1
ATOM 2433 O O . GLY A 1 314 ? -2.502 -5.650 39.646 1.00 63.50 314 GLY A O 1
ATOM 2434 N N . PRO A 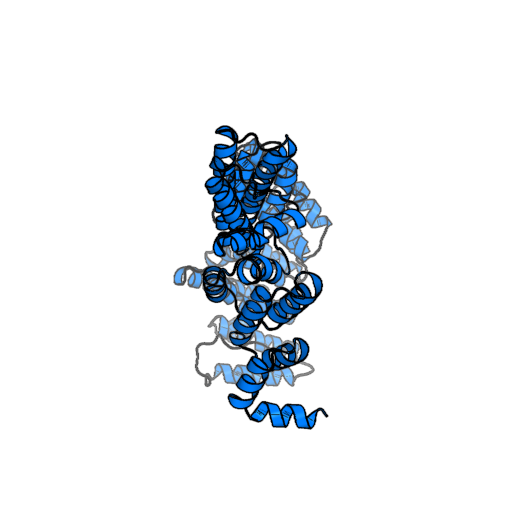1 315 ? -3.162 -6.122 41.743 1.00 70.00 315 PRO A N 1
ATOM 2435 C CA . PRO A 1 315 ? -4.272 -5.172 41.718 1.00 70.00 315 PRO A CA 1
ATOM 2436 C C . PRO A 1 315 ? -3.729 -3.742 41.587 1.00 70.00 315 PRO A C 1
ATOM 2438 O O . PRO A 1 315 ? -2.756 -3.391 42.252 1.00 70.00 315 PRO A O 1
ATOM 2441 N N . MET A 1 316 ? -4.367 -2.932 40.737 1.00 75.44 316 MET A N 1
ATOM 2442 C CA . MET A 1 316 ? -3.947 -1.558 40.436 1.00 75.44 316 MET A CA 1
ATOM 2443 C C . MET A 1 316 ? -3.720 -0.750 41.722 1.00 75.44 316 MET A C 1
ATOM 2445 O O . MET A 1 316 ? -4.594 -0.704 42.591 1.00 75.44 316 MET A O 1
ATOM 2449 N N . ALA A 1 317 ? -2.550 -0.116 41.842 1.00 77.19 317 ALA A N 1
ATOM 2450 C CA . ALA A 1 317 ? -2.134 0.579 43.062 1.00 77.19 317 ALA A CA 1
ATOM 2451 C C . ALA A 1 317 ? -2.710 2.005 43.179 1.00 77.19 317 ALA A C 1
ATOM 2453 O O . ALA A 1 317 ? -2.507 2.671 44.196 1.00 77.19 317 ALA A O 1
ATOM 2454 N N . TRP A 1 318 ? -3.438 2.470 42.156 1.00 83.88 318 TRP A N 1
ATOM 2455 C CA . TRP A 1 318 ? -4.051 3.802 42.054 1.00 83.88 318 TRP A CA 1
ATOM 2456 C C . TRP A 1 318 ? -3.070 4.946 42.329 1.00 83.88 318 TRP A C 1
ATOM 2458 O O . TRP A 1 318 ? -3.406 5.976 42.915 1.00 83.88 318 TRP A O 1
ATOM 2468 N N . SER A 1 319 ? -1.826 4.756 41.904 1.00 86.19 319 SER A N 1
ATOM 2469 C CA . SER A 1 319 ? -0.739 5.706 42.088 1.00 86.19 319 SER A CA 1
ATOM 2470 C C . SER A 1 319 ? -0.754 6.803 41.011 1.00 86.19 319 SER A C 1
ATOM 2472 O O . SER A 1 319 ? -1.174 6.570 39.874 1.00 86.19 319 SER A O 1
ATOM 2474 N N . PRO A 1 320 ? -0.201 7.998 41.292 1.00 86.69 320 PRO A N 1
ATOM 2475 C CA . PRO A 1 320 ? -0.046 9.040 40.273 1.00 86.69 320 PRO A CA 1
ATOM 2476 C C . PRO A 1 320 ? 0.860 8.605 39.106 1.00 86.69 320 PRO A C 1
ATOM 2478 O O . PRO A 1 320 ? 0.798 9.185 38.024 1.00 86.69 320 PRO A O 1
ATOM 2481 N N . GLN A 1 321 ? 1.706 7.587 39.301 1.00 86.81 321 GLN A N 1
ATOM 2482 C CA . GLN A 1 321 ? 2.525 7.007 38.235 1.00 86.81 321 GLN A CA 1
ATOM 2483 C C . GLN A 1 321 ? 1.680 6.174 37.262 1.00 86.81 321 GLN A C 1
ATOM 2485 O O . GLN A 1 321 ? 1.842 6.319 36.052 1.00 86.81 321 GLN A O 1
ATOM 2490 N N . GLU A 1 322 ? 0.744 5.362 37.761 1.00 85.56 322 GLU A N 1
ATOM 2491 C CA . GLU A 1 322 ? -0.191 4.600 36.919 1.00 85.56 322 GLU A CA 1
ATOM 2492 C C . GLU A 1 322 ? -1.181 5.516 36.196 1.00 85.56 322 GLU A C 1
ATOM 2494 O O . GLU A 1 322 ? -1.497 5.268 35.035 1.00 85.56 322 GLU A O 1
ATOM 2499 N N . GLN A 1 323 ? -1.615 6.613 36.829 1.00 89.31 323 GLN A N 1
ATOM 2500 C CA . GLN A 1 323 ? -2.436 7.625 36.160 1.00 89.31 323 GLN A CA 1
ATOM 2501 C C . GLN A 1 323 ? -1.704 8.230 34.952 1.00 89.31 323 GLN A C 1
ATOM 2503 O O . GLN A 1 323 ? -2.245 8.245 33.849 1.00 89.31 323 GLN A O 1
ATOM 2508 N N . ARG A 1 324 ? -0.441 8.648 35.126 1.00 90.31 324 ARG A N 1
ATOM 2509 C CA . ARG A 1 324 ? 0.396 9.132 34.013 1.00 90.31 324 ARG A CA 1
ATOM 2510 C C . ARG A 1 324 ? 0.614 8.054 32.955 1.00 90.31 324 ARG A C 1
ATOM 2512 O O . ARG A 1 324 ? 0.607 8.351 31.766 1.00 90.31 324 ARG A O 1
ATOM 2519 N N . ALA A 1 325 ? 0.789 6.795 33.359 1.00 90.38 325 ALA A N 1
ATOM 2520 C CA . ALA A 1 325 ? 0.910 5.691 32.413 1.00 90.38 325 ALA A CA 1
ATOM 2521 C C . ALA A 1 325 ? -0.366 5.534 31.567 1.00 90.38 325 ALA A C 1
ATOM 2523 O O . ALA A 1 325 ? -0.268 5.410 30.348 1.00 90.38 325 ALA A O 1
ATOM 2524 N N . LEU A 1 326 ? -1.553 5.615 32.174 1.00 91.81 326 LEU A N 1
ATOM 2525 C CA . LEU A 1 326 ? -2.834 5.597 31.460 1.00 91.81 326 LEU A CA 1
ATOM 2526 C C . LEU A 1 326 ? -2.996 6.795 30.513 1.00 91.81 326 LEU A C 1
ATOM 2528 O O . LEU A 1 326 ? -3.456 6.608 29.391 1.00 91.81 326 LEU A O 1
ATOM 2532 N N . GLU A 1 327 ? -2.566 7.995 30.913 1.00 93.75 327 GLU A N 1
ATOM 2533 C CA . GLU A 1 327 ? -2.536 9.175 30.032 1.00 93.75 327 GLU A CA 1
ATOM 2534 C C . GLU A 1 327 ? -1.628 8.945 28.814 1.00 93.75 327 GLU A C 1
ATOM 2536 O O . GLU A 1 327 ? -2.025 9.233 27.686 1.00 93.75 327 GLU A O 1
ATOM 2541 N N . THR A 1 328 ? -0.446 8.342 29.005 1.00 94.12 328 THR A N 1
ATOM 2542 C CA . THR A 1 328 ? 0.425 7.992 27.868 1.00 94.12 328 THR A CA 1
ATOM 2543 C C . THR A 1 328 ? -0.186 6.918 26.973 1.00 94.12 328 THR A C 1
ATOM 2545 O O . THR A 1 328 ? -0.083 7.016 25.758 1.00 94.12 328 THR A O 1
ATOM 2548 N N . VAL A 1 329 ? -0.864 5.915 27.544 1.00 95.12 329 VAL A N 1
ATOM 2549 C CA . VAL A 1 329 ? -1.561 4.874 26.771 1.00 95.12 329 VAL A CA 1
ATOM 2550 C C . VAL A 1 329 ? -2.694 5.481 25.944 1.00 95.12 329 VAL A C 1
ATOM 2552 O O . VAL A 1 329 ? -2.881 5.088 24.795 1.00 95.12 329 VAL A O 1
ATOM 2555 N N . LEU A 1 330 ? -3.438 6.437 26.506 1.00 95.50 330 LEU A N 1
ATOM 2556 C CA . LEU A 1 330 ? -4.486 7.159 25.791 1.00 95.50 330 LEU A CA 1
ATOM 2557 C C . LEU A 1 330 ? -3.913 7.906 24.581 1.00 95.50 330 LEU A C 1
ATOM 2559 O O . LEU A 1 330 ? -4.457 7.779 23.484 1.00 95.50 330 LEU A O 1
ATOM 2563 N N . GLN A 1 331 ? -2.810 8.634 24.778 1.00 95.31 331 GLN A N 1
ATOM 2564 C CA . GLN A 1 331 ? -2.138 9.367 23.708 1.00 95.31 331 GLN A CA 1
ATOM 2565 C C . GLN A 1 331 ? -1.605 8.418 22.624 1.00 95.31 331 GLN A C 1
ATOM 2567 O O . GLN A 1 331 ? -1.926 8.598 21.453 1.00 95.31 331 GLN A O 1
ATOM 2572 N N . ASP A 1 332 ? -0.895 7.353 23.012 1.00 93.69 332 ASP A N 1
ATOM 2573 C CA . ASP A 1 332 ? -0.350 6.358 22.079 1.00 93.69 332 ASP A CA 1
ATOM 2574 C C . ASP A 1 332 ? -1.467 5.708 21.229 1.00 93.69 332 ASP A C 1
ATOM 2576 O O . ASP A 1 332 ? -1.295 5.481 20.030 1.00 93.69 332 ASP A O 1
ATOM 2580 N N . LEU A 1 333 ? -2.634 5.415 21.824 1.00 95.31 333 LEU A N 1
ATOM 2581 C CA . LEU A 1 333 ? -3.790 4.859 21.105 1.00 95.31 333 LEU A CA 1
ATOM 2582 C C . LEU A 1 333 ? -4.455 5.874 20.167 1.00 95.31 333 LEU A C 1
ATOM 2584 O O . LEU A 1 333 ? -4.924 5.479 19.096 1.00 95.31 333 LEU A O 1
ATOM 2588 N N . ALA A 1 334 ? -4.511 7.152 20.550 1.00 94.81 334 ALA A N 1
ATOM 2589 C CA . ALA A 1 334 ? -5.036 8.220 19.703 1.00 94.81 334 ALA A CA 1
ATOM 2590 C C . ALA A 1 334 ? -4.132 8.449 18.480 1.00 94.81 334 ALA A C 1
ATOM 2592 O O . ALA A 1 334 ? -4.619 8.449 17.347 1.00 94.81 334 ALA A O 1
ATOM 2593 N N . ASP A 1 335 ? -2.818 8.521 18.698 1.00 92.75 335 ASP A N 1
ATOM 2594 C CA . ASP A 1 335 ? -1.815 8.676 17.641 1.00 92.75 335 ASP A CA 1
ATOM 2595 C C . ASP A 1 335 ? -1.792 7.448 16.706 1.00 92.75 335 ASP A C 1
ATOM 2597 O O . ASP A 1 335 ? -1.673 7.576 15.478 1.00 92.75 335 ASP A O 1
ATOM 2601 N N . ALA A 1 336 ? -1.981 6.241 17.260 1.00 93.38 336 ALA A N 1
ATOM 2602 C CA . ALA A 1 336 ? -2.152 5.015 16.480 1.00 93.38 336 ALA A CA 1
ATOM 2603 C C . ALA A 1 336 ? -3.423 5.057 15.618 1.00 93.38 336 ALA A C 1
ATOM 2605 O O . ALA A 1 336 ? -3.381 4.687 14.443 1.00 93.38 336 ALA A O 1
ATOM 2606 N N . ALA A 1 337 ? -4.549 5.523 16.167 1.00 94.31 337 ALA A N 1
ATOM 2607 C CA . ALA A 1 337 ? -5.799 5.646 15.422 1.00 94.31 337 ALA A CA 1
ATOM 2608 C C . ALA A 1 337 ? -5.667 6.642 14.258 1.00 94.31 337 ALA A C 1
ATOM 2610 O O . ALA A 1 337 ? -6.050 6.309 13.136 1.00 94.31 337 ALA A O 1
ATOM 2611 N N . GLU A 1 338 ? -5.067 7.816 14.485 1.00 92.00 338 GLU A N 1
ATOM 2612 C CA . GLU A 1 338 ? -4.810 8.807 13.431 1.00 92.00 338 GLU A CA 1
ATOM 2613 C C . GLU A 1 338 ? -3.905 8.232 12.330 1.00 92.00 338 GLU A C 1
ATOM 2615 O O . GLU A 1 338 ? -4.167 8.393 11.134 1.00 92.00 338 GLU A O 1
ATOM 2620 N N . SER A 1 339 ? -2.868 7.493 12.725 1.00 88.12 339 SER A N 1
ATOM 2621 C CA . SER A 1 339 ? -1.968 6.817 11.791 1.00 88.12 339 SER A CA 1
ATOM 2622 C C . SER A 1 339 ? -2.690 5.722 10.988 1.00 88.12 339 SER A C 1
ATOM 2624 O O . SER A 1 339 ? -2.523 5.639 9.773 1.00 88.12 339 SER A O 1
ATOM 2626 N N . TYR A 1 340 ? -3.580 4.933 11.598 1.00 91.44 340 TYR A N 1
ATOM 2627 C CA . TYR A 1 340 ? -4.398 3.964 10.857 1.00 91.44 340 TYR A CA 1
ATOM 2628 C C . TYR A 1 340 ? -5.389 4.626 9.890 1.00 91.44 340 TYR A C 1
ATOM 2630 O O . TYR A 1 340 ? -5.630 4.065 8.820 1.00 91.44 340 TYR A O 1
ATOM 2638 N N . VAL A 1 341 ? -5.932 5.809 10.212 1.00 90.31 341 VAL A N 1
ATOM 2639 C CA . VAL A 1 341 ? -6.766 6.590 9.275 1.00 90.31 341 VAL A CA 1
ATOM 2640 C C . VAL A 1 341 ? -5.944 7.021 8.063 1.00 90.31 341 VAL A C 1
ATOM 2642 O O . VAL A 1 341 ? -6.377 6.811 6.932 1.00 90.31 341 VAL A O 1
ATOM 2645 N N . LYS A 1 342 ? -4.728 7.542 8.280 1.00 84.56 342 LYS A N 1
ATOM 2646 C CA . LYS A 1 342 ? -3.791 7.894 7.196 1.00 84.56 342 LYS A CA 1
ATOM 2647 C C . LYS A 1 342 ? -3.375 6.680 6.352 1.00 84.56 342 LYS A C 1
ATOM 2649 O O . LYS A 1 342 ? -3.010 6.843 5.194 1.00 84.56 342 LYS A O 1
ATOM 2654 N N . ALA A 1 343 ? -3.442 5.476 6.920 1.00 82.75 343 ALA A N 1
ATOM 2655 C CA . ALA A 1 343 ? -3.185 4.205 6.243 1.00 82.75 343 ALA A CA 1
ATOM 2656 C C . ALA A 1 343 ? -4.433 3.548 5.613 1.00 82.75 343 ALA A C 1
ATOM 2658 O O . ALA A 1 343 ? -4.354 2.385 5.218 1.00 82.75 343 ALA A O 1
ATOM 2659 N N . GLU A 1 344 ? -5.590 4.226 5.597 1.00 82.88 344 GLU A N 1
ATOM 2660 C CA . GLU A 1 344 ? -6.889 3.706 5.121 1.00 82.88 344 GLU A CA 1
ATOM 2661 C C . GLU A 1 344 ? -7.373 2.423 5.841 1.00 82.88 344 GLU A C 1
ATOM 2663 O O . GLU A 1 344 ? -8.286 1.725 5.401 1.00 82.88 344 GLU A O 1
ATOM 2668 N N . CYS A 1 345 ? -6.814 2.119 7.015 1.00 87.25 345 CYS A N 1
ATOM 2669 C CA . CYS A 1 345 ? -7.144 0.948 7.828 1.00 87.25 345 CYS A CA 1
ATOM 2670 C C . CYS A 1 345 ? -8.255 1.272 8.844 1.00 87.25 345 CYS A C 1
ATOM 2672 O O . CYS A 1 345 ? -8.059 1.177 10.059 1.00 87.25 345 CYS A O 1
ATOM 2674 N N . LEU A 1 346 ? -9.440 1.652 8.353 1.00 92.06 346 LEU A N 1
ATOM 2675 C CA . LEU A 1 346 ? -10.519 2.237 9.169 1.00 92.06 346 LEU A CA 1
ATOM 2676 C C . LEU A 1 346 ? -11.010 1.338 10.316 1.00 92.06 346 LEU A C 1
ATOM 2678 O O . LEU A 1 346 ? -11.260 1.828 11.414 1.00 92.06 346 LEU A O 1
ATOM 2682 N N . LEU A 1 347 ? -11.098 0.020 10.104 1.00 92.25 347 LEU A N 1
ATOM 2683 C CA . LEU A 1 347 ? -11.538 -0.917 11.150 1.00 92.25 347 LEU A CA 1
ATOM 2684 C C . LEU A 1 347 ? -10.558 -0.970 12.331 1.00 92.25 347 LEU A C 1
ATOM 2686 O O . LEU A 1 347 ? -10.972 -1.042 13.489 1.00 92.25 347 LEU A O 1
ATOM 2690 N N . ARG A 1 348 ? -9.250 -0.907 12.049 1.00 92.00 348 ARG A N 1
ATOM 2691 C CA . ARG A 1 348 ? -8.225 -0.854 13.097 1.00 92.00 348 ARG A CA 1
ATOM 2692 C C . ARG A 1 348 ? -8.199 0.503 13.784 1.00 92.00 348 ARG A C 1
ATOM 2694 O O . ARG A 1 348 ? -8.151 0.534 15.008 1.00 92.00 348 ARG A O 1
ATOM 2701 N N . ALA A 1 349 ? -8.341 1.592 13.027 1.00 94.31 349 ALA A N 1
ATOM 2702 C CA . ALA A 1 349 ? -8.493 2.927 13.602 1.00 94.31 349 ALA A CA 1
ATOM 2703 C C . ALA A 1 349 ? -9.675 2.986 14.583 1.00 94.31 349 ALA A C 1
ATOM 2705 O O . ALA A 1 349 ? -9.527 3.473 15.702 1.00 94.31 349 ALA A O 1
ATOM 2706 N N . GLN A 1 350 ? -10.825 2.416 14.207 1.00 94.50 350 GLN A N 1
ATOM 2707 C CA . GLN A 1 350 ? -12.004 2.344 15.069 1.00 94.50 350 GLN A CA 1
ATOM 2708 C C . GLN A 1 350 ? -11.749 1.501 16.327 1.00 94.50 350 GLN A C 1
ATOM 2710 O O . GLN A 1 350 ? -12.134 1.903 17.422 1.00 94.50 350 GLN A O 1
ATOM 2715 N N . SER A 1 351 ? -11.076 0.354 16.194 1.00 93.62 351 SER A N 1
ATOM 2716 C CA . SER A 1 351 ? -10.681 -0.484 17.335 1.00 93.62 351 SER A CA 1
ATOM 2717 C C . SER A 1 351 ? -9.769 0.267 18.315 1.00 93.62 351 SER A C 1
ATOM 2719 O O . SER A 1 351 ? -10.036 0.280 19.517 1.00 93.62 351 SER A O 1
ATOM 2721 N N . CYS A 1 352 ? -8.740 0.962 17.816 1.00 94.88 352 CYS A N 1
ATOM 2722 C CA . CYS A 1 352 ? -7.875 1.820 18.631 1.00 94.88 352 CYS A CA 1
ATOM 2723 C C . CYS A 1 352 ? -8.663 2.951 19.302 1.00 94.88 352 CYS A C 1
ATOM 2725 O O . CYS A 1 352 ? -8.494 3.176 20.498 1.00 94.88 352 CYS A O 1
ATOM 2727 N N . GLY A 1 353 ? -9.576 3.597 18.571 1.00 94.94 353 GLY A N 1
ATOM 2728 C CA . GLY A 1 353 ? -10.450 4.643 19.101 1.00 94.94 353 GLY A CA 1
ATOM 2729 C C . GLY A 1 353 ? -11.346 4.156 20.244 1.00 94.94 353 GLY A C 1
ATOM 2730 O O . GLY A 1 353 ? -11.406 4.797 21.290 1.00 94.94 353 GLY A O 1
ATOM 2731 N N . ARG A 1 354 ? -11.981 2.985 20.100 1.00 94.75 354 ARG A N 1
ATOM 2732 C CA . ARG A 1 354 ? -12.788 2.363 21.168 1.00 94.75 354 ARG A CA 1
ATOM 2733 C C . ARG A 1 354 ? -11.948 2.060 22.414 1.00 94.75 354 ARG A C 1
ATOM 2735 O O . ARG A 1 354 ? -12.373 2.344 23.531 1.00 94.75 354 ARG A O 1
ATOM 2742 N N . LYS A 1 355 ? -10.728 1.538 22.238 1.00 94.56 355 LYS A N 1
ATOM 2743 C CA . LYS A 1 355 ? -9.796 1.301 23.356 1.00 94.56 355 LYS A CA 1
ATOM 2744 C C . LYS A 1 355 ? -9.367 2.610 24.027 1.00 94.56 355 LYS A C 1
ATOM 2746 O O . LYS A 1 355 ? -9.342 2.672 25.251 1.00 94.56 355 LYS A O 1
ATOM 2751 N N . ALA A 1 356 ? -9.079 3.659 23.257 1.00 95.62 356 ALA A N 1
ATOM 2752 C CA . ALA A 1 356 ? -8.768 4.982 23.796 1.00 95.62 356 ALA A CA 1
ATOM 2753 C C . ALA A 1 356 ? -9.935 5.536 24.631 1.00 95.62 356 ALA A C 1
ATOM 2755 O O . ALA A 1 356 ? -9.725 6.000 25.749 1.00 95.62 356 ALA A O 1
ATOM 2756 N N . GLN A 1 357 ? -11.178 5.410 24.155 1.00 95.06 357 GLN A N 1
ATOM 2757 C CA . GLN A 1 357 ? -12.366 5.807 24.922 1.00 95.06 357 GLN A CA 1
ATOM 2758 C C . GLN A 1 357 ? -12.493 5.036 26.245 1.00 95.06 357 GLN A C 1
ATOM 2760 O O . GLN A 1 357 ? -12.804 5.638 27.273 1.00 95.06 357 GLN A O 1
ATOM 2765 N N . LEU A 1 358 ? -12.196 3.732 26.251 1.00 94.75 358 LEU A N 1
ATOM 2766 C CA . LEU A 1 358 ? -12.167 2.930 27.478 1.00 94.75 358 LEU A CA 1
ATOM 2767 C C . LEU A 1 358 ? -11.102 3.427 28.468 1.00 94.75 358 LEU A C 1
ATOM 2769 O O . LEU A 1 358 ? -11.380 3.552 29.660 1.00 94.75 358 LEU A O 1
ATOM 2773 N N . VAL A 1 359 ? -9.895 3.742 27.991 1.00 94.06 359 VAL A N 1
ATOM 2774 C CA . VAL A 1 359 ? -8.813 4.282 28.835 1.00 94.06 359 VAL A CA 1
ATOM 2775 C C . VAL A 1 359 ? -9.180 5.665 29.382 1.00 94.06 359 VAL A C 1
ATOM 2777 O O . VAL A 1 359 ? -8.954 5.942 30.559 1.00 94.06 359 VAL A O 1
ATOM 2780 N N . ALA A 1 360 ? -9.814 6.515 28.575 1.00 94.50 360 ALA A N 1
ATOM 2781 C CA . ALA A 1 360 ? -10.323 7.804 29.033 1.00 94.50 360 ALA A CA 1
ATOM 2782 C C . ALA A 1 360 ? -11.392 7.640 30.131 1.00 94.50 360 ALA A C 1
ATOM 2784 O O . ALA A 1 360 ? -11.376 8.357 31.135 1.00 94.50 360 ALA A O 1
ATOM 2785 N N . LEU A 1 361 ? -12.283 6.654 29.989 1.00 93.25 361 LEU A N 1
ATOM 2786 C CA . LEU A 1 361 ? -13.279 6.328 31.010 1.00 93.25 361 LEU A CA 1
ATOM 2787 C C . LEU A 1 361 ? -12.622 5.822 32.307 1.00 93.25 361 LEU A C 1
ATOM 2789 O O . LEU A 1 361 ? -13.024 6.228 33.399 1.00 93.25 361 LEU A O 1
ATOM 2793 N N . GLN A 1 362 ? -11.574 5.002 32.193 1.00 91.31 362 GLN A N 1
ATOM 2794 C CA . GLN A 1 362 ? -10.770 4.536 33.326 1.00 91.31 362 GLN A CA 1
ATOM 2795 C C . GLN A 1 362 ? -10.097 5.690 34.078 1.00 91.31 362 GLN A C 1
ATOM 2797 O O . GLN A 1 362 ? -10.098 5.692 35.309 1.00 91.31 362 GLN A O 1
ATOM 2802 N N . LEU A 1 363 ? -9.548 6.673 33.359 1.00 91.69 363 LEU A N 1
ATOM 2803 C CA . LEU A 1 363 ? -8.955 7.873 33.956 1.00 91.69 363 LEU A CA 1
ATOM 2804 C C . LEU A 1 363 ? -9.993 8.689 34.731 1.00 91.69 363 LEU A C 1
ATOM 2806 O O . LEU A 1 363 ? -9.720 9.169 35.829 1.00 91.69 363 LEU A O 1
ATOM 2810 N N . ARG A 1 364 ? -11.213 8.801 34.203 1.00 91.75 364 ARG A N 1
ATOM 2811 C CA . ARG A 1 364 ? -12.290 9.536 34.871 1.00 91.75 364 ARG A CA 1
ATOM 2812 C C . ARG A 1 364 ? -12.736 8.875 36.178 1.00 91.75 364 ARG A C 1
ATOM 2814 O O . ARG A 1 364 ? -13.045 9.575 37.136 1.00 91.75 364 ARG A O 1
ATOM 2821 N N . TYR A 1 365 ? -12.737 7.543 36.232 1.00 90.00 365 TYR A N 1
ATOM 2822 C CA . TYR A 1 365 ? -13.049 6.782 37.446 1.00 90.00 365 TYR A CA 1
ATOM 2823 C C . TYR A 1 365 ? -11.826 6.437 38.305 1.00 90.00 365 TYR A C 1
ATOM 2825 O O . TYR A 1 365 ? -11.949 5.681 39.271 1.00 90.00 365 TYR A O 1
ATOM 2833 N N . PHE A 1 366 ? -10.662 7.021 38.011 1.00 87.69 366 PHE A N 1
ATOM 2834 C CA . PHE A 1 366 ? -9.423 6.729 38.727 1.00 87.69 366 PHE A CA 1
ATOM 2835 C C . PHE A 1 366 ? -9.520 7.072 40.220 1.00 87.69 366 PHE A C 1
ATOM 2837 O O . PHE A 1 366 ? -9.147 6.270 41.070 1.00 87.69 366 PHE A O 1
ATOM 2844 N N . ALA A 1 367 ? -10.121 8.219 40.556 1.00 85.38 367 ALA A N 1
ATOM 2845 C CA . ALA A 1 367 ? -10.340 8.628 41.947 1.00 85.38 367 ALA A CA 1
ATOM 2846 C C . ALA A 1 367 ? -11.334 7.721 42.696 1.00 85.38 367 ALA A C 1
ATOM 2848 O O . ALA A 1 367 ? -11.227 7.547 43.907 1.00 85.38 367 ALA A O 1
ATOM 2849 N N . SER A 1 368 ? -12.296 7.138 41.978 1.00 85.19 368 SER A N 1
ATOM 2850 C CA . SER A 1 368 ? -13.300 6.221 42.530 1.00 85.19 368 SER A CA 1
ATOM 2851 C C . SER A 1 368 ? -12.824 4.767 42.586 1.00 85.19 368 SER A C 1
ATOM 2853 O O . SER A 1 368 ? -13.579 3.914 43.043 1.00 85.19 368 SER A O 1
ATOM 2855 N N . GLN A 1 369 ? -11.601 4.484 42.118 1.00 84.88 369 GLN A N 1
ATOM 2856 C CA . GLN A 1 369 ? -10.971 3.161 42.123 1.00 84.88 369 GLN A CA 1
ATOM 2857 C C . GLN A 1 369 ? -11.799 2.060 41.431 1.00 84.88 369 GLN A C 1
ATOM 2859 O O . GLN A 1 369 ? -11.743 0.884 41.796 1.00 84.88 369 GLN A O 1
ATOM 2864 N N . LEU A 1 370 ? -12.578 2.433 40.410 1.00 84.44 370 LEU A N 1
ATOM 2865 C CA . LEU A 1 370 ? -13.344 1.484 39.603 1.00 84.44 370 LEU A CA 1
ATOM 2866 C C . LEU A 1 370 ? -12.469 0.968 38.452 1.00 84.44 370 LEU A C 1
ATOM 2868 O O . LEU A 1 370 ? -12.046 1.745 37.594 1.00 84.44 370 LEU A O 1
ATOM 2872 N N . VAL A 1 371 ? -12.211 -0.339 38.412 1.00 86.19 371 VAL A N 1
ATOM 2873 C CA . VAL A 1 371 ? -11.446 -0.972 37.326 1.00 86.19 371 VAL A CA 1
ATOM 2874 C C . VAL A 1 371 ? -12.362 -1.280 36.141 1.00 86.19 371 VAL A C 1
ATOM 2876 O O . VAL A 1 371 ? -13.346 -2.004 36.275 1.00 86.19 371 VAL A O 1
ATOM 2879 N N . LEU A 1 372 ? -12.004 -0.752 34.974 1.00 87.12 372 LEU A N 1
ATOM 2880 C CA . LEU A 1 372 ? -12.686 -0.915 33.689 1.00 87.12 372 LEU A CA 1
ATOM 2881 C C . LEU A 1 372 ? -11.777 -1.502 32.602 1.00 87.12 372 LEU A C 1
ATOM 2883 O O . LEU A 1 372 ? -12.282 -2.019 31.605 1.00 87.12 372 LEU A O 1
ATOM 2887 N N . ILE A 1 373 ? -10.454 -1.448 32.770 1.00 88.94 373 ILE A N 1
ATOM 2888 C CA . ILE A 1 373 ? -9.475 -2.001 31.818 1.00 88.94 373 ILE A CA 1
ATOM 2889 C C . ILE A 1 373 ? -9.060 -3.440 32.155 1.00 88.94 373 ILE A C 1
ATOM 2891 O O . ILE A 1 373 ? -9.080 -3.848 33.313 1.00 88.94 373 ILE A O 1
ATOM 2895 N N . ASN A 1 374 ? -8.647 -4.192 31.127 1.00 85.81 374 ASN A N 1
ATOM 2896 C CA . ASN A 1 374 ? -8.204 -5.595 31.195 1.00 85.81 374 ASN A CA 1
ATOM 2897 C C . ASN A 1 374 ? -9.138 -6.539 31.979 1.00 85.81 374 ASN A C 1
ATOM 2899 O O . ASN A 1 374 ? -8.680 -7.490 32.611 1.00 85.81 374 ASN A O 1
ATOM 2903 N N . LEU A 1 375 ? -10.444 -6.289 31.939 1.00 87.38 375 LEU A N 1
ATOM 2904 C CA . LEU A 1 375 ? -11.440 -7.170 32.531 1.00 87.38 375 LEU A CA 1
ATOM 2905 C C . LEU A 1 375 ? -11.629 -8.426 31.672 1.00 87.38 375 LEU A C 1
ATOM 2907 O O . LEU A 1 375 ? -11.540 -8.387 30.443 1.00 87.38 375 LEU A O 1
ATOM 2911 N N . GLU A 1 376 ? -11.951 -9.543 32.319 1.00 87.62 376 GLU A N 1
ATOM 2912 C CA . GLU A 1 376 ? -12.471 -10.718 31.621 1.00 87.62 376 GLU A CA 1
ATOM 2913 C C . GLU A 1 376 ? -13.851 -10.391 31.007 1.00 87.62 376 GLU A C 1
ATOM 2915 O O . GLU A 1 376 ? -14.611 -9.630 31.617 1.00 87.62 376 GLU A O 1
ATOM 2920 N N . PRO A 1 377 ? -14.233 -10.955 29.841 1.00 88.44 377 PRO A N 1
ATOM 2921 C CA . PRO A 1 377 ? -15.520 -10.656 29.205 1.00 88.44 377 PRO A CA 1
ATOM 2922 C C . PRO A 1 377 ? -16.746 -10.821 30.120 1.00 88.44 377 PRO A C 1
ATOM 2924 O O . PRO A 1 377 ? -17.690 -10.039 30.030 1.00 88.44 377 PRO A O 1
ATOM 2927 N N . SER A 1 378 ? -16.729 -11.791 31.038 1.00 88.19 378 SER A N 1
ATOM 2928 C CA . SER A 1 378 ? -17.783 -12.017 32.042 1.00 88.19 378 SER A CA 1
ATOM 2929 C C . SER A 1 378 ? -17.882 -10.871 33.063 1.00 88.19 378 SER A C 1
ATOM 2931 O O . SER A 1 378 ? -18.975 -10.377 33.368 1.00 88.19 378 SER A O 1
ATOM 2933 N N . ALA A 1 379 ? -16.737 -10.400 33.560 1.00 89.62 379 ALA A N 1
ATOM 2934 C CA . ALA A 1 379 ? -16.643 -9.272 34.477 1.00 89.62 379 ALA A CA 1
ATOM 2935 C C . ALA A 1 379 ? -17.035 -7.961 33.782 1.00 89.62 379 ALA A C 1
ATOM 2937 O O . ALA A 1 379 ? -17.828 -7.197 34.332 1.00 89.62 379 ALA A O 1
ATOM 2938 N N . ALA A 1 380 ? -16.565 -7.737 32.551 1.00 90.38 380 ALA A N 1
ATOM 2939 C CA . ALA A 1 380 ? -16.945 -6.585 31.737 1.00 90.38 380 ALA A CA 1
ATOM 2940 C C . ALA A 1 380 ? -18.462 -6.550 31.487 1.00 90.38 380 ALA A C 1
ATOM 2942 O O . ALA A 1 380 ? -19.095 -5.512 31.671 1.00 90.38 380 ALA A O 1
ATOM 2943 N N . MET A 1 381 ? -19.070 -7.698 31.167 1.00 90.62 381 MET A N 1
ATOM 2944 C CA . MET A 1 381 ? -20.520 -7.816 30.994 1.00 90.62 381 MET A CA 1
ATOM 2945 C C . MET A 1 381 ? -21.281 -7.455 32.280 1.00 90.62 381 MET A C 1
ATOM 2947 O O . MET A 1 381 ? -22.276 -6.731 32.242 1.00 90.62 381 MET A O 1
ATOM 2951 N N . THR A 1 382 ? -20.782 -7.892 33.436 1.00 89.88 382 THR A N 1
ATOM 2952 C CA . THR A 1 382 ? -21.378 -7.554 34.738 1.00 89.88 382 THR A CA 1
ATOM 2953 C C . THR A 1 382 ? -21.273 -6.058 35.044 1.00 89.88 382 THR A C 1
ATOM 2955 O O . THR A 1 382 ? -22.233 -5.466 35.537 1.00 89.88 382 THR A O 1
ATOM 2958 N N . GLN A 1 383 ? -20.137 -5.428 34.730 1.00 89.31 383 GLN A N 1
ATOM 2959 C CA . GLN A 1 383 ? -19.953 -3.983 34.898 1.00 89.31 383 GLN A CA 1
ATOM 2960 C C . GLN A 1 383 ? -20.908 -3.192 34.001 1.00 89.31 383 GLN A C 1
ATOM 2962 O O . GLN A 1 383 ? -21.608 -2.311 34.492 1.00 89.31 383 GLN A O 1
ATOM 2967 N N . VAL A 1 384 ? -21.014 -3.557 32.720 1.00 91.69 384 VAL A N 1
ATOM 2968 C CA . VAL A 1 384 ? -21.943 -2.924 31.768 1.00 91.69 384 VAL A CA 1
ATOM 2969 C C . VAL A 1 384 ? -23.393 -3.044 32.238 1.00 91.69 384 VAL A C 1
ATOM 2971 O O . VAL A 1 384 ? -24.128 -2.062 32.199 1.00 91.69 384 VAL A O 1
ATOM 2974 N N . ALA A 1 385 ? -23.801 -4.211 32.746 1.00 89.56 385 ALA A N 1
ATOM 2975 C CA . ALA A 1 385 ? -25.167 -4.422 33.225 1.00 89.56 385 ALA A CA 1
ATOM 2976 C C . ALA A 1 385 ? -25.531 -3.550 34.443 1.00 89.56 385 ALA A C 1
ATOM 2978 O O . ALA A 1 385 ? -26.696 -3.212 34.644 1.00 89.56 385 ALA A O 1
ATOM 2979 N N . ARG A 1 386 ? -24.547 -3.188 35.270 1.00 88.25 386 ARG A N 1
ATOM 2980 C CA . ARG A 1 386 ? -24.749 -2.397 36.496 1.00 88.25 386 ARG A CA 1
ATOM 2981 C C . ARG A 1 386 ? -24.451 -0.911 36.302 1.00 88.25 386 ARG A C 1
ATOM 2983 O O . ARG A 1 386 ? -24.681 -0.129 37.222 1.00 88.25 386 ARG A O 1
ATOM 2990 N N . HIS A 1 387 ? -23.931 -0.522 35.140 1.00 89.31 387 HIS A N 1
ATOM 2991 C CA . HIS A 1 387 ? -23.473 0.836 34.902 1.00 89.31 387 HIS A CA 1
ATOM 2992 C C . HIS A 1 387 ? -24.661 1.818 34.835 1.00 89.31 387 HIS A C 1
ATOM 2994 O O . HIS A 1 387 ? -25.594 1.583 34.063 1.00 89.31 387 HIS A O 1
ATOM 3000 N N . PRO A 1 388 ? -24.654 2.927 35.602 1.00 87.31 388 PRO A N 1
ATOM 3001 C CA . PRO A 1 388 ? -25.792 3.846 35.663 1.00 87.31 388 PRO A CA 1
ATOM 3002 C C . PRO A 1 388 ? -25.959 4.692 34.396 1.00 87.31 388 PRO A C 1
ATOM 3004 O O . PRO A 1 388 ? -27.079 5.025 34.035 1.00 87.31 388 PRO A O 1
ATOM 3007 N N . ASN A 1 389 ? -24.863 5.036 33.715 1.00 90.75 389 ASN A N 1
ATOM 3008 C CA . ASN A 1 389 ? -24.889 5.802 32.467 1.00 90.75 389 ASN A CA 1
ATOM 3009 C C . ASN A 1 389 ? -24.811 4.865 31.252 1.00 90.75 389 ASN A C 1
ATOM 3011 O O . ASN A 1 389 ? -23.878 4.059 31.167 1.00 90.75 389 ASN A O 1
ATOM 3015 N N . PHE A 1 390 ? -25.756 4.996 30.316 1.00 92.12 390 PHE A N 1
ATOM 3016 C CA . PHE A 1 390 ? -25.817 4.202 29.089 1.00 92.12 390 PHE A CA 1
ATOM 3017 C C . PHE A 1 390 ? -24.610 4.424 28.171 1.00 92.12 390 PHE A C 1
ATOM 3019 O O . PHE A 1 390 ? -24.007 3.450 27.727 1.00 92.12 390 PHE A O 1
ATOM 3026 N N . PHE A 1 391 ? -24.216 5.676 27.918 1.00 92.75 391 PHE A N 1
ATOM 3027 C CA . PHE A 1 391 ? -23.129 5.992 26.982 1.00 92.75 391 PHE A CA 1
ATOM 3028 C C . PHE A 1 391 ? -21.799 5.378 27.427 1.00 92.75 391 PHE A C 1
ATOM 3030 O O . PHE A 1 391 ? -20.997 4.928 26.616 1.00 92.75 391 PHE A O 1
ATOM 3037 N N . GLU A 1 392 ? -21.584 5.304 28.733 1.00 93.38 392 GLU A N 1
ATOM 3038 C CA . GLU A 1 392 ? -20.370 4.746 29.323 1.00 93.38 392 GLU A CA 1
ATOM 3039 C C . GLU A 1 392 ? -20.400 3.217 29.328 1.00 93.38 392 GLU A C 1
ATOM 3041 O O . GLU A 1 392 ? -19.401 2.586 28.986 1.00 93.38 392 GLU A O 1
ATOM 3046 N N . ALA A 1 393 ? -21.564 2.616 29.605 1.00 92.50 393 ALA A N 1
ATOM 3047 C CA . ALA A 1 393 ? -21.791 1.185 29.393 1.00 92.50 393 ALA A CA 1
ATOM 3048 C C . ALA A 1 393 ? -21.544 0.788 27.928 1.00 92.50 393 ALA A C 1
ATOM 3050 O O . ALA A 1 393 ? -20.912 -0.234 27.667 1.00 92.50 393 ALA A O 1
ATOM 3051 N N . HIS A 1 394 ? -22.000 1.614 26.984 1.00 92.69 394 HIS A N 1
ATOM 3052 C CA . HIS A 1 394 ? -21.795 1.409 25.557 1.00 92.69 394 HIS A CA 1
ATOM 3053 C C . HIS A 1 394 ? -20.308 1.468 25.180 1.00 92.69 394 HIS A C 1
ATOM 3055 O O . HIS A 1 394 ? -19.827 0.564 24.501 1.00 92.69 394 HIS A O 1
ATOM 3061 N N . ILE A 1 395 ? -19.554 2.455 25.687 1.00 93.56 395 ILE A N 1
ATOM 3062 C CA . ILE A 1 395 ? -18.094 2.546 25.489 1.00 93.56 395 ILE A CA 1
ATOM 3063 C C . ILE A 1 395 ? -17.395 1.266 25.963 1.00 93.56 395 ILE A C 1
ATOM 3065 O O . ILE A 1 395 ? -16.572 0.706 25.238 1.00 93.56 395 ILE A O 1
ATOM 3069 N N . VAL A 1 396 ? -17.731 0.779 27.164 1.00 93.75 396 VAL A N 1
ATOM 3070 C CA . VAL A 1 396 ? -17.143 -0.457 27.703 1.00 93.75 396 VAL A CA 1
ATOM 3071 C C . VAL A 1 396 ? -17.516 -1.652 26.823 1.00 93.75 396 VAL A C 1
ATOM 3073 O O . VAL A 1 396 ? -16.640 -2.415 26.421 1.00 93.75 396 VAL A O 1
ATOM 3076 N N . ALA A 1 397 ? -18.789 -1.806 26.462 1.00 93.19 397 ALA A N 1
ATOM 3077 C CA . ALA A 1 397 ? -19.239 -2.924 25.641 1.00 93.19 397 ALA A CA 1
ATOM 3078 C C . ALA A 1 397 ? -18.562 -2.971 24.260 1.00 93.19 397 ALA A C 1
ATOM 3080 O O . ALA A 1 397 ? -18.109 -4.036 23.835 1.00 93.19 397 ALA A O 1
ATOM 3081 N N . GLU A 1 398 ? -18.436 -1.822 23.595 1.00 92.25 398 GLU A N 1
ATOM 3082 C CA . GLU A 1 398 ? -17.784 -1.683 22.290 1.00 92.25 398 GLU A CA 1
ATOM 3083 C C . GLU A 1 398 ? -16.276 -1.957 22.360 1.00 92.25 398 GLU A C 1
ATOM 3085 O O . GLU A 1 398 ? -15.725 -2.605 21.468 1.00 92.25 398 GLU A O 1
ATOM 3090 N N . ALA A 1 399 ? -15.595 -1.506 23.418 1.00 92.31 399 ALA A N 1
ATOM 3091 C CA . ALA A 1 399 ? -14.158 -1.720 23.589 1.00 92.31 399 ALA A CA 1
ATOM 3092 C C . ALA A 1 399 ? -13.792 -3.198 23.816 1.00 92.31 399 ALA A C 1
ATOM 3094 O O . ALA A 1 399 ? -12.747 -3.647 23.341 1.00 92.31 399 ALA A O 1
ATOM 3095 N N . TYR A 1 400 ? -14.656 -3.957 24.498 1.00 91.25 400 TYR A N 1
ATOM 3096 C CA . TYR A 1 400 ? -14.490 -5.401 24.711 1.00 91.25 400 TYR A CA 1
ATOM 3097 C C . TYR A 1 400 ? -15.149 -6.270 23.626 1.00 91.25 400 TYR A C 1
ATOM 3099 O O . TYR A 1 400 ? -14.931 -7.481 23.607 1.00 91.25 400 TYR A O 1
ATOM 3107 N N . GLY A 1 401 ? -15.946 -5.688 22.722 1.00 90.62 401 GLY A N 1
ATOM 3108 C CA . GLY A 1 401 ? -16.673 -6.428 21.685 1.00 90.62 401 GLY A CA 1
ATOM 3109 C C . GLY A 1 401 ? -17.733 -7.387 22.243 1.00 90.62 401 GLY A C 1
ATOM 3110 O O . GLY A 1 401 ? -17.946 -8.466 21.681 1.00 90.62 401 GLY A O 1
ATOM 3111 N N . LEU A 1 402 ? -18.369 -7.022 23.363 1.00 90.56 402 LEU A N 1
ATOM 3112 C CA . LEU A 1 402 ? -19.339 -7.875 24.055 1.00 90.56 402 LEU A CA 1
ATOM 3113 C C . LEU A 1 402 ? -20.575 -8.133 23.186 1.00 90.56 402 LEU A C 1
ATOM 3115 O O . LEU A 1 402 ? -21.103 -7.229 22.545 1.00 90.56 402 LEU A O 1
ATOM 3119 N N . GLN A 1 403 ? -21.077 -9.367 23.210 1.00 86.56 403 GLN A N 1
ATOM 3120 C CA . GLN A 1 403 ? -22.302 -9.762 22.510 1.00 86.56 403 GLN A CA 1
ATOM 3121 C C . GLN A 1 403 ? -23.473 -9.853 23.493 1.00 86.56 403 GLN A C 1
ATOM 3123 O O . GLN A 1 403 ? -23.298 -10.300 24.625 1.00 86.56 403 GLN A O 1
ATOM 3128 N N . GLY A 1 404 ? -24.670 -9.426 23.076 1.00 82.50 404 GLY A N 1
ATOM 3129 C CA . GLY A 1 404 ? -25.884 -9.515 23.905 1.00 82.50 404 GLY A CA 1
ATOM 3130 C C . GLY A 1 404 ? -25.880 -8.617 25.150 1.00 82.50 404 GLY A C 1
ATOM 3131 O O . GLY A 1 404 ? -26.658 -8.838 26.080 1.00 82.50 404 GLY A O 1
ATOM 3132 N N . TRP A 1 405 ? -25.014 -7.599 25.198 1.00 87.56 405 TRP A N 1
ATOM 3133 C CA . TRP A 1 405 ? -24.886 -6.746 26.379 1.00 87.56 405 TRP A CA 1
ATOM 3134 C C . TRP A 1 405 ? -26.110 -5.856 26.618 1.00 87.56 405 TRP A C 1
ATOM 3136 O O . TRP A 1 405 ? -26.459 -5.581 27.767 1.00 87.56 405 TRP A O 1
ATOM 3146 N N . HIS A 1 406 ? -26.803 -5.477 25.539 1.00 88.88 406 HIS A N 1
ATOM 3147 C CA . HIS A 1 406 ? -28.027 -4.684 25.585 1.00 88.88 406 HIS A CA 1
ATOM 3148 C C . HIS A 1 406 ? -29.098 -5.348 26.457 1.00 88.88 406 HIS A C 1
ATOM 3150 O O . HIS A 1 406 ? -29.700 -4.684 27.296 1.00 88.88 406 HIS A O 1
ATOM 3156 N N . SER A 1 407 ? -29.321 -6.663 26.311 1.00 86.88 407 SER A N 1
ATOM 3157 C CA . SER A 1 407 ? -30.358 -7.359 27.080 1.00 86.88 407 SER A CA 1
ATOM 3158 C C . SER A 1 407 ? -30.014 -7.452 28.566 1.00 86.88 407 SER A C 1
ATOM 3160 O O . SER A 1 407 ? -30.900 -7.300 29.401 1.00 86.88 407 SER A O 1
ATOM 3162 N N . ALA A 1 408 ? -28.736 -7.614 28.918 1.00 87.12 408 ALA A N 1
ATOM 3163 C CA . ALA A 1 408 ? -28.293 -7.591 30.312 1.00 87.12 408 ALA A CA 1
ATOM 3164 C C . ALA A 1 408 ? -28.450 -6.203 30.957 1.00 87.12 408 ALA A C 1
ATOM 3166 O O . ALA A 1 408 ? -28.964 -6.094 32.070 1.00 87.12 408 ALA A O 1
ATOM 3167 N N . ALA A 1 409 ? -28.043 -5.146 30.249 1.00 88.81 409 ALA A N 1
ATOM 3168 C CA . ALA A 1 409 ? -28.143 -3.771 30.729 1.00 88.81 409 ALA A CA 1
ATOM 3169 C C . ALA A 1 409 ? -29.599 -3.306 30.859 1.00 88.81 409 ALA A C 1
ATOM 3171 O O . ALA A 1 409 ? -29.982 -2.789 31.905 1.00 88.81 409 ALA A O 1
ATOM 3172 N N . LEU A 1 410 ? -30.437 -3.559 29.848 1.00 89.69 410 LEU A N 1
ATOM 3173 C CA . LEU A 1 410 ? -31.861 -3.216 29.887 1.00 89.69 410 LEU A CA 1
ATOM 3174 C C . LEU A 1 410 ? -32.609 -4.003 30.972 1.00 89.69 410 LEU A C 1
ATOM 3176 O O . LEU A 1 410 ? -33.475 -3.445 31.643 1.00 89.69 410 LEU A O 1
ATOM 3180 N N . PHE A 1 411 ? -32.261 -5.274 31.194 1.00 87.81 411 PHE A N 1
ATOM 3181 C CA . PHE A 1 411 ? -32.863 -6.061 32.269 1.00 87.81 411 PHE A CA 1
ATOM 3182 C C . PHE A 1 411 ? -32.546 -5.470 33.648 1.00 87.81 411 PHE A C 1
ATOM 3184 O O . PHE A 1 411 ? -33.447 -5.194 34.434 1.00 87.81 411 PHE A O 1
ATOM 3191 N N . SER A 1 412 ? -31.270 -5.208 33.916 1.00 87.88 412 SER A N 1
ATOM 3192 C CA . SER A 1 412 ? -30.825 -4.660 35.196 1.00 87.88 412 SER A CA 1
ATOM 3193 C C . SER A 1 412 ? -31.339 -3.229 35.424 1.00 87.88 412 SER A C 1
ATOM 3195 O O . SER A 1 412 ? -32.034 -2.953 36.397 1.00 87.88 412 SER A O 1
ATOM 3197 N N . ARG A 1 413 ? -31.093 -2.312 34.483 1.00 88.81 413 ARG A N 1
ATOM 3198 C CA . ARG A 1 413 ? -31.383 -0.881 34.668 1.00 88.81 413 ARG A CA 1
ATOM 3199 C C . ARG A 1 413 ? -32.845 -0.514 34.446 1.00 88.81 413 ARG A C 1
ATOM 3201 O O . ARG A 1 413 ? -33.405 0.279 35.195 1.00 88.81 413 ARG A O 1
ATOM 3208 N N . VAL A 1 414 ? -33.488 -1.075 33.426 1.00 85.94 414 VAL A N 1
ATOM 3209 C CA . VAL A 1 414 ? -34.852 -0.666 33.055 1.00 85.94 414 VAL A CA 1
ATOM 3210 C C . VAL A 1 414 ? -35.893 -1.535 33.752 1.00 85.94 414 VAL A C 1
ATOM 3212 O O . VAL A 1 414 ? -36.868 -1.002 34.276 1.00 85.94 414 VAL A O 1
ATOM 3215 N N . LEU A 1 415 ? -35.699 -2.860 33.799 1.00 86.25 415 LEU A N 1
ATOM 3216 C CA . LEU A 1 415 ? -36.695 -3.759 34.395 1.00 86.25 415 LEU A CA 1
ATOM 3217 C C . LEU A 1 415 ? -36.587 -3.854 35.920 1.00 86.25 415 LEU A C 1
ATOM 3219 O O . LEU A 1 415 ? -37.630 -3.818 36.573 1.00 86.25 415 LEU A O 1
ATOM 3223 N N . LEU A 1 416 ? -35.384 -3.981 36.495 1.00 86.50 416 LEU A N 1
ATOM 3224 C CA . LEU A 1 416 ? -35.220 -4.056 37.956 1.00 86.50 416 LEU A CA 1
ATOM 3225 C C . LEU A 1 416 ? -35.236 -2.665 38.605 1.00 86.50 416 LEU A C 1
ATOM 3227 O O . LEU A 1 416 ? -36.032 -2.437 39.518 1.00 86.50 416 LEU A O 1
ATOM 3231 N N . ASP A 1 417 ? -34.405 -1.737 38.117 1.00 84.81 417 ASP A N 1
ATOM 3232 C CA . ASP A 1 417 ? -34.243 -0.414 38.743 1.00 84.81 417 ASP A CA 1
ATOM 3233 C C . ASP A 1 417 ? -35.291 0.622 38.287 1.00 84.81 417 ASP A C 1
ATOM 3235 O O . ASP A 1 417 ? -35.501 1.632 38.962 1.00 84.81 417 ASP A O 1
ATOM 3239 N N . GLY A 1 418 ? -35.988 0.378 37.170 1.00 84.81 418 GLY A N 1
ATOM 3240 C CA . GLY A 1 418 ? -37.022 1.281 36.651 1.00 84.81 418 GLY A CA 1
ATOM 3241 C C . GLY A 1 418 ? -36.483 2.565 36.008 1.00 84.81 418 GLY A C 1
ATOM 3242 O O . GLY A 1 418 ? -37.196 3.571 35.965 1.00 84.81 418 GLY A O 1
ATOM 3243 N N . ASP A 1 419 ? -35.240 2.555 35.522 1.00 88.81 419 ASP A N 1
ATOM 3244 C CA . ASP A 1 419 ? -34.573 3.714 34.927 1.00 88.81 419 ASP A CA 1
ATOM 3245 C C . ASP A 1 419 ? -35.011 3.941 33.468 1.00 88.81 419 ASP A C 1
ATOM 3247 O O . ASP A 1 419 ? -34.438 3.420 32.509 1.00 88.81 419 ASP A O 1
ATOM 3251 N N . TRP A 1 420 ? -36.065 4.736 33.288 1.00 88.44 420 TRP A N 1
ATOM 3252 C CA . TRP A 1 420 ? -36.572 5.100 31.961 1.00 88.44 420 TRP A CA 1
ATOM 3253 C C . TRP A 1 420 ? -35.699 6.129 31.233 1.00 88.44 420 TRP A C 1
ATOM 3255 O O . TRP A 1 420 ? -35.811 6.240 30.010 1.00 88.44 420 TRP A O 1
ATOM 3265 N N . GLY A 1 421 ? -34.846 6.862 31.959 1.00 89.06 421 GLY A N 1
ATOM 3266 C CA . GLY A 1 421 ? -33.857 7.766 31.368 1.00 89.06 421 GLY A CA 1
ATOM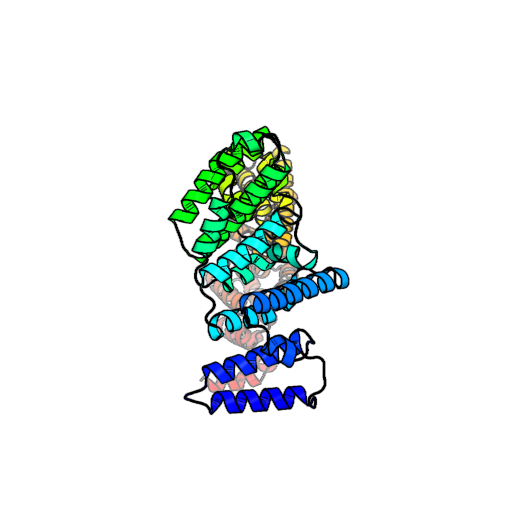 3267 C C . GLY A 1 421 ? -32.811 6.973 30.593 1.00 89.06 421 GLY A C 1
ATOM 3268 O O . GLY A 1 421 ? -32.579 7.245 29.419 1.00 89.06 421 GLY A O 1
ATOM 3269 N N . TYR A 1 422 ? -32.319 5.886 31.193 1.00 90.94 422 TYR A N 1
ATOM 3270 C CA . TYR A 1 422 ? -31.405 4.946 30.539 1.00 90.94 422 TYR A CA 1
ATOM 3271 C C . TYR A 1 422 ? -31.972 4.371 29.231 1.00 90.94 422 TYR A C 1
ATOM 3273 O O . TYR A 1 422 ? -31.257 4.245 28.239 1.00 90.94 422 TYR A O 1
ATOM 3281 N N . LEU A 1 423 ? -33.269 4.038 29.198 1.00 88.94 423 LEU A N 1
ATOM 3282 C CA . LEU A 1 423 ? -33.924 3.558 27.975 1.00 88.94 423 LEU A CA 1
ATOM 3283 C C . LEU A 1 423 ? -34.000 4.646 26.891 1.00 88.94 423 LEU A C 1
ATOM 3285 O O . LEU A 1 423 ? -33.887 4.335 25.707 1.00 88.94 423 LEU A O 1
ATOM 3289 N N . ALA A 1 424 ? -34.227 5.905 27.272 1.00 89.19 424 ALA A N 1
ATOM 3290 C CA . ALA A 1 424 ? -34.254 7.012 26.319 1.00 89.19 424 ALA A CA 1
ATOM 3291 C C . ALA A 1 424 ? -32.869 7.234 25.693 1.00 89.19 424 ALA A C 1
ATOM 3293 O O . ALA A 1 424 ? -32.768 7.333 24.470 1.00 89.19 424 ALA A O 1
ATOM 3294 N N . ASP A 1 425 ? -31.819 7.212 26.517 1.00 91.94 425 ASP A N 1
ATOM 3295 C CA . ASP A 1 425 ? -30.431 7.304 26.060 1.00 91.94 425 ASP A CA 1
ATOM 3296 C C . ASP A 1 425 ? -30.071 6.123 25.150 1.00 91.94 425 ASP A C 1
ATOM 3298 O O . ASP A 1 425 ? -29.512 6.328 24.072 1.00 91.94 425 ASP A O 1
ATOM 3302 N N . PHE A 1 426 ? -30.487 4.902 25.513 1.00 89.94 426 PHE A N 1
ATOM 3303 C CA . PHE A 1 426 ? -30.345 3.716 24.666 1.00 89.94 426 PHE A CA 1
ATOM 3304 C C . PHE A 1 426 ? -30.956 3.931 23.279 1.00 89.94 426 PHE A C 1
ATOM 3306 O O . PHE A 1 426 ? -30.277 3.749 22.270 1.00 89.94 426 PHE A O 1
ATOM 3313 N N . CYS A 1 427 ? -32.218 4.363 23.219 1.00 89.06 427 CYS A N 1
ATOM 3314 C CA . CYS A 1 427 ? -32.935 4.566 21.960 1.00 89.06 427 CYS A CA 1
ATOM 3315 C C . CYS A 1 427 ? -32.372 5.715 21.104 1.00 89.06 427 CYS A C 1
ATOM 3317 O O . CYS A 1 427 ? -32.727 5.817 19.932 1.00 89.06 427 CYS A O 1
ATOM 3319 N N . SER A 1 428 ? -31.528 6.589 21.667 1.00 90.00 428 SER A N 1
ATOM 3320 C CA . SER A 1 428 ? -30.877 7.672 20.916 1.00 90.00 428 SER A CA 1
ATOM 3321 C C . SER A 1 428 ? -29.702 7.191 20.056 1.00 90.00 428 SER A C 1
ATOM 3323 O O . SER A 1 428 ? -29.397 7.809 19.038 1.00 90.00 428 SER A O 1
ATOM 3325 N N . VAL A 1 429 ? -29.064 6.083 20.447 1.00 86.69 429 VAL A N 1
ATOM 3326 C CA . VAL A 1 429 ? -27.880 5.518 19.772 1.00 86.69 429 VAL A CA 1
ATOM 3327 C C . VAL A 1 429 ? -28.189 4.170 19.121 1.00 86.69 429 VAL A C 1
ATOM 3329 O O . VAL A 1 429 ? -27.650 3.857 18.061 1.00 86.69 429 VAL A O 1
ATOM 3332 N N . CYS A 1 430 ? -29.054 3.364 19.739 1.00 86.12 430 CYS A N 1
ATOM 3333 C CA . CYS A 1 430 ? -29.362 2.000 19.330 1.00 86.12 430 CYS A CA 1
ATOM 3334 C C . CYS A 1 430 ? -30.852 1.828 19.014 1.00 86.12 430 CYS A C 1
ATOM 3336 O O . CYS A 1 430 ? -31.722 2.357 19.702 1.00 86.12 430 CYS A O 1
ATOM 3338 N N . GLU A 1 431 ? -31.167 0.999 18.018 1.00 85.19 431 GLU A N 1
ATOM 3339 C CA . GLU A 1 431 ? -32.552 0.620 17.741 1.00 85.19 431 GLU A CA 1
ATOM 3340 C C . GLU A 1 431 ? -33.021 -0.513 18.668 1.00 85.19 431 GLU A C 1
ATOM 3342 O O . GLU A 1 431 ? -32.342 -1.528 18.869 1.00 85.19 431 GLU A O 1
ATOM 3347 N N . LEU A 1 432 ? -34.232 -0.378 19.215 1.00 85.38 432 LEU A N 1
ATOM 3348 C CA . LEU A 1 432 ? -34.864 -1.437 19.998 1.00 85.38 432 LEU A CA 1
ATOM 3349 C C . LEU A 1 432 ? -35.385 -2.544 19.065 1.00 85.38 432 LEU A C 1
ATOM 3351 O O . LEU A 1 432 ? -36.507 -2.487 18.565 1.00 85.38 432 LEU A O 1
ATOM 3355 N N . THR A 1 433 ? -34.563 -3.563 18.823 1.00 87.12 433 THR A N 1
ATOM 3356 C CA . THR A 1 433 ? -34.909 -4.691 17.949 1.00 87.12 433 THR A CA 1
ATOM 3357 C C . THR A 1 433 ? -35.825 -5.718 18.626 1.00 87.12 433 THR A C 1
ATOM 3359 O O . THR A 1 433 ? -35.898 -5.835 19.853 1.00 87.12 433 THR A O 1
ATOM 3362 N N . SER A 1 434 ? -36.503 -6.534 17.812 1.00 85.25 434 SER A N 1
ATOM 3363 C CA . SER A 1 434 ? -37.284 -7.677 18.300 1.00 85.25 434 SER A CA 1
ATOM 3364 C C . SER A 1 434 ? -36.419 -8.709 19.028 1.00 85.25 434 SER A C 1
ATOM 3366 O O . SER A 1 434 ? -36.914 -9.351 19.953 1.00 85.25 434 SER A O 1
ATOM 3368 N N . GLN A 1 435 ? -35.141 -8.853 18.665 1.00 86.50 435 GLN A N 1
ATOM 3369 C CA . GLN A 1 435 ? -34.202 -9.753 19.343 1.00 86.50 435 GLN A CA 1
ATOM 3370 C C . GLN A 1 435 ? -33.989 -9.336 20.800 1.00 86.50 435 GLN A C 1
ATOM 3372 O O . GLN A 1 435 ? -34.145 -10.169 21.691 1.00 86.50 435 GLN A O 1
ATOM 3377 N N . HIS A 1 436 ? -33.764 -8.041 21.056 1.00 86.75 436 HIS A N 1
ATOM 3378 C CA . HIS A 1 436 ? -33.642 -7.518 22.420 1.00 86.75 436 HIS A CA 1
ATOM 3379 C C . HIS A 1 436 ? -34.876 -7.863 23.262 1.00 86.75 436 HIS A C 1
ATOM 3381 O O . HIS A 1 436 ? -34.753 -8.308 24.399 1.00 86.75 436 HIS A O 1
ATOM 3387 N N . ALA A 1 437 ? -36.073 -7.723 22.689 1.00 84.94 437 ALA A N 1
ATOM 3388 C CA . ALA A 1 437 ? -37.320 -8.028 23.382 1.00 84.94 437 ALA A CA 1
ATOM 3389 C C . ALA A 1 437 ? -37.509 -9.521 23.687 1.00 84.94 437 ALA A C 1
ATOM 3391 O O . ALA A 1 437 ? -37.977 -9.867 24.771 1.00 84.94 437 ALA A O 1
ATOM 3392 N N . HIS A 1 438 ? -37.130 -10.408 22.763 1.00 86.88 438 HIS A N 1
ATOM 3393 C CA . HIS A 1 438 ? -37.182 -11.852 22.993 1.00 86.88 438 HIS A CA 1
ATOM 3394 C C . HIS A 1 438 ? -36.189 -12.287 24.078 1.00 86.88 438 HIS A C 1
ATOM 3396 O O . HIS A 1 438 ? -36.555 -13.069 24.956 1.00 86.88 438 HIS A O 1
ATOM 3402 N N . GLU A 1 439 ? -34.964 -11.757 24.054 1.00 86.06 439 GLU A N 1
ATOM 3403 C CA . GLU A 1 439 ? -33.952 -12.021 25.082 1.00 86.06 439 GLU A CA 1
ATOM 3404 C C . GLU A 1 439 ? -34.383 -11.495 26.455 1.00 86.06 439 GLU A C 1
ATOM 3406 O O . GLU A 1 439 ? -34.235 -12.194 27.456 1.00 86.06 439 GLU A O 1
ATOM 3411 N N . LEU A 1 440 ? -34.963 -10.293 26.513 1.00 86.56 440 LEU A N 1
ATOM 3412 C CA . LEU A 1 440 ? -35.498 -9.719 27.750 1.00 86.56 440 LEU A CA 1
ATOM 3413 C C . LEU A 1 440 ? -36.669 -10.534 28.302 1.00 86.56 440 LEU A C 1
ATOM 3415 O O . LEU A 1 440 ? -36.721 -10.779 29.505 1.00 86.56 440 LEU A O 1
ATOM 3419 N N . ALA A 1 441 ? -37.581 -10.992 27.441 1.00 85.69 441 ALA A N 1
ATOM 3420 C CA . ALA A 1 441 ? -38.689 -11.853 27.844 1.00 85.69 441 ALA A CA 1
ATOM 3421 C C . ALA A 1 441 ? -38.194 -13.189 28.420 1.00 85.69 441 ALA A C 1
ATOM 3423 O O . ALA A 1 441 ? -38.708 -13.642 29.441 1.00 85.69 441 ALA A O 1
ATOM 3424 N N . LEU A 1 442 ? -37.171 -13.790 27.802 1.00 86.44 442 LEU A N 1
ATOM 3425 C CA . LEU A 1 442 ? -36.548 -15.016 28.297 1.00 86.44 442 LEU A CA 1
ATOM 3426 C C . LEU A 1 442 ? -35.871 -14.792 29.659 1.00 86.44 442 LEU A C 1
ATOM 3428 O O . LEU A 1 442 ? -36.099 -15.560 30.591 1.00 86.44 442 LEU A O 1
ATOM 3432 N N . ARG A 1 443 ? -35.090 -13.713 29.803 1.00 84.06 443 ARG A N 1
ATOM 3433 C CA . ARG A 1 443 ? -34.455 -13.347 31.082 1.00 84.06 443 ARG A CA 1
ATOM 3434 C C . ARG A 1 443 ? -35.489 -13.085 32.177 1.00 84.06 443 ARG A C 1
ATOM 3436 O O . ARG A 1 443 ? -35.332 -13.579 33.286 1.00 84.06 443 ARG A O 1
ATOM 3443 N N . TYR A 1 444 ? -36.584 -12.392 31.862 1.00 85.12 444 TYR A N 1
ATOM 3444 C CA . TYR A 1 444 ? -37.691 -12.173 32.797 1.00 85.12 444 TYR A CA 1
ATOM 3445 C C . TYR A 1 444 ? -38.317 -13.481 33.286 1.00 85.12 444 TYR A C 1
ATOM 3447 O O . TYR A 1 444 ? -38.507 -13.645 34.490 1.00 85.12 444 TYR A O 1
ATOM 3455 N N . GLN A 1 445 ? -38.596 -14.421 32.379 1.00 85.19 445 GLN A N 1
ATOM 3456 C CA . GLN A 1 445 ? -39.157 -15.728 32.736 1.00 85.19 445 GLN A CA 1
ATOM 3457 C C . GLN A 1 445 ? -38.220 -16.549 33.634 1.00 85.19 445 GLN A C 1
ATOM 3459 O O . GLN A 1 445 ? -38.703 -17.276 34.498 1.00 85.19 445 GLN A O 1
ATOM 3464 N N . ASN A 1 446 ? -36.905 -16.411 33.456 1.00 83.69 446 ASN A N 1
ATOM 3465 C CA . ASN A 1 446 ? -35.913 -17.167 34.218 1.00 83.69 446 ASN A CA 1
ATOM 3466 C C . ASN A 1 446 ? -35.585 -16.541 35.584 1.00 83.69 446 ASN A C 1
ATOM 3468 O O . ASN A 1 446 ? -35.447 -17.265 36.565 1.00 83.69 446 ASN A O 1
ATOM 3472 N N . GLU A 1 447 ? -35.435 -15.215 35.655 1.00 78.94 447 GLU A N 1
ATOM 3473 C CA . GLU A 1 447 ? -34.829 -14.534 36.813 1.00 78.94 447 GLU A CA 1
ATOM 3474 C C . GLU A 1 447 ? -35.824 -13.700 37.639 1.00 78.94 447 GLU A C 1
ATOM 3476 O O . GLU A 1 447 ? -35.570 -13.430 38.811 1.00 78.94 447 GLU A O 1
ATOM 3481 N N . ALA A 1 448 ? -36.957 -13.279 37.062 1.00 75.62 448 ALA A N 1
ATOM 3482 C CA . ALA A 1 448 ? -37.874 -12.318 37.690 1.00 75.62 448 ALA A CA 1
ATOM 3483 C C . ALA A 1 448 ? -39.364 -12.683 37.555 1.00 75.62 448 ALA A C 1
ATOM 3485 O O . ALA A 1 448 ? -40.237 -11.827 37.760 1.00 75.62 448 ALA A O 1
ATOM 3486 N N . ALA A 1 449 ? -39.675 -13.943 37.230 1.00 70.88 449 ALA A N 1
ATOM 3487 C CA . ALA A 1 449 ? -41.045 -14.427 37.111 1.00 70.88 449 ALA A CA 1
ATOM 3488 C C . ALA A 1 449 ? -41.791 -14.240 38.446 1.00 70.88 449 ALA A C 1
ATOM 3490 O O . ALA A 1 449 ? -41.521 -14.919 39.431 1.00 70.88 449 ALA A O 1
ATOM 3491 N N . GLY A 1 450 ? -42.718 -13.276 38.480 1.00 67.31 450 GLY A N 1
ATOM 3492 C CA . GLY A 1 450 ? -43.497 -12.919 39.673 1.00 67.31 450 GLY A CA 1
ATOM 3493 C C . GLY A 1 450 ? -43.266 -11.503 40.211 1.00 67.31 450 GLY A C 1
ATOM 3494 O O . GLY A 1 450 ? -44.070 -11.030 41.011 1.00 67.31 450 GLY A O 1
ATOM 3495 N N . ASN A 1 451 ? -42.243 -10.774 39.747 1.00 80.81 451 ASN A N 1
ATOM 3496 C CA . ASN A 1 451 ? -42.077 -9.369 40.122 1.00 80.81 451 ASN A CA 1
ATOM 3497 C C . ASN A 1 451 ? -43.047 -8.481 39.320 1.00 80.81 451 ASN A C 1
ATOM 3499 O O . ASN A 1 451 ? -42.864 -8.271 38.117 1.00 80.81 451 ASN A O 1
ATOM 3503 N N . ALA A 1 452 ? -44.078 -7.957 39.992 1.00 79.50 452 ALA A N 1
ATOM 3504 C CA . ALA A 1 452 ? -45.107 -7.113 39.380 1.00 79.50 452 ALA A CA 1
ATOM 3505 C C . ALA A 1 452 ? -44.530 -5.825 38.769 1.00 79.50 452 ALA A C 1
ATOM 3507 O O . ALA A 1 452 ? -44.928 -5.435 37.677 1.00 79.50 452 ALA A O 1
ATOM 3508 N N . LYS A 1 453 ? -43.521 -5.211 39.404 1.00 82.44 453 LYS A N 1
ATOM 3509 C CA . LYS A 1 453 ? -42.878 -3.998 38.870 1.00 82.44 453 LYS A CA 1
ATOM 3510 C C . LYS A 1 453 ? -42.130 -4.281 37.567 1.00 82.44 453 LYS A C 1
ATOM 3512 O O . LYS A 1 453 ? -42.263 -3.525 36.609 1.00 82.44 453 LYS A O 1
ATOM 3517 N N . CYS A 1 454 ? -41.392 -5.391 37.514 1.00 82.75 454 CYS A N 1
ATOM 3518 C CA . CYS A 1 454 ? -40.699 -5.818 36.297 1.00 82.75 454 CYS A CA 1
ATOM 3519 C C . CYS A 1 454 ? -41.681 -6.211 35.194 1.00 82.75 454 CYS A C 1
ATOM 3521 O O . CYS A 1 454 ? -41.407 -5.964 34.025 1.00 82.75 454 CYS A O 1
ATOM 3523 N N . ARG A 1 455 ? -42.827 -6.800 35.563 1.00 83.44 455 ARG A N 1
ATOM 3524 C CA . ARG A 1 455 ? -43.905 -7.131 34.628 1.00 83.44 455 ARG A CA 1
ATOM 3525 C C . ARG A 1 455 ? -44.436 -5.873 33.941 1.00 83.44 455 ARG A C 1
ATOM 3527 O O . ARG A 1 455 ? -44.451 -5.819 32.715 1.00 83.44 455 ARG A O 1
ATOM 3534 N N . ASP A 1 456 ? -44.789 -4.858 34.726 1.00 84.50 456 ASP A N 1
ATOM 3535 C CA . ASP A 1 456 ? -45.316 -3.589 34.217 1.00 84.50 456 ASP A CA 1
ATOM 3536 C C . ASP A 1 456 ? -44.265 -2.827 33.393 1.00 84.50 456 ASP A C 1
ATOM 3538 O O . ASP A 1 456 ? -44.584 -2.205 32.379 1.00 84.50 456 ASP A O 1
ATOM 3542 N N . ALA A 1 457 ? -42.996 -2.872 33.812 1.00 85.88 457 ALA A N 1
ATOM 3543 C CA . ALA A 1 457 ? -41.892 -2.277 33.066 1.00 85.88 457 ALA A CA 1
ATOM 3544 C C . ALA A 1 457 ? -41.647 -2.998 31.731 1.00 85.88 457 ALA A C 1
ATOM 3546 O O . ALA A 1 457 ? -41.434 -2.344 30.710 1.00 85.88 457 ALA A O 1
ATOM 3547 N N . LEU A 1 458 ? -41.732 -4.331 31.708 1.00 86.12 458 LEU A N 1
ATOM 3548 C CA . LEU A 1 458 ? -41.602 -5.112 30.482 1.00 86.12 458 LEU A CA 1
ATOM 3549 C C . LEU A 1 458 ? -42.757 -4.815 29.526 1.00 86.12 458 LEU A C 1
ATOM 3551 O O . LEU A 1 458 ? -42.506 -4.564 28.353 1.00 86.12 458 LEU A O 1
ATOM 3555 N N . GLU A 1 459 ? -43.997 -4.764 30.018 1.00 85.94 459 GLU A N 1
ATOM 3556 C CA . GLU A 1 459 ? -45.165 -4.408 29.204 1.00 85.94 459 GLU A CA 1
ATOM 3557 C C . GLU A 1 459 ? -44.995 -3.019 28.555 1.00 85.94 459 GLU A C 1
ATOM 3559 O O . GLU A 1 459 ? -45.101 -2.895 27.334 1.00 85.94 459 GLU A O 1
ATOM 3564 N N . LYS A 1 460 ? -44.589 -2.005 29.332 1.00 85.81 460 LYS A N 1
ATOM 3565 C CA . LYS A 1 460 ? -44.292 -0.646 28.833 1.00 85.81 460 LYS A CA 1
ATOM 3566 C C . LYS A 1 460 ? -43.117 -0.583 27.851 1.00 85.81 460 LYS A C 1
ATOM 3568 O O . LYS A 1 460 ? -43.113 0.245 26.942 1.00 85.81 460 LYS A O 1
ATOM 3573 N N . LEU A 1 461 ? -42.094 -1.422 28.020 1.00 86.62 461 LEU A N 1
ATOM 3574 C CA . LEU A 1 461 ? -40.977 -1.499 27.074 1.00 86.62 461 LEU A CA 1
ATOM 3575 C C . LEU A 1 461 ? -41.438 -2.117 25.749 1.00 86.62 461 LEU A C 1
ATOM 3577 O O . LEU A 1 461 ? -41.083 -1.616 24.681 1.00 86.62 461 LEU A O 1
ATOM 3581 N N . LEU A 1 462 ? -42.269 -3.162 25.806 1.00 86.00 462 LEU A N 1
ATOM 3582 C CA . LEU A 1 462 ? -42.820 -3.803 24.614 1.00 86.00 462 LEU A CA 1
ATOM 3583 C C . LEU A 1 462 ? -43.752 -2.861 23.828 1.00 86.00 462 LEU A C 1
ATOM 3585 O O . LEU A 1 462 ? -43.748 -2.901 22.596 1.00 86.00 462 LEU A O 1
ATOM 3589 N N . GLU A 1 463 ? -44.494 -1.965 24.489 1.00 85.56 463 GLU A N 1
ATOM 3590 C CA . GLU A 1 463 ? -45.261 -0.900 23.811 1.00 85.56 463 GLU A CA 1
ATOM 3591 C C . GLU A 1 463 ? -44.384 -0.070 22.860 1.00 85.56 463 GLU A C 1
ATOM 3593 O O . GLU A 1 463 ? -44.820 0.285 21.766 1.00 85.56 463 GLU A O 1
ATOM 3598 N N . ARG A 1 464 ? -43.121 0.177 23.228 1.00 83.31 464 ARG A N 1
ATOM 3599 C CA . ARG A 1 464 ? -42.171 0.987 22.447 1.00 83.31 464 ARG A CA 1
ATOM 3600 C C . ARG A 1 464 ? -41.455 0.227 21.323 1.00 83.31 464 ARG A C 1
ATOM 3602 O O . ARG A 1 464 ? -40.706 0.844 20.572 1.00 83.31 464 ARG A O 1
ATOM 3609 N N . LEU A 1 465 ? -41.679 -1.081 21.161 1.00 84.69 465 LEU A N 1
ATOM 3610 C CA . LEU A 1 465 ? -41.067 -1.859 20.071 1.00 84.69 465 LEU A CA 1
ATOM 3611 C C . LEU A 1 465 ? -41.575 -1.414 18.699 1.00 84.69 465 LEU A C 1
ATOM 3613 O O . LEU A 1 465 ? -42.780 -1.449 18.495 1.00 84.69 465 LEU A O 1
ATOM 3617 N N . PRO A 1 466 ? -40.721 -1.134 17.708 1.00 81.50 466 PRO A N 1
ATOM 3618 C CA . PRO A 1 466 ? -41.175 -0.814 16.355 1.00 81.50 466 PRO A CA 1
ATOM 3619 C C . PRO A 1 466 ? -41.864 -2.001 15.653 1.00 81.50 466 PRO A C 1
ATOM 3621 O O . PRO A 1 466 ? -42.780 -1.813 14.856 1.00 81.50 466 PRO A O 1
ATOM 3624 N N . CYS A 1 467 ? -41.470 -3.244 15.959 1.00 83.88 467 CYS A N 1
ATOM 3625 C CA . CYS A 1 467 ? -42.036 -4.435 15.322 1.00 83.88 467 CYS A CA 1
ATOM 3626 C C . CYS A 1 467 ? -43.353 -4.879 15.984 1.00 83.88 467 CYS A C 1
ATOM 3628 O O . CYS A 1 467 ? -43.352 -5.567 17.008 1.00 83.88 467 CYS A O 1
ATOM 3630 N N . VAL A 1 468 ? -44.479 -4.550 15.347 1.00 83.75 468 VAL A N 1
ATOM 3631 C CA . VAL A 1 468 ? -45.830 -4.838 15.861 1.00 83.75 468 VAL A CA 1
ATOM 3632 C C . VAL A 1 468 ? -46.126 -6.343 15.967 1.00 83.75 468 VAL A C 1
ATOM 3634 O O . VAL A 1 468 ? -46.726 -6.782 16.945 1.00 83.75 468 VAL A O 1
ATOM 3637 N N . LEU A 1 469 ? -45.647 -7.159 15.018 1.00 81.88 469 LEU A N 1
ATOM 3638 C CA . LEU A 1 469 ? -45.821 -8.621 15.048 1.00 81.88 469 LEU A CA 1
ATOM 3639 C C . LEU A 1 469 ? -45.119 -9.264 16.250 1.00 81.88 469 LEU A C 1
ATOM 3641 O O . LEU A 1 469 ? -45.715 -10.071 16.961 1.00 81.88 469 LEU A O 1
ATOM 3645 N N . SER A 1 470 ? -43.864 -8.878 16.501 1.00 81.88 470 SER A N 1
ATOM 3646 C CA . SER A 1 470 ? -43.100 -9.381 17.651 1.00 81.88 470 SER A CA 1
ATOM 3647 C C . SER A 1 470 ? -43.721 -8.917 18.967 1.00 81.88 470 SER A C 1
ATOM 3649 O O . SER A 1 470 ? -43.804 -9.693 19.915 1.00 81.88 470 SER A O 1
ATOM 3651 N N . ARG A 1 471 ? -44.208 -7.670 19.010 1.00 84.00 471 ARG A N 1
ATOM 3652 C CA . ARG A 1 471 ? -44.931 -7.117 20.158 1.00 84.00 471 ARG A CA 1
ATOM 3653 C C . ARG A 1 471 ? -46.172 -7.952 20.489 1.00 84.00 471 ARG A C 1
ATOM 3655 O O . ARG A 1 471 ? -46.346 -8.325 21.643 1.00 84.00 471 ARG A O 1
ATOM 3662 N N . LEU A 1 472 ? -46.986 -8.300 19.489 1.00 81.62 472 LEU A N 1
ATOM 3663 C CA . LEU A 1 472 ? -48.192 -9.114 19.669 1.00 81.62 472 LEU A CA 1
ATOM 3664 C C . LEU A 1 472 ? -47.869 -10.548 20.122 1.00 81.62 472 LEU A C 1
ATOM 3666 O O . LEU A 1 472 ? -48.465 -11.037 21.080 1.00 81.62 472 LEU A O 1
ATOM 3670 N N . GLN A 1 473 ? -46.893 -11.203 19.486 1.00 84.75 473 GLN A N 1
ATOM 3671 C CA . GLN A 1 473 ? -46.465 -12.559 19.856 1.00 84.75 473 GLN A CA 1
ATOM 3672 C C . GLN A 1 473 ? -45.920 -12.623 21.287 1.00 84.75 473 GLN A C 1
ATOM 3674 O O . GLN A 1 473 ? -46.258 -13.534 22.042 1.00 84.75 473 GLN A O 1
ATOM 3679 N N . LEU A 1 474 ? -45.090 -11.653 21.684 1.00 83.94 474 LEU A N 1
ATOM 3680 C CA . LEU A 1 474 ? -44.550 -11.577 23.041 1.00 83.94 474 LEU A CA 1
ATOM 3681 C C . LEU A 1 474 ? -45.639 -11.234 24.064 1.00 83.94 474 LEU A C 1
ATOM 3683 O O . LEU A 1 474 ? -45.674 -11.856 25.124 1.00 83.94 474 LEU A O 1
ATOM 3687 N N . ALA A 1 475 ? -46.563 -10.326 23.737 1.00 84.44 475 ALA A N 1
ATOM 3688 C CA . ALA A 1 475 ? -47.699 -9.996 24.597 1.00 84.44 475 ALA A CA 1
ATOM 3689 C C . ALA A 1 475 ? -48.590 -11.221 24.865 1.00 84.44 475 ALA A C 1
ATOM 3691 O O . ALA A 1 475 ? -48.950 -11.477 26.013 1.00 84.44 475 ALA A O 1
ATOM 3692 N N . GLN A 1 476 ? -48.887 -12.021 23.836 1.00 83.19 476 GLN A N 1
ATOM 3693 C CA . GLN A 1 476 ? -49.647 -13.267 23.980 1.00 83.19 476 GLN A CA 1
ATOM 3694 C C . GLN A 1 476 ? -48.884 -14.309 24.809 1.00 83.19 476 GLN A C 1
ATOM 3696 O O . GLN A 1 476 ? -49.446 -14.879 25.741 1.00 83.19 476 GLN A O 1
ATOM 3701 N N . ARG A 1 477 ? -47.590 -14.517 24.526 1.00 83.50 477 ARG A N 1
ATOM 3702 C CA . ARG A 1 477 ? -46.741 -15.476 25.259 1.00 83.50 477 ARG A CA 1
ATOM 3703 C C . ARG A 1 477 ? -46.580 -15.137 26.741 1.00 83.50 477 ARG A C 1
ATOM 3705 O O . ARG A 1 477 ? -46.464 -16.047 27.554 1.00 83.50 477 ARG A O 1
ATOM 3712 N N . LEU A 1 478 ? -46.532 -13.851 27.087 1.00 82.31 478 LEU A N 1
ATOM 3713 C CA . LEU A 1 478 ? -46.349 -13.369 28.462 1.00 82.31 478 LEU A CA 1
ATOM 3714 C C . LEU A 1 478 ? -47.677 -13.103 29.194 1.00 82.31 478 LEU A C 1
ATOM 3716 O O . LEU A 1 478 ? -47.670 -12.797 30.387 1.00 82.31 478 LEU A O 1
ATOM 3720 N N . GLY A 1 479 ? -48.820 -13.227 28.509 1.00 80.69 479 GLY A N 1
ATOM 3721 C CA . GLY A 1 479 ? -50.143 -12.984 29.087 1.00 80.69 479 GLY A CA 1
ATOM 3722 C C . GLY A 1 479 ? -50.446 -11.503 29.355 1.00 80.69 479 GLY A C 1
ATOM 3723 O O . GLY A 1 479 ? -51.153 -11.182 30.313 1.00 80.69 479 GLY A O 1
ATOM 3724 N N . PHE A 1 480 ? -49.908 -10.586 28.547 1.00 84.88 480 PHE A N 1
ATOM 3725 C CA . PHE A 1 480 ? -50.212 -9.149 28.588 1.00 84.88 480 PHE A CA 1
ATOM 3726 C C . PHE A 1 480 ? -51.454 -8.847 27.747 1.00 84.88 480 PHE A C 1
ATOM 3728 O O . PHE A 1 480 ? -51.371 -8.389 26.607 1.00 84.88 480 PHE A O 1
ATOM 3735 N N . ALA A 1 481 ? -52.630 -9.148 28.308 1.00 78.19 481 ALA A N 1
ATOM 3736 C CA . ALA A 1 481 ? -53.909 -9.025 27.608 1.00 78.19 481 ALA A CA 1
ATOM 3737 C C . ALA A 1 481 ? -54.196 -7.591 27.127 1.00 78.19 481 ALA A C 1
ATOM 3739 O O . ALA A 1 481 ? -54.710 -7.416 26.025 1.00 78.19 481 ALA A O 1
ATOM 3740 N N . ARG A 1 482 ? -53.813 -6.577 27.918 1.00 81.50 482 ARG A N 1
ATOM 3741 C CA . ARG A 1 482 ? -53.992 -5.158 27.580 1.00 81.50 482 ARG A CA 1
ATOM 3742 C C . ARG A 1 482 ? -53.128 -4.748 26.389 1.00 81.50 482 ARG A C 1
ATOM 3744 O O . ARG A 1 482 ? -53.638 -4.163 25.439 1.00 81.50 482 ARG A O 1
ATOM 3751 N N . LEU A 1 483 ? -51.842 -5.090 26.410 1.00 81.38 483 LEU A N 1
ATOM 3752 C CA . LEU A 1 483 ? -50.945 -4.833 25.286 1.00 81.38 483 LEU A CA 1
ATOM 3753 C C . LEU A 1 483 ? -51.390 -5.571 24.012 1.00 81.38 483 LEU A C 1
ATOM 3755 O O . LEU A 1 483 ? -51.375 -5.006 22.917 1.00 81.38 483 LEU A O 1
ATOM 3759 N N . ALA A 1 484 ? -51.821 -6.828 24.137 1.00 78.62 484 ALA A N 1
ATOM 3760 C CA . ALA A 1 484 ? -52.311 -7.616 23.008 1.00 78.62 484 ALA A CA 1
ATOM 3761 C C . ALA A 1 484 ? -53.595 -7.020 22.401 1.00 78.62 484 ALA A C 1
ATOM 3763 O O . ALA A 1 484 ? -53.704 -6.921 21.181 1.00 78.62 484 ALA A O 1
ATOM 3764 N N . SER A 1 485 ? -54.548 -6.569 23.224 1.00 78.94 485 SER A N 1
ATOM 3765 C CA . SER A 1 485 ? -55.779 -5.949 22.723 1.00 78.94 485 SER A CA 1
ATOM 3766 C C . SER A 1 485 ? -55.509 -4.598 22.059 1.00 78.94 485 SER A C 1
ATOM 3768 O O . SER A 1 485 ? -55.954 -4.381 20.937 1.00 78.94 485 SER A O 1
ATOM 3770 N N . GLN A 1 486 ? -54.699 -3.735 22.683 1.00 82.44 486 GLN A N 1
ATOM 3771 C CA . GLN A 1 486 ? -54.333 -2.425 22.128 1.00 82.44 486 GLN A CA 1
ATOM 3772 C C . GLN A 1 486 ? -53.607 -2.541 20.784 1.00 82.44 486 GLN A C 1
ATOM 3774 O O . GLN A 1 486 ? -53.839 -1.756 19.867 1.00 82.44 486 GLN A O 1
ATOM 3779 N N . THR A 1 487 ? -52.727 -3.532 20.646 1.00 79.31 487 THR A N 1
ATOM 3780 C CA . THR A 1 487 ? -51.982 -3.748 19.399 1.00 79.31 487 THR A CA 1
ATOM 3781 C C . THR A 1 487 ? -52.860 -4.287 18.275 1.00 79.31 487 THR A C 1
ATOM 3783 O O . THR A 1 487 ? -52.679 -3.874 17.132 1.00 79.31 487 THR A O 1
ATOM 3786 N N . LEU A 1 488 ? -53.836 -5.143 18.591 1.00 80.25 488 LEU A N 1
ATOM 3787 C CA . LEU A 1 488 ? -54.844 -5.622 17.639 1.00 80.25 488 LEU A CA 1
ATOM 3788 C C . LEU A 1 488 ? -55.839 -4.525 17.231 1.00 80.25 488 LEU A C 1
ATOM 3790 O O . LEU A 1 488 ? -56.256 -4.485 16.078 1.00 80.25 488 LEU A O 1
ATOM 3794 N N . GLU A 1 489 ? -56.217 -3.641 18.157 1.00 80.00 489 GLU A N 1
ATOM 3795 C CA . GLU A 1 489 ? -57.101 -2.499 17.885 1.00 80.00 489 GLU A CA 1
ATOM 3796 C C . GLU A 1 489 ? -56.423 -1.448 17.001 1.00 80.00 489 GLU A C 1
ATOM 3798 O O . GLU A 1 489 ? -57.025 -0.966 16.043 1.00 80.00 489 GLU A O 1
ATOM 3803 N N . ALA A 1 490 ? -55.157 -1.123 17.276 1.00 78.56 490 ALA A N 1
ATOM 3804 C CA . ALA A 1 490 ? -54.392 -0.164 16.480 1.00 78.56 490 ALA A CA 1
ATOM 3805 C C . ALA A 1 490 ? -54.047 -0.687 15.073 1.00 78.56 490 ALA A C 1
ATOM 3807 O O . ALA A 1 490 ? -53.838 0.102 14.149 1.00 78.56 490 ALA A O 1
ATOM 3808 N N . HIS A 1 491 ? -53.980 -2.012 14.896 1.00 80.38 491 HIS A N 1
ATOM 3809 C CA . HIS A 1 491 ? -53.547 -2.653 13.654 1.00 80.38 491 HIS A CA 1
ATOM 3810 C C . HIS A 1 491 ? -54.432 -3.863 13.285 1.00 80.38 491 HIS A C 1
ATOM 3812 O O . HIS A 1 491 ? -54.016 -5.012 13.455 1.00 80.38 491 HIS A O 1
ATOM 3818 N N . PRO A 1 492 ? -55.633 -3.624 12.716 1.00 74.31 492 PRO A N 1
ATOM 3819 C CA . PRO A 1 492 ? -56.622 -4.671 12.433 1.00 74.31 492 PRO A CA 1
ATOM 3820 C C . PRO A 1 492 ? -56.142 -5.766 11.469 1.00 74.31 492 PRO A C 1
ATOM 3822 O O . PRO A 1 492 ? -56.535 -6.918 11.620 1.00 74.31 492 PRO A O 1
ATOM 3825 N N . TYR A 1 493 ? -55.235 -5.435 10.540 1.00 76.62 493 TYR A N 1
ATOM 3826 C CA . TYR A 1 493 ? -54.656 -6.370 9.559 1.00 76.62 493 TYR A CA 1
ATOM 3827 C C . TYR A 1 493 ? -53.900 -7.551 10.196 1.00 76.62 493 TYR A C 1
ATOM 3829 O O . TYR A 1 493 ? -53.622 -8.553 9.540 1.00 76.62 493 TYR A O 1
ATOM 3837 N N . LEU A 1 494 ? -53.537 -7.444 11.477 1.00 74.31 494 LEU A N 1
ATOM 3838 C CA . LEU A 1 494 ? -52.888 -8.523 12.217 1.00 74.31 494 LEU A CA 1
ATOM 3839 C C . LEU A 1 494 ? -53.852 -9.657 12.575 1.00 74.31 494 LEU A C 1
ATOM 3841 O O . LEU A 1 494 ? -53.387 -10.780 12.752 1.00 74.31 494 LEU A O 1
ATOM 3845 N N . ARG A 1 495 ? -55.164 -9.388 12.667 1.00 67.94 495 ARG A N 1
ATOM 3846 C CA . ARG A 1 495 ? -56.183 -10.435 12.859 1.00 67.94 495 ARG A CA 1
ATOM 3847 C C . ARG A 1 495 ? -56.249 -11.336 11.633 1.00 67.94 495 ARG A C 1
ATOM 3849 O O . ARG A 1 495 ? -56.066 -12.537 11.769 1.00 67.94 495 ARG A O 1
ATOM 3856 N N . ASP A 1 496 ? -56.319 -10.733 10.450 1.00 67.06 496 ASP A N 1
ATOM 3857 C CA . ASP A 1 496 ? -56.338 -11.461 9.178 1.00 67.06 496 ASP A CA 1
ATOM 3858 C C . ASP A 1 496 ? -55.074 -12.318 8.983 1.00 67.06 496 ASP A C 1
ATOM 3860 O O . ASP A 1 496 ? -55.136 -13.430 8.465 1.00 67.06 496 ASP A O 1
ATOM 3864 N N . TYR A 1 497 ? -53.912 -11.828 9.431 1.00 66.38 497 TYR A N 1
ATOM 3865 C CA . TYR A 1 497 ? -52.653 -12.580 9.373 1.00 66.38 497 TYR A CA 1
ATOM 3866 C C . TYR A 1 497 ? -52.588 -13.745 10.378 1.00 66.38 497 TYR A C 1
ATOM 3868 O O . TYR A 1 497 ? -51.942 -14.759 10.109 1.00 66.38 497 TYR A O 1
ATOM 3876 N N . LEU A 1 498 ? -53.226 -13.612 11.546 1.00 64.75 498 LEU A N 1
ATOM 3877 C CA . LEU A 1 498 ? -53.315 -14.684 12.540 1.00 64.75 498 LEU A CA 1
ATOM 3878 C C . LEU A 1 498 ? -54.312 -15.769 12.113 1.00 64.75 498 LEU A C 1
ATOM 3880 O O . LEU A 1 498 ? -53.989 -16.948 12.243 1.00 64.75 498 LEU A O 1
ATOM 3884 N N . ASP A 1 499 ? -55.445 -15.374 11.529 1.00 60.34 499 ASP A N 1
ATOM 3885 C CA . ASP A 1 499 ? -56.492 -16.280 11.036 1.00 60.34 499 ASP A CA 1
ATOM 3886 C C . ASP A 1 499 ? -56.035 -17.119 9.825 1.00 60.34 499 ASP A C 1
ATOM 3888 O O . ASP A 1 499 ? -56.566 -18.194 9.575 1.00 60.34 499 ASP A O 1
ATOM 3892 N N . GLN A 1 500 ? -55.015 -16.670 9.083 1.00 57.62 500 GLN A N 1
ATOM 3893 C CA . GLN A 1 500 ? -54.393 -17.439 7.992 1.00 57.62 500 GLN A CA 1
ATOM 3894 C C . GLN A 1 500 ? -53.384 -18.507 8.460 1.00 57.62 500 GLN A C 1
ATOM 3896 O O . GLN A 1 500 ? -52.933 -19.315 7.646 1.00 57.62 500 GLN A O 1
ATOM 3901 N N . ARG A 1 501 ? -52.963 -18.490 9.734 1.00 51.25 501 ARG A N 1
ATOM 3902 C CA . ARG A 1 501 ? -51.975 -19.435 10.296 1.00 51.25 501 ARG A CA 1
ATOM 3903 C C . ARG A 1 501 ? -52.573 -20.498 11.219 1.00 51.25 501 ARG A C 1
ATOM 3905 O O . ARG A 1 501 ? -51.860 -21.451 11.538 1.00 51.25 501 ARG A O 1
ATOM 3912 N N . THR A 1 502 ? -53.814 -20.317 11.661 1.00 44.62 502 THR A N 1
ATOM 3913 C CA . THR A 1 502 ? -54.652 -21.360 12.274 1.00 44.62 502 THR A CA 1
ATOM 3914 C C . THR A 1 502 ? -55.272 -22.222 11.194 1.00 44.62 502 THR A C 1
ATOM 3916 O O . THR A 1 502 ? -55.275 -23.459 11.372 1.00 44.62 502 THR A O 1
#

Radius of gyration: 38.15 Å; chains: 1; bounding box: 99×42×97 Å

Secondary structure (DSSP, 8-state):
--------S-TT-HHHHHHHHHHHHHHH-SSSHHHHHHHHHHHHHHHHHT--HHHHHH---HHHHHHHHHHHHHHHHHHHHHHH--HHHHHHHHHHHHHHHHHHHHHHT--HHHHHHHHHHHHHHHHHT-S-GGGGGGGTTHHHHHTT-S-HHHHHHHHHHTS-S-GGGTTT-HHHHHHHHHHHHHHHHHHHHTT-HHHHHHHHHHHHHHHHHHHHTT-HHHHHHHHHHH--TTTTHHHHHHHHHTT-GGGGGSTTGGGSTTHHHHHHHHHHTTTTT-HHHHHHHHHHTT-HHHHHHHHHHHHHHHHHHHHHTSS----HHHHHHHHHHHHHHHHHHHHHHHTT-HHHHHHHHHHHHHHHHHHHTTTTT---SS--HHHHHHHHHH-S-HHHHHHHHHHHT-SSHHHHHHIIIIIIS--HHHHHHHHHHS---HHHHHHHHHHHHHH-TT-HHHHHHHHHHHHT-S-HHHHHHHHHHHT-HHHHHHHHHH-THHHHHHHTT-

Sequence (502 aa):
SVDLKSLEGGENSPERKTLQLLERITRAAKKSQQLCQRVLLTFTLSLNLGCSYSVLALESDPVALLGNLVGHSLAKMEAQKRASGQRDGARQCCSADFALAKKLVAVFGIPDDRVANFLFHMAMDAIRGNAVASGAGILEVWDLALELCPDPSLLGNLLLRARVHDLRTLSSNPKALSVEVELCVRAHSCFLEACSMEGISRVLHRCHRLTPCLVAGRHFSLLVSLLTGMARYSEMAYVFDLLLQNHHFELLFQRGMDKVPYLRVALLDYLKHRASTDPDLYSMLTLNFNMHREIAESLELTALTKMKKLVTDGPMAWSPQEQRALETVLQDLADAAESYVKAECLLRAQSCGRKAQLVALQLRYFASQLVLINLEPSAAMTQVARHPNFFEAHIVAEAYGLQGWHSAALFSRVLLDGDWGYLADFCSVCELTSQHAHELALRYQNEAAGNAKCRDALEKLLERLPCVLSRLQLAQRLGFARLASQTLEAHPYLRDYLDQRT

InterPro domains:
  IPR028103 Spatacsin [PTHR13650] (14-489)
  IPR028107 Spatacsin, C-terminal domain [PF14649] (154-445)

Organism: Ixodes ricinus (NCBI:txid34613)

Foldseek 3Di:
DQDPPPDPDDPDDPLVVVLVVLVVVLVVDPPCNLVSLVLSLLSVLCVVLVHDSVVSVPDPDLLVSLVSLLLSLLVQLVVVCVVPVDNPVSLVSSLSSLVSSLSSCVSVVPDLLSLLVSLLVLLLCLLLVNDDPSSVCCLVNVVSSLSSRPQLQSNLVSLVVPQDPDLVVVLVPPSNLSSNLSSLLSSLVSCVVNVPPPSNVVSLVVLVVSLVSCVSSVVLVSLVVSCLSNVPCVSVVVSCVSCVVVVNNCSCLDPPNLVRPPSLVSVVVSCVVVCVPDVVVVVVSCVSNLVLVVLLVVLLVVLVVLLVVCPVVHQHPLDPVVLVSLVSSLVSLQSSLVSCVSVVVNVSSVLSVLLSLQSVVCSVCSVVSDDLGPDDLVVLLVCLLPPQAQVNSVSSCVNVVHDPSLLSNCCRCCLVVVNVVNVVVCVVVHAPALVSLVSNLVCCVVPPVPPPSSVVSSLVVLLPHPDLVSSLVSCVVSVVPVSNVVSCVVPVVVVVVVVVVD